Protein AF-A0A3A0AZR3-F1 (afdb_monomer)

Secondary structure (DSSP, 8-state):
-----------------------------------PPPTT-PSTTEEEEEEEEEESSEEEEEE-TTS-EEEEETTSEEEEE-TT-SS--SS-SEE-SS---SSTT-SEEEEEE-TTHHHH-EEEEEEEETTTTEEEEEEEEEETTEEEEEEEEEEEE-SS---SS--EEEEEE-TTSPEEEEE--TT--STT-TTTTT-SS--TTEEEEE-TTSPPPTT-TT--SSSSS-TTEEEE--S-EEEEEE-TTT--EEEEE---SSTT-EEEEEEE-TT-B--TTT-SSS--STT----SEEEE--SS---EEEEEE---SSS-GGGTT-EEEEETTTTEEEEEEE-TTS-EEEEEEEE---SSSSTTT--EEEEEE-TTS-EEEEE--B-TTS-B-S-EEEEEEEE------SHHHHHHHHHHHHHHHTT---SPPSS-SS--EEEEEE-TTSGGGEEEEEE-SS-EEEES-TTS-TTSGGGSB---HHHHHHH-EEESSSS-EEE-PPP-SBSSS-SSS-TTSPBTGGGGGG--SSSSTT-----TTSB--EEE-TT--EEE---TT-BEEEEETTTTEEEEHHHHHHHTSGGG--BGGGTB-HHHHH-SB-S--EEEEEEETTEEEEEEEEEBSS-EEEE-TTS-GGGSEEE-SHHHHHHHHHH--TT--PPS--------------

Mean predicted aligned error: 15.82 Å

Sequence (686 aa):
MVRLEYISTRRGIYLLRRVLVVLLIVQSSLVALVPSPALGAPPPGFQNTTVLTGLTQPTTLAFTPDGRMLVAERGGTIKLVPAGETAVAATPFLQLTNINIEHGERGLVGLTLDPAFASNGYVYLFYTANVPLRDRVSRFTATGDTVDLHSEAVLWQDNVDAAWWHHGGNLAFGPDGKLYISTGFNDDPAPGSSNGAQRLDSYHGKILRINRDGTVPADNPFVDGSGPNLDAIWARGLRNPFRFSFDPLTGAIYIADVGGGDSSSVEEVNLGLAGANYGWLICEGTCATAGMTDPIFSYPRGNRDASIIGGLVYRGAQFPPEYQGSYFYADYAQNWIRRLTFDANGAVSGSLAFEPTDGTLDGPYGDIVDLKVGPEGALYYVDVALDNTGQQTGPGSIRRISYVEAPFDGTAFDAVWATTDALVASGGASYSWFWGPTVNAERDEPYSESPGGVRRVRYYDKSRMEINDPGGDRSSIFYVTNGLLASELITGRVQRGDARFEQRAPATQLVAGDPSNNPGTPSYATLAPYVTTDGVSNRAPDRTGEPATAFLSGTGALSSTDSRGVTLAHYRSETGHNMASVFWNWANSPNSGLRPDVGVDWVYVLGFPISEPFWIRATVGGTERDVLVQVFERRILTYTPDNPAQYQVEFGNIGQHYLSWISSSPNGLSFSAERTLPRRCSSAMR

Radius of gyration: 35.02 Å; Cα contacts (8 Å, |Δi|>4): 1627; chains: 1; bounding box: 82×82×98 Å

Foldseek 3Di:
DDYDDDDDDDDDDDDDDDDDDDDDDPPPPPPPPPPDPQFFDFPFLKDKFFLEWQAAQWADWDADPQQWIWIDHQQQFIWIDPHPHSDTDPDTQDHDDFFDDPAAPFGWHEWDAQPVCVPFVKIWTFGQGVVVRWTWIWIWHGDPSHTDPVRIDTQDIFPDHQARDQQQFYWDAFPVRKIKGAGAQSVDPDDPCQPLQPDQLHPHAFIFTAHPNNHADPPAPPDPDPDSGPRRGFEGAAHRQNDWDAAPVPRWIWTWGFWDDDQATKTAIATDDGHAHQRPPNDHADDPDPRHGHGLDIDTQDPWGWGKQWAYQQPFDFDFPVSHRWGWIDTQQQQFIWTFDADPVRRTPDIGGRRGASPDGQGPRAGWRYWDQRPNRWIKTKHSQADPVRHRNGIITIMTIGRRLRPCPCVLVVVVQCLFCVCVVVVVADFAHLQAPDFPAWDWDAECPEVVRTWTWTFGQQFIWIQRYSSDDSLDPVNIAGALLLLCQQQVWDHNYPPDTDHDPHFQQFQDADRPPWQFTAGSPLCNQFFQPPQDHNAEADPAPAQQFWAAGNNNDIDGHHSVPKTFHDADNSLRETDIPLVVCLQPDPNVSADVVSPRGCCRRFNAFGGYWHWIWTHHPNDTFTWIWTHGSRFIWIAGPPDDPSVRIDTHSSSVSSVVVVPDDPPPDDDPDGPDDDDDDDPDDD

Structure (mmCIF, N/CA/C/O backbone):
data_AF-A0A3A0AZR3-F1
#
_entry.id   AF-A0A3A0AZR3-F1
#
loop_
_atom_site.group_PDB
_atom_site.id
_atom_site.type_symbol
_atom_site.label_atom_id
_atom_site.label_alt_id
_atom_site.label_comp_id
_atom_site.label_asym_id
_atom_site.label_entity_id
_atom_site.label_seq_id
_atom_site.pdbx_PDB_ins_code
_atom_site.Cartn_x
_atom_site.Cartn_y
_atom_site.Cartn_z
_atom_site.occupancy
_atom_site.B_iso_or_equiv
_atom_site.auth_seq_id
_atom_site.auth_comp_id
_atom_site.auth_asym_id
_atom_site.auth_atom_id
_atom_site.pdbx_PDB_model_num
ATOM 1 N N . MET A 1 1 ? 36.802 43.933 -28.239 1.00 30.98 1 MET A N 1
ATOM 2 C CA . MET A 1 1 ? 37.094 45.366 -28.450 1.00 30.98 1 MET A CA 1
ATOM 3 C C . MET A 1 1 ? 35.769 46.050 -28.789 1.00 30.98 1 MET A C 1
ATOM 5 O O . MET A 1 1 ? 35.215 45.734 -29.822 1.00 30.98 1 MET A O 1
ATOM 9 N N . VAL A 1 2 ? 35.267 46.911 -27.892 1.00 30.05 2 VAL A N 1
ATOM 10 C CA . VAL A 1 2 ? 34.413 48.090 -28.181 1.00 30.05 2 VAL A CA 1
ATOM 11 C C . VAL A 1 2 ? 32.964 47.891 -28.714 1.00 30.05 2 VAL A C 1
ATOM 13 O O . VAL A 1 2 ? 32.747 47.656 -29.891 1.00 30.05 2 VAL A O 1
ATOM 16 N N . ARG A 1 3 ? 32.017 48.202 -27.802 1.00 28.14 3 ARG A N 1
ATOM 17 C CA . ARG A 1 3 ? 30.825 49.096 -27.901 1.00 28.14 3 ARG A CA 1
ATOM 18 C C . ARG A 1 3 ? 29.468 48.664 -28.512 1.00 28.14 3 ARG A C 1
ATOM 20 O O . ARG A 1 3 ? 29.320 48.555 -29.717 1.00 28.14 3 ARG A O 1
ATOM 27 N N . LEU A 1 4 ? 28.487 48.731 -27.594 1.00 29.98 4 LEU A N 1
ATOM 28 C CA . LEU A 1 4 ? 27.301 49.623 -27.495 1.00 29.98 4 LEU A CA 1
ATOM 29 C C . LEU A 1 4 ? 26.005 49.352 -28.283 1.00 29.98 4 LEU A C 1
ATOM 31 O O . LEU A 1 4 ? 25.967 49.436 -29.501 1.00 29.98 4 LEU A O 1
ATOM 35 N N . GLU A 1 5 ? 24.952 49.262 -27.450 1.00 33.34 5 GLU A N 1
ATOM 36 C CA . GLU A 1 5 ? 23.628 49.918 -27.500 1.00 33.34 5 GLU A CA 1
ATOM 37 C C . GLU A 1 5 ? 22.679 49.623 -28.663 1.00 33.34 5 GLU A C 1
ATOM 39 O O . GLU A 1 5 ? 22.980 49.943 -29.804 1.00 33.34 5 GLU A O 1
ATOM 44 N N . TYR A 1 6 ? 21.434 49.237 -28.332 1.00 27.25 6 TYR A N 1
ATOM 45 C CA . TYR A 1 6 ? 20.323 50.205 -28.307 1.00 27.25 6 TYR A CA 1
ATOM 46 C C . TYR A 1 6 ? 19.029 49.653 -27.660 1.00 27.25 6 TYR A C 1
ATOM 48 O O . TYR A 1 6 ? 18.800 48.450 -27.631 1.00 27.25 6 TYR A O 1
ATOM 56 N N . ILE A 1 7 ? 18.157 50.595 -27.261 1.00 28.77 7 ILE A N 1
ATOM 57 C CA . ILE A 1 7 ? 16.692 50.511 -27.019 1.00 28.77 7 ILE A CA 1
ATOM 58 C C . ILE A 1 7 ? 16.212 50.597 -25.549 1.00 28.77 7 ILE A C 1
ATOM 60 O O . ILE A 1 7 ? 15.852 49.631 -24.892 1.00 28.77 7 ILE A O 1
ATOM 64 N N . SER A 1 8 ? 16.125 51.866 -25.124 1.00 28.70 8 SER A N 1
ATOM 65 C CA . SER A 1 8 ? 14.890 52.620 -24.808 1.00 28.70 8 SER A CA 1
ATOM 66 C C . SER A 1 8 ? 14.134 52.407 -23.482 1.00 28.70 8 SER A C 1
ATOM 68 O O . SER A 1 8 ? 13.543 51.379 -23.179 1.00 28.70 8 SER A O 1
ATOM 70 N N . THR A 1 9 ? 14.058 53.537 -22.778 1.00 33.34 9 THR A N 1
ATOM 71 C CA . THR A 1 9 ? 13.343 53.904 -21.553 1.00 33.34 9 THR A CA 1
ATOM 72 C C . THR A 1 9 ? 11.964 54.519 -21.836 1.00 33.34 9 THR A C 1
ATOM 74 O O . THR A 1 9 ? 11.802 55.203 -22.843 1.00 33.34 9 THR A O 1
ATOM 77 N N . ARG A 1 10 ? 11.027 54.408 -20.873 1.00 30.97 10 ARG A N 1
ATOM 78 C CA . ARG A 1 10 ? 10.000 55.413 -20.457 1.00 30.97 10 ARG A CA 1
ATOM 79 C C . ARG A 1 10 ? 9.235 54.840 -19.240 1.00 30.97 10 ARG A C 1
ATOM 81 O O . ARG A 1 10 ? 8.574 53.828 -19.389 1.00 30.97 10 ARG A O 1
ATOM 88 N N . ARG A 1 11 ? 9.498 55.218 -17.977 1.00 30.23 11 ARG A N 1
ATOM 89 C CA . ARG A 1 11 ? 9.149 56.428 -17.173 1.00 30.23 11 ARG A CA 1
ATOM 90 C C . ARG A 1 11 ? 7.646 56.708 -16.954 1.00 30.23 11 ARG A C 1
ATOM 92 O O . ARG A 1 11 ? 6.937 56.981 -17.912 1.00 30.23 11 ARG A O 1
ATOM 99 N N . GLY A 1 12 ? 7.266 56.829 -15.670 1.00 26.78 12 GLY A N 1
ATOM 100 C CA . GLY A 1 12 ? 6.057 57.499 -15.141 1.00 26.78 12 GLY A CA 1
ATOM 101 C C . GLY A 1 12 ? 5.711 57.023 -13.711 1.00 26.78 12 GLY A C 1
ATOM 102 O O . GLY A 1 12 ? 5.058 56.003 -13.589 1.00 26.78 12 GLY A O 1
ATOM 103 N N . ILE A 1 13 ? 6.359 57.487 -12.628 1.00 30.03 13 ILE A N 1
ATOM 104 C CA . ILE A 1 13 ? 6.149 58.705 -11.791 1.00 30.03 13 ILE A CA 1
ATOM 105 C C . ILE A 1 13 ? 5.170 58.515 -10.596 1.00 30.03 13 ILE A C 1
ATOM 107 O O . ILE A 1 13 ? 4.054 58.037 -10.731 1.00 30.03 13 ILE A O 1
ATOM 111 N N . TYR A 1 14 ? 5.684 58.939 -9.433 1.00 28.70 14 TYR A N 1
ATOM 112 C CA . TYR A 1 14 ? 5.256 58.936 -8.023 1.00 28.70 14 TYR A CA 1
ATOM 113 C C . TYR A 1 14 ? 4.043 59.832 -7.643 1.00 28.70 14 TYR A C 1
ATOM 115 O O . TYR A 1 14 ? 3.854 60.858 -8.286 1.00 28.70 14 TYR A O 1
ATOM 123 N N . LEU A 1 15 ? 3.343 59.551 -6.517 1.00 27.16 15 LEU A N 1
ATOM 124 C CA . LEU A 1 15 ? 3.354 60.310 -5.221 1.00 27.16 15 LEU A CA 1
ATOM 125 C C . LEU A 1 15 ? 2.085 60.144 -4.319 1.00 27.16 15 LEU A C 1
ATOM 127 O O . LEU A 1 15 ? 0.971 60.411 -4.743 1.00 27.16 15 LEU A O 1
ATOM 131 N N . LEU A 1 16 ? 2.334 59.816 -3.034 1.00 26.92 16 LEU A N 1
ATOM 132 C CA . LEU A 1 16 ? 1.718 60.216 -1.735 1.00 26.92 16 LEU A CA 1
ATOM 133 C C . LEU A 1 16 ? 0.239 60.698 -1.600 1.00 26.92 16 LEU A C 1
ATOM 135 O O . LEU A 1 16 ? -0.114 61.726 -2.166 1.00 26.92 16 LEU A O 1
ATOM 139 N N . ARG A 1 17 ? -0.486 60.206 -0.559 1.00 26.80 17 ARG A N 1
ATOM 140 C CA . ARG A 1 17 ? -0.760 60.909 0.744 1.00 26.80 17 ARG A CA 1
ATOM 141 C C . ARG A 1 17 ? -1.794 60.208 1.683 1.00 26.80 17 ARG A C 1
ATOM 143 O O . ARG A 1 17 ? -2.938 60.022 1.310 1.00 26.80 17 ARG A O 1
ATOM 150 N N . ARG A 1 18 ? -1.365 60.007 2.947 1.00 28.95 18 ARG A N 1
ATOM 151 C CA . ARG A 1 18 ? -2.018 60.201 4.282 1.00 28.95 18 ARG A CA 1
ATOM 152 C C . ARG A 1 18 ? -3.364 59.531 4.686 1.00 28.95 18 ARG A C 1
ATOM 154 O O . ARG A 1 18 ? -4.426 59.942 4.253 1.00 28.95 18 ARG A O 1
ATOM 161 N N . VAL A 1 19 ? -3.244 58.647 5.693 1.00 30.78 19 VAL A N 1
ATOM 162 C CA . VAL A 1 19 ? -3.993 58.467 6.973 1.00 30.78 19 VAL A CA 1
ATOM 163 C C . VAL A 1 19 ? -5.407 59.068 7.120 1.00 30.78 19 VAL A C 1
ATOM 165 O O . VAL A 1 19 ? -5.546 60.287 7.185 1.00 30.78 19 VAL A O 1
ATOM 168 N N . LEU A 1 20 ? -6.392 58.205 7.424 1.00 24.84 20 LEU A N 1
ATOM 169 C CA . LEU A 1 20 ? -7.483 58.489 8.370 1.00 24.84 20 LEU A CA 1
ATOM 170 C C . LEU A 1 20 ? -7.892 57.211 9.137 1.00 24.84 20 LEU A C 1
ATOM 172 O O . LEU A 1 20 ? -7.989 56.132 8.561 1.00 24.84 20 LEU A O 1
ATOM 176 N N . VAL A 1 21 ? -8.096 57.364 10.446 1.00 30.98 21 VAL A N 1
ATOM 177 C CA . VAL A 1 21 ? -8.487 56.351 11.439 1.00 30.98 21 VAL A CA 1
ATOM 178 C C . VAL A 1 21 ? -10.000 56.124 11.399 1.00 30.98 21 VAL A C 1
ATOM 180 O O . VAL A 1 21 ? -10.745 57.096 11.492 1.00 30.98 21 VAL A O 1
ATOM 183 N N . VAL A 1 22 ? -10.453 54.864 11.367 1.00 27.09 22 VAL A N 1
ATOM 184 C CA . VAL A 1 22 ? -11.799 54.460 11.817 1.00 27.09 22 VAL A CA 1
ATOM 185 C C . VAL A 1 22 ? -11.683 53.157 12.613 1.00 27.09 22 VAL A C 1
ATOM 187 O O . VAL A 1 22 ? -11.195 52.149 12.111 1.00 27.09 22 VAL A O 1
ATOM 190 N N . LEU A 1 23 ? -12.110 53.223 13.878 1.00 30.36 23 LEU A N 1
ATOM 191 C CA . LEU A 1 23 ? -12.336 52.097 14.783 1.00 30.36 23 LEU A CA 1
ATOM 192 C C . LEU A 1 23 ? -13.268 51.056 14.144 1.00 30.36 23 LEU A C 1
ATOM 194 O O . LEU A 1 23 ? -14.377 51.403 13.748 1.00 30.36 23 LEU A O 1
ATOM 198 N N . LEU A 1 24 ? -12.885 49.779 14.187 1.00 26.50 24 LEU A N 1
ATOM 199 C CA . LEU A 1 24 ? -13.813 48.651 14.085 1.00 26.50 24 LEU A CA 1
ATOM 200 C C . LEU A 1 24 ? -13.305 47.493 14.956 1.00 26.50 24 LEU A C 1
ATOM 202 O O . LEU A 1 24 ? -12.333 46.822 14.635 1.00 26.50 24 LEU A O 1
ATOM 206 N N . ILE A 1 25 ? -13.945 47.385 16.122 1.00 28.52 25 ILE A N 1
ATOM 207 C CA . ILE A 1 25 ? -14.271 46.184 16.903 1.00 28.52 25 ILE A CA 1
ATOM 208 C C . ILE A 1 25 ? -13.328 44.987 16.686 1.00 28.52 25 ILE A C 1
ATOM 210 O O . ILE A 1 25 ? -13.456 44.225 15.732 1.00 28.52 25 ILE A O 1
ATOM 214 N N . VAL A 1 26 ? -12.442 44.769 17.661 1.00 27.34 26 VAL A N 1
ATOM 215 C CA . VAL A 1 26 ? -11.761 43.487 17.871 1.00 27.34 26 VAL A CA 1
ATOM 216 C C . VAL A 1 26 ? -12.816 42.471 18.322 1.00 27.34 26 VAL A C 1
ATOM 218 O O . VAL A 1 26 ? -13.109 42.350 19.508 1.00 27.34 26 VAL A O 1
ATOM 221 N N . GLN A 1 27 ? -13.421 41.762 17.372 1.00 28.42 27 GLN A N 1
ATOM 222 C CA . GLN A 1 27 ? -13.984 40.441 17.631 1.00 28.42 27 GLN A CA 1
ATOM 223 C C . GLN A 1 27 ? -12.878 39.429 17.355 1.00 28.42 27 GLN A C 1
ATOM 225 O O . GLN A 1 27 ? -12.598 39.070 16.212 1.00 28.42 27 GLN A O 1
ATOM 230 N N . SER A 1 28 ? -12.221 38.997 18.426 1.00 28.86 28 SER A N 1
ATOM 231 C CA . SER A 1 28 ? -11.355 37.825 18.462 1.00 28.86 28 SER A CA 1
ATOM 232 C C . SER A 1 28 ? -12.185 36.584 18.134 1.00 28.86 28 SER A C 1
ATOM 234 O O . SER A 1 28 ? -12.660 35.867 19.010 1.00 28.86 28 SER A O 1
ATOM 236 N N . SER A 1 29 ? -12.367 36.344 16.839 1.00 26.48 29 SER A N 1
ATOM 237 C CA . SER A 1 29 ? -12.730 35.033 16.327 1.00 26.48 29 SER A CA 1
ATOM 238 C C . SER A 1 29 ? -11.495 34.158 16.507 1.00 26.48 29 SER A C 1
ATOM 240 O O . SER A 1 29 ? -10.573 34.210 15.693 1.00 26.48 29 SER A O 1
ATOM 242 N N . LEU A 1 30 ? -11.437 33.389 17.599 1.00 27.97 30 LEU A N 1
ATOM 243 C CA . LEU A 1 30 ? -10.629 32.175 17.607 1.00 27.97 30 LEU A CA 1
ATOM 244 C C . LEU A 1 30 ? -11.251 31.254 16.552 1.00 27.97 30 LEU A C 1
ATOM 246 O O . LEU A 1 30 ? -12.133 30.451 16.840 1.00 27.97 30 LEU A O 1
ATOM 250 N N . VAL A 1 31 ? -10.812 31.407 15.305 1.00 26.47 31 VAL A N 1
ATOM 251 C CA . VAL A 1 31 ? -10.829 30.295 14.367 1.00 26.47 31 VAL A CA 1
ATOM 252 C C . VAL A 1 31 ? -9.900 29.280 15.007 1.00 26.47 31 VAL A C 1
ATOM 254 O O . VAL A 1 31 ? -8.690 29.499 15.071 1.00 26.47 31 VAL A O 1
ATOM 257 N N . ALA A 1 32 ? -10.467 28.223 15.583 1.00 27.66 32 ALA A N 1
ATOM 258 C CA . ALA A 1 32 ? -9.682 27.051 15.904 1.00 27.66 32 ALA A CA 1
ATOM 259 C C . ALA A 1 32 ? -9.016 26.636 14.590 1.00 27.66 32 ALA A C 1
ATOM 261 O O . ALA A 1 32 ? -9.698 26.201 13.660 1.00 27.66 32 ALA A O 1
ATOM 262 N N . LEU A 1 33 ? -7.701 26.849 14.482 1.00 24.11 33 LEU A N 1
ATOM 263 C CA . LEU A 1 33 ? -6.905 26.117 13.515 1.00 24.11 33 LEU A CA 1
ATOM 264 C C . LEU A 1 33 ? -7.124 24.655 13.884 1.00 24.11 33 LEU A C 1
ATOM 266 O O . LEU A 1 33 ? -6.521 24.152 14.830 1.00 24.11 33 LEU A O 1
ATOM 270 N N . VAL A 1 34 ? -8.025 23.990 13.168 1.00 27.23 34 VAL A N 1
ATOM 271 C CA . VAL A 1 34 ? -7.932 22.547 13.016 1.00 27.23 34 VAL A CA 1
ATOM 272 C C . VAL A 1 34 ? -6.536 22.351 12.432 1.00 27.23 34 VAL A C 1
ATOM 274 O O . VAL A 1 34 ? -6.277 22.908 11.358 1.00 27.23 34 VAL A O 1
ATOM 277 N N . PRO A 1 35 ? -5.592 21.695 13.131 1.00 26.08 35 PRO A N 1
ATOM 278 C CA . PRO A 1 35 ? -4.334 21.361 12.500 1.00 26.08 35 PRO A CA 1
ATOM 279 C C . PRO A 1 35 ? -4.709 20.533 11.277 1.00 26.08 35 PRO A C 1
ATOM 281 O O . PRO A 1 35 ? -5.273 19.445 11.392 1.00 26.08 35 PRO A O 1
ATOM 284 N N . SER A 1 36 ? -4.482 21.100 10.093 1.00 27.03 36 SER A N 1
ATOM 285 C CA . SER A 1 36 ? -4.445 20.290 8.886 1.00 27.03 36 SER A CA 1
ATOM 286 C C . SER A 1 36 ? -3.413 19.191 9.149 1.00 27.03 36 SER A C 1
ATOM 288 O O . SER A 1 36 ? -2.400 19.493 9.796 1.00 27.03 36 SER A O 1
ATOM 290 N N . PRO A 1 37 ? -3.648 17.936 8.720 1.00 31.81 37 PRO A N 1
ATOM 291 C CA . PRO A 1 37 ? -2.598 16.927 8.775 1.00 31.81 37 PRO A CA 1
ATOM 292 C C . PRO A 1 37 ? -1.345 17.562 8.177 1.00 31.81 37 PRO A C 1
ATOM 294 O O . PRO A 1 37 ? -1.441 18.241 7.151 1.00 31.81 37 PRO A O 1
ATOM 297 N N . ALA A 1 38 ? -0.217 17.460 8.881 1.00 30.64 38 ALA A N 1
ATOM 298 C CA . ALA A 1 38 ? 1.021 18.064 8.422 1.00 30.64 38 ALA A CA 1
ATOM 299 C C . ALA A 1 38 ? 1.256 17.629 6.967 1.00 30.64 38 ALA A C 1
ATOM 301 O O . ALA A 1 38 ? 1.370 16.438 6.680 1.00 30.64 38 ALA A O 1
ATOM 302 N N . LEU A 1 39 ? 1.246 18.595 6.046 1.00 37.22 39 LEU A N 1
ATOM 303 C CA . LEU A 1 39 ? 1.707 18.389 4.679 1.00 37.22 39 LEU A CA 1
ATOM 304 C C . LEU A 1 39 ? 3.162 17.905 4.777 1.00 37.22 39 LEU A C 1
ATOM 306 O O . LEU A 1 39 ? 3.977 18.600 5.381 1.00 37.22 39 LEU A O 1
ATOM 310 N N . GLY A 1 40 ? 3.470 16.726 4.228 1.00 50.09 40 GLY A N 1
ATOM 311 C CA . GLY A 1 40 ? 4.856 16.262 4.068 1.00 50.09 40 GLY A CA 1
ATOM 312 C C . GLY A 1 40 ? 5.314 15.069 4.918 1.00 50.09 40 GLY A C 1
ATOM 313 O O . GLY A 1 40 ? 6.504 14.979 5.196 1.00 50.09 40 GLY A O 1
ATOM 314 N N . ALA A 1 41 ? 4.426 14.165 5.353 1.00 53.09 41 ALA A N 1
ATOM 315 C CA . ALA A 1 41 ? 4.839 12.890 5.956 1.00 53.09 41 ALA A CA 1
ATOM 316 C C . ALA A 1 41 ? 4.150 11.689 5.277 1.00 53.09 41 ALA A C 1
ATOM 318 O O . ALA A 1 41 ? 2.987 11.823 4.876 1.00 53.09 41 ALA A O 1
ATOM 319 N N . PRO A 1 42 ? 4.826 10.526 5.169 1.00 65.88 42 PRO A N 1
ATOM 320 C CA . PRO A 1 42 ? 4.194 9.294 4.704 1.00 65.88 42 PRO A CA 1
ATOM 321 C C . PRO A 1 42 ? 3.052 8.861 5.640 1.00 65.88 42 PRO A C 1
ATOM 323 O O . PRO A 1 42 ? 3.001 9.302 6.796 1.00 65.88 42 PRO A O 1
ATOM 326 N N . PRO A 1 43 ? 2.140 7.970 5.193 1.00 75.25 43 PRO A N 1
ATOM 327 C CA . PRO A 1 43 ? 1.126 7.388 6.054 1.00 75.25 43 PRO A CA 1
ATOM 328 C C . PRO A 1 43 ? 1.731 6.815 7.349 1.00 75.25 43 PRO A C 1
ATOM 330 O O . PRO A 1 43 ? 2.858 6.309 7.336 1.00 75.25 43 PRO A O 1
ATOM 333 N N . PRO A 1 44 ? 0.998 6.849 8.477 1.00 67.88 44 PRO A N 1
ATOM 334 C CA . PRO A 1 44 ? 1.492 6.320 9.744 1.00 67.88 44 PRO A CA 1
ATOM 335 C C . PRO A 1 44 ? 2.019 4.881 9.625 1.00 67.88 44 PRO A C 1
ATOM 337 O O . PRO A 1 44 ? 1.361 4.016 9.050 1.00 67.88 44 PRO A O 1
ATOM 340 N N . GLY A 1 45 ? 3.194 4.622 10.205 1.00 73.62 45 GLY A N 1
ATOM 341 C CA . GLY A 1 45 ? 3.870 3.317 10.146 1.00 73.62 45 GLY A CA 1
ATOM 342 C C . GLY A 1 45 ? 4.791 3.125 8.942 1.00 73.62 45 GLY A C 1
ATOM 343 O O . GLY A 1 45 ? 5.504 2.132 8.872 1.00 73.62 45 GLY A O 1
ATOM 344 N N . PHE A 1 46 ? 4.859 4.076 8.015 1.00 82.50 46 PHE A N 1
ATOM 345 C CA . PHE A 1 46 ? 5.851 4.030 6.947 1.00 82.50 46 PHE A CA 1
ATOM 346 C C . PHE A 1 46 ? 7.092 4.846 7.300 1.00 82.50 46 PHE A C 1
ATOM 348 O O . PHE A 1 46 ? 7.015 5.959 7.819 1.00 82.50 46 PHE A O 1
ATOM 355 N N . GLN A 1 47 ? 8.256 4.275 7.005 1.00 84.94 47 GLN A N 1
ATOM 356 C CA . GLN A 1 47 ? 9.548 4.942 7.080 1.00 84.94 47 GLN A CA 1
ATOM 357 C C . GLN A 1 47 ? 10.183 4.971 5.699 1.00 84.94 47 GLN A C 1
ATOM 359 O O . GLN A 1 47 ? 10.385 3.922 5.092 1.00 84.94 47 GLN A O 1
ATOM 364 N N . ASN A 1 48 ? 10.554 6.165 5.249 1.00 88.19 48 ASN A N 1
ATOM 365 C CA . ASN A 1 48 ? 11.345 6.377 4.047 1.00 88.19 48 ASN A CA 1
ATOM 366 C C . ASN A 1 48 ? 12.812 6.587 4.440 1.00 88.19 48 ASN A C 1
ATOM 368 O O . ASN A 1 48 ? 13.147 7.522 5.167 1.00 88.19 48 ASN A O 1
ATOM 372 N N . THR A 1 49 ? 13.679 5.675 4.008 1.00 88.25 49 THR A N 1
ATOM 373 C CA . THR A 1 49 ? 15.091 5.629 4.405 1.00 88.25 49 THR A CA 1
ATOM 374 C C . THR A 1 49 ? 15.995 5.588 3.184 1.00 88.25 49 THR A C 1
ATOM 376 O O . THR A 1 49 ? 15.774 4.807 2.261 1.00 88.25 49 THR A O 1
ATOM 379 N N . THR A 1 50 ? 17.055 6.393 3.179 1.00 90.50 50 THR A N 1
ATOM 380 C CA . THR A 1 50 ? 18.126 6.266 2.185 1.00 90.50 50 THR A CA 1
ATOM 381 C C . THR A 1 50 ? 18.939 5.010 2.484 1.00 90.50 50 THR A C 1
ATOM 383 O O . THR A 1 50 ? 19.554 4.910 3.544 1.00 90.50 50 THR A O 1
ATOM 386 N N . VAL A 1 51 ? 18.943 4.053 1.554 1.00 92.25 51 VAL A N 1
ATOM 387 C CA . VAL A 1 51 ? 19.692 2.789 1.685 1.00 92.25 51 VAL A CA 1
ATOM 388 C C . VAL A 1 51 ? 21.034 2.834 0.968 1.00 92.25 51 VAL A C 1
ATOM 390 O O . VAL A 1 51 ? 21.959 2.128 1.356 1.00 92.25 51 VAL A O 1
ATOM 393 N N . LEU A 1 52 ? 21.148 3.667 -0.066 1.00 93.88 52 LEU A N 1
ATOM 394 C CA . LEU A 1 52 ? 22.381 3.882 -0.806 1.00 93.88 52 LEU A CA 1
ATOM 395 C C . LEU A 1 52 ? 22.447 5.333 -1.274 1.00 93.88 52 LEU A C 1
ATOM 397 O O . LEU A 1 52 ? 21.442 5.895 -1.693 1.00 93.88 52 LEU A O 1
ATOM 401 N N . THR A 1 53 ? 23.631 5.930 -1.227 1.00 92.69 53 THR A N 1
ATOM 402 C CA . THR A 1 53 ? 23.904 7.279 -1.738 1.00 92.69 53 THR A CA 1
ATOM 403 C C . THR A 1 53 ? 25.276 7.301 -2.413 1.00 92.69 53 THR A C 1
ATOM 405 O O . THR A 1 53 ? 25.988 6.296 -2.419 1.00 92.69 53 THR A O 1
ATOM 408 N N . GLY A 1 54 ? 25.658 8.441 -2.982 1.00 91.69 54 GLY A N 1
ATOM 409 C CA . GLY A 1 54 ? 26.912 8.606 -3.718 1.00 91.69 54 GLY A CA 1
ATOM 410 C C . GLY A 1 54 ? 26.845 8.096 -5.158 1.00 91.69 54 GLY A C 1
ATOM 411 O O . GLY A 1 54 ? 27.890 7.825 -5.745 1.00 91.69 54 GLY A O 1
ATOM 412 N N . LEU A 1 55 ? 25.639 7.941 -5.713 1.00 95.69 55 LEU A N 1
ATOM 413 C CA . LEU A 1 55 ? 25.436 7.481 -7.084 1.00 95.69 55 LEU A CA 1
ATOM 414 C C . LEU A 1 55 ? 25.536 8.643 -8.075 1.00 95.69 55 LEU A C 1
ATOM 416 O O . LEU A 1 55 ? 25.219 9.793 -7.762 1.00 95.69 55 LEU A O 1
ATOM 420 N N . THR A 1 56 ? 25.958 8.332 -9.294 1.00 94.62 56 THR A N 1
ATOM 421 C CA . THR A 1 56 ? 26.066 9.282 -10.405 1.00 94.62 56 THR A CA 1
ATOM 422 C C . THR A 1 56 ? 24.927 9.042 -11.385 1.00 94.62 56 THR A C 1
ATOM 424 O O . THR A 1 56 ? 24.999 8.123 -12.195 1.00 94.62 56 THR A O 1
ATOM 427 N N . GLN A 1 57 ? 23.879 9.869 -11.310 1.00 94.31 57 GLN A N 1
ATOM 428 C CA . GLN A 1 57 ? 22.688 9.786 -12.172 1.00 94.31 57 GLN A CA 1
ATOM 429 C C . GLN A 1 57 ? 22.129 8.347 -12.281 1.00 94.31 57 GLN A C 1
ATOM 431 O O . GLN A 1 57 ? 22.135 7.763 -13.372 1.00 94.31 57 GLN A O 1
ATOM 436 N N . PRO A 1 58 ? 21.712 7.727 -11.158 1.00 97.25 58 PRO A N 1
ATOM 437 C CA . PRO A 1 58 ? 21.114 6.398 -11.188 1.00 97.25 58 PRO A CA 1
ATOM 438 C C . PRO A 1 58 ? 19.777 6.426 -11.940 1.00 97.25 58 PRO A C 1
ATOM 440 O O . PRO A 1 58 ? 18.980 7.340 -11.755 1.00 97.25 58 PRO A O 1
ATOM 443 N N . THR A 1 59 ? 19.519 5.429 -12.784 1.00 97.06 59 THR A N 1
ATOM 444 C CA . THR A 1 59 ? 18.343 5.414 -13.676 1.00 97.06 59 THR A CA 1
ATOM 445 C C . THR A 1 59 ? 17.344 4.312 -13.344 1.00 97.06 59 THR A C 1
ATOM 447 O O . THR A 1 59 ? 16.143 4.478 -13.553 1.00 97.06 59 THR A O 1
ATOM 450 N N . THR A 1 60 ? 17.815 3.171 -12.841 1.00 97.94 60 THR A N 1
ATOM 451 C CA . THR A 1 60 ? 16.986 2.004 -12.512 1.00 97.94 60 THR A CA 1
ATOM 452 C C . THR A 1 60 ? 17.744 1.046 -11.588 1.00 97.94 60 THR A C 1
ATOM 454 O O . THR A 1 60 ? 18.964 1.151 -11.421 1.00 97.94 60 THR A O 1
ATOM 457 N N . LEU A 1 61 ? 17.025 0.098 -10.986 1.00 97.88 61 LEU A N 1
ATOM 458 C CA . LEU A 1 61 ? 17.595 -0.976 -10.181 1.00 97.88 61 LEU A CA 1
ATOM 459 C C . LEU A 1 61 ? 16.910 -2.319 -10.459 1.00 97.88 61 LEU A C 1
ATOM 461 O O . LEU A 1 61 ? 15.747 -2.371 -10.864 1.00 97.88 61 LEU A O 1
ATOM 465 N N . ALA A 1 62 ? 17.614 -3.413 -10.176 1.00 97.88 62 ALA A N 1
ATOM 466 C CA . ALA A 1 62 ? 17.057 -4.762 -10.182 1.00 97.88 62 ALA A CA 1
ATOM 467 C C . ALA A 1 62 ? 17.581 -5.580 -8.997 1.00 97.88 62 ALA A C 1
ATOM 469 O O . ALA A 1 62 ? 18.750 -5.477 -8.626 1.00 97.88 62 ALA A O 1
ATOM 470 N N . PHE A 1 63 ? 16.725 -6.430 -8.432 1.00 97.56 63 PHE A N 1
ATOM 471 C CA . PHE A 1 63 ? 17.126 -7.408 -7.425 1.00 97.56 63 PHE A CA 1
ATOM 472 C C . PHE A 1 63 ? 17.385 -8.758 -8.079 1.00 97.56 63 PHE A C 1
ATOM 474 O O . PHE A 1 63 ? 16.571 -9.267 -8.848 1.00 97.56 63 PHE A O 1
ATOM 481 N N . THR A 1 64 ? 18.529 -9.339 -7.753 1.00 97.44 64 THR A N 1
ATOM 482 C CA . THR A 1 64 ? 18.863 -10.715 -8.122 1.00 97.44 64 THR A CA 1
ATOM 483 C C . THR A 1 64 ? 18.127 -11.708 -7.211 1.00 97.44 64 THR A C 1
ATOM 485 O O . THR A 1 64 ? 17.803 -11.364 -6.071 1.00 97.44 64 THR A O 1
ATOM 488 N N . PRO A 1 65 ? 17.872 -12.954 -7.659 1.00 95.00 65 PRO A N 1
ATOM 489 C CA . PRO A 1 65 ? 17.213 -13.977 -6.842 1.00 95.00 65 PRO A CA 1
ATOM 490 C C . PRO A 1 65 ? 17.943 -14.304 -5.532 1.00 95.00 65 PRO A C 1
ATOM 492 O O . PRO A 1 65 ? 17.315 -14.766 -4.585 1.00 95.00 65 PRO A O 1
ATOM 495 N N . ASP A 1 66 ? 19.255 -14.068 -5.469 1.00 93.31 66 ASP A N 1
ATOM 496 C CA . ASP A 1 66 ? 20.080 -14.246 -4.273 1.00 93.31 66 ASP A CA 1
ATOM 497 C C . ASP A 1 66 ? 20.159 -12.987 -3.385 1.00 93.31 66 ASP A C 1
ATOM 499 O O . ASP A 1 66 ? 20.918 -12.951 -2.420 1.00 93.31 66 ASP A O 1
ATOM 503 N N . GLY A 1 67 ? 19.348 -11.963 -3.670 1.00 93.81 67 GLY A N 1
ATOM 504 C CA . GLY A 1 67 ? 19.150 -10.797 -2.805 1.00 93.81 67 GLY A CA 1
ATOM 505 C C . GLY A 1 67 ? 20.134 -9.646 -3.017 1.00 93.81 67 GLY A C 1
ATOM 506 O O . GLY A 1 67 ? 20.025 -8.632 -2.330 1.00 93.81 67 GLY A O 1
ATOM 507 N N . ARG A 1 68 ? 21.074 -9.753 -3.967 1.00 96.75 68 ARG A N 1
ATOM 508 C CA . ARG A 1 68 ? 21.939 -8.626 -4.361 1.00 96.75 68 ARG A CA 1
ATOM 509 C C . ARG A 1 68 ? 21.126 -7.593 -5.137 1.00 96.75 68 ARG A C 1
ATOM 511 O O . ARG A 1 68 ? 20.241 -7.962 -5.914 1.00 96.75 68 ARG A O 1
ATOM 518 N N . MET A 1 69 ? 21.468 -6.320 -4.979 1.00 98.19 69 MET A N 1
ATOM 519 C CA . MET A 1 69 ? 20.856 -5.215 -5.717 1.00 98.19 69 MET A CA 1
ATOM 520 C C . MET A 1 69 ? 21.829 -4.695 -6.779 1.00 98.19 69 MET A C 1
ATOM 522 O O . MET A 1 69 ? 22.985 -4.395 -6.489 1.00 98.19 69 MET A O 1
ATOM 526 N N . LEU A 1 70 ? 21.353 -4.595 -8.017 1.00 98.62 70 LEU A N 1
ATOM 527 C CA . LEU A 1 70 ? 22.068 -4.010 -9.146 1.00 98.62 70 LEU A CA 1
ATOM 528 C C . LEU A 1 70 ? 21.506 -2.618 -9.407 1.00 98.62 70 LEU A C 1
ATOM 530 O O . LEU A 1 70 ? 20.298 -2.482 -9.583 1.00 98.62 70 LEU A O 1
ATOM 534 N N . VAL A 1 71 ? 22.364 -1.603 -9.447 1.00 98.62 71 VAL A N 1
ATOM 535 C CA . VAL A 1 71 ? 21.957 -0.209 -9.675 1.00 98.62 71 VAL A CA 1
ATOM 536 C C . VAL A 1 71 ? 22.618 0.301 -10.945 1.00 98.62 71 VAL A C 1
ATOM 538 O O . VAL A 1 71 ? 23.846 0.325 -11.029 1.00 98.62 71 VAL A O 1
ATOM 541 N N . ALA A 1 72 ? 21.813 0.686 -11.932 1.00 98.50 72 ALA A N 1
ATOM 542 C CA . ALA A 1 72 ? 22.297 1.238 -13.188 1.00 98.50 72 ALA A CA 1
ATOM 543 C C . ALA A 1 72 ? 22.486 2.754 -13.074 1.00 98.50 72 ALA A C 1
ATOM 545 O O . ALA A 1 72 ? 21.607 3.466 -12.594 1.00 98.50 72 ALA A O 1
ATOM 546 N N . GLU A 1 73 ? 23.627 3.237 -13.548 1.00 97.88 73 GLU A N 1
ATOM 547 C CA . GLU A 1 73 ? 23.944 4.653 -13.703 1.00 97.88 73 GLU A CA 1
ATOM 548 C C . GLU A 1 73 ? 23.910 5.015 -15.187 1.00 97.88 73 GLU A C 1
ATOM 550 O O . GLU A 1 73 ? 24.382 4.246 -16.032 1.00 97.88 73 GLU A O 1
ATOM 555 N N . ARG A 1 74 ? 23.407 6.212 -15.514 1.00 96.50 74 ARG A N 1
ATOM 556 C CA . ARG A 1 74 ? 23.241 6.694 -16.898 1.00 96.50 74 ARG A CA 1
ATOM 557 C C . ARG A 1 74 ? 24.511 6.548 -17.744 1.00 96.50 74 ARG A C 1
ATOM 559 O O . ARG A 1 74 ? 24.425 6.246 -18.930 1.00 96.50 74 ARG A O 1
ATOM 566 N N . GLY A 1 75 ? 25.685 6.700 -17.122 1.00 96.75 75 GLY A N 1
ATOM 567 C CA . GLY A 1 75 ? 27.012 6.538 -17.730 1.00 96.75 75 GLY A CA 1
ATOM 568 C C . GLY A 1 75 ? 27.413 5.105 -18.109 1.00 96.75 75 GLY A C 1
ATOM 569 O O . GLY A 1 75 ? 28.535 4.895 -18.564 1.00 96.75 75 GLY A O 1
ATOM 570 N N . GLY A 1 76 ? 26.536 4.112 -17.937 1.00 97.75 76 GLY A N 1
ATOM 571 C CA . GLY A 1 76 ? 26.771 2.737 -18.389 1.00 97.75 76 GLY A CA 1
ATOM 572 C C . GLY A 1 76 ? 27.422 1.837 -17.346 1.00 97.75 76 GLY A C 1
ATOM 573 O O . GLY A 1 76 ? 27.802 0.710 -17.661 1.00 97.75 76 GLY A O 1
ATOM 574 N N . THR A 1 77 ? 27.558 2.319 -16.114 1.00 98.38 77 THR A N 1
ATOM 575 C CA . THR A 1 77 ? 27.999 1.516 -14.974 1.00 98.38 77 THR A CA 1
ATOM 576 C C . THR A 1 77 ? 26.798 0.822 -14.345 1.00 98.38 77 THR A C 1
ATOM 578 O O . THR A 1 77 ? 25.768 1.446 -14.112 1.00 98.38 77 THR A O 1
ATOM 581 N N . ILE A 1 78 ? 26.945 -0.455 -14.003 1.00 98.69 78 ILE A N 1
ATOM 582 C CA . ILE A 1 78 ? 26.039 -1.151 -13.091 1.00 98.69 78 ILE A CA 1
ATOM 583 C C . ILE A 1 78 ? 26.817 -1.437 -11.815 1.00 98.69 78 ILE A C 1
ATOM 585 O O . ILE A 1 78 ? 27.794 -2.190 -11.818 1.00 98.69 78 ILE A O 1
ATOM 589 N N . LYS A 1 79 ? 26.405 -0.811 -10.718 1.00 98.50 79 LYS A N 1
ATOM 590 C CA . LYS A 1 79 ? 26.949 -1.059 -9.383 1.00 98.50 79 LYS A CA 1
ATOM 591 C C . LYS A 1 79 ? 26.312 -2.320 -8.808 1.00 98.50 79 LYS A C 1
ATOM 593 O O . LYS A 1 79 ? 25.119 -2.552 -8.996 1.00 98.50 79 LYS A O 1
ATOM 598 N N . LEU A 1 80 ? 27.104 -3.096 -8.077 1.00 98.31 80 LEU A N 1
ATOM 599 C CA . LEU A 1 80 ? 26.626 -4.215 -7.274 1.00 98.31 80 LEU A CA 1
ATOM 600 C C . LEU A 1 80 ? 26.551 -3.791 -5.812 1.00 98.31 80 LEU A C 1
ATOM 602 O O . LEU A 1 80 ? 27.528 -3.265 -5.285 1.00 98.31 80 LEU A O 1
ATOM 606 N N . VAL A 1 81 ? 25.437 -4.074 -5.152 1.00 97.94 81 VAL A N 1
ATOM 607 C CA . VAL A 1 81 ? 25.302 -4.027 -3.695 1.00 97.94 81 VAL A CA 1
ATOM 608 C C . VAL A 1 81 ? 25.088 -5.461 -3.212 1.00 97.94 81 VAL A C 1
ATOM 610 O O . VAL A 1 81 ? 24.099 -6.086 -3.620 1.00 97.94 81 VAL A O 1
ATOM 613 N N . PRO A 1 82 ? 26.001 -6.014 -2.391 1.00 96.00 82 PRO A N 1
ATOM 614 C CA . PRO A 1 82 ? 25.832 -7.350 -1.833 1.00 96.00 82 PRO A CA 1
ATOM 615 C C . PRO A 1 82 ? 24.534 -7.480 -1.026 1.00 96.00 82 PRO A C 1
ATOM 617 O O . PRO A 1 82 ? 24.001 -6.501 -0.500 1.00 96.00 82 PRO A O 1
ATOM 620 N N . ALA A 1 83 ? 24.009 -8.701 -0.932 1.00 91.69 83 ALA A N 1
ATOM 621 C CA . ALA A 1 83 ? 22.747 -8.955 -0.245 1.00 91.69 83 ALA A CA 1
ATOM 622 C C . ALA A 1 83 ? 22.805 -8.497 1.224 1.00 91.69 83 ALA A C 1
ATOM 624 O O . ALA A 1 83 ? 23.682 -8.910 1.980 1.00 91.69 83 ALA A O 1
ATOM 625 N N . GLY A 1 84 ? 21.855 -7.649 1.627 1.00 84.44 84 GLY A N 1
ATOM 626 C CA . GLY A 1 84 ? 21.768 -7.108 2.989 1.00 84.44 84 GLY A CA 1
ATOM 627 C C . GLY A 1 84 ? 22.759 -5.985 3.318 1.00 84.44 84 GLY A C 1
ATOM 628 O O . GLY A 1 84 ? 22.722 -5.467 4.434 1.00 84.44 84 GLY A O 1
ATOM 629 N N . GLU A 1 85 ? 23.614 -5.579 2.379 1.00 87.44 85 GLU A N 1
ATOM 630 C CA . GLU A 1 85 ? 24.539 -4.463 2.566 1.00 87.44 85 GLU A CA 1
ATOM 631 C C . GLU A 1 85 ? 23.947 -3.129 2.083 1.00 87.44 85 GLU A C 1
ATOM 633 O O . GLU A 1 85 ? 23.017 -3.074 1.280 1.00 87.44 85 GLU A O 1
ATOM 638 N N . THR A 1 86 ? 24.509 -2.025 2.578 1.00 87.19 86 THR A N 1
ATOM 639 C CA . THR A 1 86 ? 24.156 -0.644 2.191 1.00 87.19 86 THR A CA 1
ATOM 640 C C . THR A 1 86 ? 25.318 0.070 1.496 1.00 87.19 86 THR A C 1
ATOM 642 O O . THR A 1 86 ? 25.370 1.298 1.440 1.00 87.19 86 THR A O 1
ATOM 645 N N . ALA A 1 87 ? 26.297 -0.695 1.012 1.00 91.69 87 ALA A N 1
ATOM 646 C CA . ALA A 1 87 ? 27.484 -0.199 0.331 1.00 91.69 87 ALA A CA 1
ATOM 647 C C . ALA A 1 87 ? 27.672 -0.929 -1.001 1.00 91.69 87 ALA A C 1
ATOM 649 O O . ALA A 1 87 ? 27.356 -2.110 -1.132 1.00 91.69 87 ALA A O 1
ATOM 650 N N . VAL A 1 88 ? 28.195 -0.217 -2.000 1.00 96.12 88 VAL A N 1
ATOM 651 C CA . VAL A 1 88 ? 28.554 -0.831 -3.281 1.00 96.12 88 VAL A CA 1
ATOM 652 C C . VAL A 1 88 ? 29.827 -1.662 -3.145 1.00 96.12 88 VAL A C 1
ATOM 654 O O . VAL A 1 88 ? 30.763 -1.283 -2.438 1.00 96.12 88 VAL A O 1
ATOM 657 N N . ALA A 1 89 ? 29.892 -2.768 -3.881 1.00 96.56 89 ALA A N 1
ATOM 658 C CA . ALA A 1 89 ? 31.115 -3.529 -4.068 1.00 96.56 89 ALA A CA 1
ATOM 659 C C . ALA A 1 89 ? 32.192 -2.670 -4.756 1.00 96.56 89 ALA A C 1
ATOM 661 O O . ALA A 1 89 ? 31.897 -1.779 -5.556 1.00 96.56 89 ALA A O 1
ATOM 662 N N . ALA A 1 90 ? 33.464 -2.969 -4.475 1.00 95.00 90 ALA A N 1
ATOM 663 C CA . ALA A 1 90 ? 34.594 -2.223 -5.033 1.00 95.00 90 ALA A CA 1
ATOM 664 C C . ALA A 1 90 ? 34.694 -2.335 -6.566 1.00 95.00 90 ALA A C 1
ATOM 666 O O . ALA A 1 90 ? 35.144 -1.402 -7.228 1.00 95.00 90 ALA A O 1
ATOM 667 N N . THR A 1 91 ? 34.285 -3.478 -7.124 1.00 96.06 91 THR A N 1
ATOM 668 C CA . THR A 1 91 ? 34.238 -3.708 -8.573 1.00 96.06 91 THR A CA 1
ATOM 669 C C . THR A 1 91 ? 32.794 -3.553 -9.050 1.00 96.06 91 THR A C 1
ATOM 671 O O . THR A 1 91 ? 31.905 -4.149 -8.438 1.00 96.06 91 THR A O 1
ATOM 674 N N . PRO A 1 92 ? 32.525 -2.766 -10.111 1.00 97.25 92 PRO A N 1
ATOM 675 C CA . PRO A 1 92 ? 31.188 -2.697 -10.684 1.00 97.25 92 PRO A CA 1
ATOM 676 C C . PRO A 1 92 ? 30.798 -4.050 -11.288 1.00 97.25 92 PRO A C 1
ATOM 678 O O . PRO A 1 92 ? 31.641 -4.769 -11.821 1.00 97.25 92 PRO A O 1
ATOM 681 N N . PHE A 1 93 ? 29.505 -4.359 -11.259 1.00 98.44 93 PHE A N 1
ATOM 682 C CA . PHE A 1 93 ? 28.953 -5.547 -11.906 1.00 98.44 93 PHE A CA 1
ATOM 683 C C . PHE A 1 93 ? 29.211 -5.530 -13.418 1.00 98.44 93 PHE A C 1
ATOM 685 O O . PHE A 1 93 ? 29.552 -6.545 -14.025 1.00 98.44 93 PHE A O 1
ATOM 692 N N . LEU A 1 94 ? 29.064 -4.347 -14.020 1.00 97.81 94 LEU A N 1
ATOM 693 C CA . LEU A 1 94 ? 29.293 -4.104 -15.436 1.00 97.81 94 LEU A CA 1
ATOM 694 C C . LEU A 1 94 ? 29.710 -2.644 -15.662 1.00 97.81 94 LEU A C 1
ATOM 696 O O . LEU A 1 94 ? 29.247 -1.745 -14.963 1.00 97.81 94 LEU A O 1
ATOM 700 N N . GLN A 1 95 ? 30.546 -2.404 -16.672 1.00 97.62 95 GLN A N 1
ATOM 701 C CA . GLN A 1 95 ? 30.821 -1.071 -17.212 1.00 97.62 95 GLN A CA 1
ATOM 702 C C . GLN A 1 95 ? 30.761 -1.122 -18.741 1.00 97.62 95 GLN A C 1
ATOM 704 O O . GLN A 1 95 ? 31.644 -1.700 -19.374 1.00 97.62 95 GLN A O 1
ATOM 709 N N . LEU A 1 96 ? 29.744 -0.500 -19.340 1.00 97.12 96 LEU A N 1
ATOM 710 C CA . LEU A 1 96 ? 29.682 -0.317 -20.788 1.00 97.12 96 LEU A CA 1
ATOM 711 C C . LEU A 1 96 ? 30.730 0.704 -21.237 1.00 97.12 96 LEU A C 1
ATOM 713 O O . LEU A 1 96 ? 30.986 1.700 -20.559 1.00 97.12 96 LEU A O 1
ATOM 717 N N . THR A 1 97 ? 31.306 0.455 -22.411 1.00 93.31 97 THR A N 1
ATOM 718 C CA . THR A 1 97 ? 32.247 1.366 -23.080 1.00 93.31 97 THR A CA 1
ATOM 719 C C . THR A 1 97 ? 31.621 2.057 -24.291 1.00 93.31 97 THR A C 1
ATOM 721 O O . THR A 1 97 ? 31.930 3.213 -24.562 1.00 93.31 97 THR A O 1
ATOM 724 N N . ASN A 1 98 ? 30.716 1.384 -25.009 1.00 96.12 98 ASN A N 1
ATOM 725 C CA . ASN A 1 98 ? 29.980 1.952 -26.139 1.00 96.12 98 ASN A CA 1
ATOM 726 C C . ASN A 1 98 ? 28.675 2.606 -25.669 1.00 96.12 98 ASN A C 1
ATOM 728 O O . ASN A 1 98 ? 27.602 2.034 -25.847 1.00 96.12 98 ASN A O 1
ATOM 732 N N . ILE A 1 99 ? 28.768 3.785 -25.057 1.00 97.44 99 ILE A N 1
ATOM 733 C CA . ILE A 1 99 ? 27.606 4.507 -24.529 1.00 97.44 99 ILE A CA 1
ATOM 734 C C . ILE A 1 99 ? 27.680 6.003 -24.846 1.00 97.44 99 ILE A C 1
ATOM 736 O O . ILE A 1 99 ? 28.750 6.601 -24.749 1.00 97.44 99 ILE A O 1
ATOM 740 N N . ASN A 1 100 ? 26.556 6.600 -25.251 1.00 97.62 100 ASN A N 1
ATOM 741 C CA . ASN A 1 100 ? 26.432 8.044 -25.461 1.00 97.62 100 ASN A CA 1
ATOM 742 C C . ASN A 1 100 ? 25.592 8.663 -24.337 1.00 97.62 100 ASN A C 1
ATOM 744 O O . ASN A 1 100 ? 24.492 8.197 -24.057 1.00 97.62 100 ASN A O 1
ATOM 748 N N . ILE A 1 101 ? 26.115 9.722 -23.718 1.00 94.69 101 ILE A N 1
ATOM 749 C CA . ILE A 1 101 ? 25.442 10.504 -22.663 1.00 94.69 101 ILE A CA 1
ATOM 750 C C . ILE A 1 101 ? 25.480 12.012 -22.953 1.00 94.69 101 ILE A C 1
ATOM 752 O O . ILE A 1 101 ? 25.250 12.832 -22.067 1.00 94.69 101 ILE A O 1
ATOM 756 N N . GLU A 1 102 ? 25.839 12.398 -24.180 1.00 90.88 102 GLU A N 1
ATOM 757 C CA . GLU A 1 102 ? 26.167 13.791 -24.514 1.00 90.88 102 GLU A CA 1
ATOM 758 C C . GLU A 1 102 ? 24.951 14.720 -24.430 1.00 90.88 102 GLU A C 1
ATOM 760 O O . GLU A 1 102 ? 25.101 15.911 -24.154 1.00 90.88 102 GLU A O 1
ATOM 765 N N . HIS A 1 103 ? 23.749 14.180 -24.643 1.00 89.06 103 HIS A N 1
ATOM 766 C CA . HIS A 1 103 ? 22.510 14.947 -24.702 1.00 89.06 103 HIS A CA 1
ATOM 767 C C . HIS A 1 103 ? 21.372 14.257 -23.951 1.00 89.06 103 HIS A C 1
ATOM 769 O O . HIS A 1 103 ? 21.305 13.029 -23.910 1.00 89.06 103 HIS A O 1
ATOM 775 N N . GLY A 1 104 ? 20.503 15.090 -23.380 1.00 87.44 104 GLY A N 1
ATOM 776 C CA . GLY A 1 104 ? 19.236 14.750 -22.737 1.00 87.44 104 GLY A CA 1
ATOM 777 C C . GLY A 1 104 ? 19.152 13.404 -22.020 1.00 87.44 104 GLY A C 1
ATOM 778 O O . GLY A 1 104 ? 19.936 13.128 -21.119 1.00 87.44 104 GLY A O 1
ATOM 779 N N . GLU A 1 105 ? 18.190 12.578 -22.408 1.00 90.69 105 GLU A N 1
ATOM 780 C CA . GLU A 1 105 ? 17.849 11.292 -21.784 1.00 90.69 105 GLU A CA 1
ATOM 781 C C . GLU A 1 105 ? 18.763 10.126 -22.202 1.00 90.69 105 GLU A C 1
ATOM 783 O O . GLU A 1 105 ? 18.633 9.020 -21.674 1.00 90.69 105 GLU A O 1
ATOM 788 N N . ARG A 1 106 ? 19.714 10.349 -23.118 1.00 94.94 106 ARG A N 1
ATOM 789 C CA . ARG A 1 106 ? 20.609 9.292 -23.609 1.00 94.94 106 ARG A CA 1
ATOM 790 C C . ARG A 1 106 ? 21.424 8.665 -22.484 1.00 94.94 106 ARG A C 1
ATOM 792 O O . ARG A 1 106 ? 21.898 9.362 -21.583 1.00 94.94 106 ARG A O 1
ATOM 799 N N . GLY A 1 107 ? 21.668 7.366 -22.590 1.00 97.25 107 GLY A N 1
ATOM 800 C CA . GLY A 1 107 ? 22.511 6.616 -21.662 1.00 97.25 107 GLY A CA 1
ATOM 801 C C . GLY A 1 107 ? 21.929 5.247 -21.354 1.00 97.25 107 GLY A C 1
ATOM 802 O O . GLY A 1 107 ? 21.163 4.707 -22.145 1.00 97.25 107 GLY A O 1
ATOM 803 N N . LEU A 1 108 ? 22.309 4.670 -20.216 1.00 98.50 108 LEU A N 1
ATOM 804 C CA . LEU A 1 108 ? 21.772 3.406 -19.715 1.00 98.50 108 LEU A CA 1
ATOM 805 C C . LEU A 1 108 ? 20.524 3.691 -18.880 1.00 98.50 108 LEU A C 1
ATOM 807 O O . LEU A 1 108 ? 20.633 4.240 -17.786 1.00 98.50 108 LEU A O 1
ATOM 811 N N . VAL A 1 109 ? 19.351 3.315 -19.391 1.00 96.44 109 VAL A N 1
ATOM 812 C CA . VAL A 1 109 ? 18.052 3.675 -18.786 1.00 96.44 109 VAL A CA 1
ATOM 813 C C . VAL A 1 109 ? 17.183 2.474 -18.411 1.00 96.44 109 VAL A C 1
ATOM 815 O O . VAL A 1 109 ? 16.274 2.620 -17.587 1.00 96.44 109 VAL A O 1
ATOM 818 N N . GLY A 1 110 ? 17.466 1.295 -18.975 1.00 98.00 110 GLY A N 1
ATOM 819 C CA . GLY A 1 110 ? 16.734 0.059 -18.703 1.00 98.00 110 GLY A CA 1
ATOM 820 C C . GLY A 1 110 ? 17.638 -1.086 -18.262 1.00 98.00 110 GLY A C 1
ATOM 821 O O . GLY A 1 110 ? 18.704 -1.309 -18.834 1.00 98.00 110 GLY A O 1
ATOM 822 N N . LEU A 1 111 ? 17.168 -1.837 -17.268 1.00 98.62 111 LEU A N 1
ATOM 823 C CA . LEU A 1 111 ? 17.803 -3.028 -16.713 1.00 98.62 111 LEU A CA 1
ATOM 824 C C . LEU A 1 111 ? 16.707 -4.025 -16.336 1.00 98.62 111 LEU A C 1
ATOM 826 O O . LEU A 1 111 ? 15.798 -3.693 -15.576 1.00 98.62 111 LEU A O 1
ATOM 830 N N . THR A 1 112 ? 16.803 -5.257 -16.824 1.00 98.56 112 THR A N 1
ATOM 831 C CA . THR A 1 112 ? 15.992 -6.368 -16.314 1.00 98.56 112 THR A CA 1
ATOM 832 C C . THR A 1 112 ? 16.780 -7.672 -16.333 1.00 98.56 112 THR A C 1
ATOM 834 O O . THR A 1 112 ? 17.735 -7.834 -17.098 1.00 98.56 112 THR A O 1
ATOM 837 N N . LEU A 1 113 ? 16.402 -8.602 -15.463 1.00 98.50 113 LEU A N 1
ATOM 838 C CA . LEU A 1 113 ? 17.015 -9.924 -15.369 1.00 98.50 113 LEU A CA 1
ATOM 839 C C . LEU A 1 113 ? 16.141 -10.944 -16.090 1.00 98.50 113 LEU A C 1
ATOM 841 O O . LEU A 1 113 ? 14.915 -10.830 -16.097 1.00 98.50 113 LEU A O 1
ATOM 845 N N . ASP A 1 114 ? 16.761 -11.969 -16.671 1.00 98.19 114 ASP A N 1
ATOM 846 C CA . ASP A 1 114 ? 16.003 -13.115 -17.166 1.00 98.19 114 ASP A CA 1
ATOM 847 C C . ASP A 1 114 ? 15.209 -13.765 -16.019 1.00 98.19 114 ASP A C 1
ATOM 849 O O . ASP A 1 114 ? 15.752 -13.925 -14.923 1.00 98.19 114 ASP A O 1
ATOM 853 N N . PRO A 1 115 ? 13.973 -14.245 -16.242 1.00 96.94 115 PRO A N 1
ATOM 854 C CA . PRO A 1 115 ? 13.250 -15.000 -15.221 1.00 96.94 115 PRO A CA 1
ATOM 855 C C . PRO A 1 115 ? 14.015 -16.246 -14.742 1.00 96.94 115 PRO A C 1
ATOM 857 O O . PRO A 1 115 ? 13.792 -16.721 -13.633 1.00 96.94 115 PRO A O 1
ATOM 860 N N . ALA A 1 116 ? 14.936 -16.773 -15.562 1.00 97.06 116 ALA A N 1
ATOM 861 C CA . ALA A 1 116 ? 15.826 -17.879 -15.222 1.00 97.06 116 ALA A CA 1
ATOM 862 C C . ALA A 1 116 ? 17.259 -17.428 -14.852 1.00 97.06 116 ALA A C 1
ATOM 864 O O . ALA A 1 116 ? 18.183 -18.246 -14.916 1.00 97.06 116 ALA A O 1
ATOM 865 N N . PHE A 1 117 ? 17.454 -16.170 -14.428 1.00 98.00 117 PHE A N 1
ATOM 866 C CA . PHE A 1 117 ? 18.761 -15.566 -14.121 1.00 98.00 117 PHE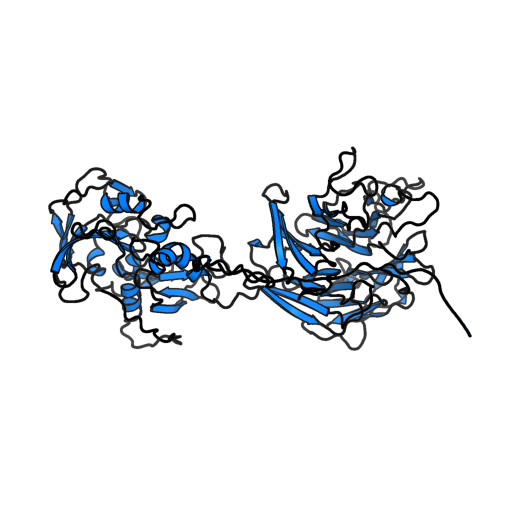 A CA 1
ATOM 867 C C . PHE A 1 117 ? 19.643 -16.424 -13.208 1.00 98.00 117 PHE A C 1
ATOM 869 O O . PHE A 1 117 ? 20.830 -16.574 -13.478 1.00 98.00 117 PHE A O 1
ATOM 876 N N . ALA A 1 118 ? 19.072 -17.058 -12.178 1.00 96.19 118 ALA A N 1
ATOM 877 C CA . ALA A 1 118 ? 19.824 -17.930 -11.268 1.00 96.19 118 ALA A CA 1
ATOM 878 C C . ALA A 1 118 ? 20.523 -19.109 -11.977 1.00 96.19 118 ALA A C 1
ATOM 880 O O . ALA A 1 118 ? 21.491 -19.656 -11.458 1.00 96.19 118 ALA A O 1
ATOM 881 N N . SER A 1 119 ? 20.030 -19.506 -13.154 1.00 96.75 119 SER A N 1
ATOM 882 C CA . SER A 1 119 ? 20.569 -20.613 -13.948 1.00 96.75 119 SER A CA 1
ATOM 883 C C . SER A 1 119 ? 21.383 -20.169 -15.165 1.00 96.75 119 SER A C 1
ATOM 885 O O . SER A 1 119 ? 22.314 -20.873 -15.545 1.00 96.75 119 SER A O 1
ATOM 887 N N . ASN A 1 120 ? 21.045 -19.031 -15.785 1.00 96.94 120 ASN A N 1
ATOM 888 C CA . ASN A 1 120 ? 21.654 -18.591 -17.047 1.00 96.94 120 ASN A CA 1
ATOM 889 C C . ASN A 1 120 ? 22.488 -17.305 -16.940 1.00 96.94 120 ASN A C 1
ATOM 891 O O . ASN A 1 120 ? 23.232 -17.000 -17.866 1.00 96.94 120 ASN A O 1
ATOM 895 N N . GLY A 1 121 ? 22.374 -16.550 -15.843 1.00 97.44 121 GLY A N 1
ATOM 896 C CA . GLY A 1 121 ? 23.077 -15.285 -15.639 1.00 97.44 121 GLY A CA 1
ATOM 897 C C . GLY A 1 121 ? 22.686 -14.169 -16.615 1.00 97.44 121 GLY A C 1
ATOM 898 O O . GLY A 1 121 ? 23.423 -13.195 -16.734 1.00 97.44 121 GLY A O 1
ATOM 899 N N . TYR A 1 122 ? 21.577 -14.279 -17.350 1.00 98.56 122 TYR A N 1
ATOM 900 C CA . TYR A 1 122 ? 21.253 -13.323 -18.411 1.00 98.56 122 TYR A CA 1
ATOM 901 C C . TYR A 1 122 ? 20.688 -11.999 -17.888 1.00 98.56 122 TYR A C 1
ATOM 903 O O . TYR A 1 122 ? 19.689 -11.962 -17.167 1.00 98.56 122 TYR A O 1
ATOM 911 N N . VAL A 1 123 ? 21.310 -10.902 -18.319 1.00 98.62 123 VAL A N 1
ATOM 912 C CA . VAL A 1 123 ? 20.942 -9.519 -17.988 1.00 98.62 123 VAL A CA 1
ATOM 913 C C . VAL A 1 123 ? 20.646 -8.765 -19.274 1.00 98.62 123 VAL A C 1
ATOM 915 O O . VAL A 1 123 ? 21.429 -8.845 -20.218 1.00 98.62 123 VAL A O 1
ATOM 918 N N . TYR A 1 124 ? 19.542 -8.026 -19.309 1.00 98.88 124 TYR A N 1
ATOM 919 C CA . TYR A 1 124 ? 19.093 -7.270 -20.474 1.00 98.88 124 TYR A CA 1
ATOM 920 C C . TYR A 1 124 ? 19.161 -5.779 -20.169 1.00 98.88 124 TYR A C 1
ATOM 922 O O . TYR A 1 124 ? 18.633 -5.332 -19.149 1.00 98.88 124 TYR A O 1
ATOM 930 N N . LEU A 1 125 ? 19.807 -5.025 -21.054 1.00 98.88 125 LEU A N 1
ATOM 931 C CA . LEU A 1 125 ? 20.040 -3.593 -20.905 1.00 98.88 125 LEU A CA 1
ATOM 932 C C . LEU A 1 125 ? 19.417 -2.840 -22.069 1.00 98.88 125 LEU A C 1
ATOM 934 O O . LEU A 1 125 ? 19.642 -3.228 -23.213 1.00 98.88 125 LEU A O 1
ATOM 938 N N . PHE A 1 126 ? 18.707 -1.751 -21.775 1.00 98.81 126 PHE A N 1
ATOM 939 C CA . PHE A 1 126 ? 18.345 -0.740 -22.766 1.00 98.81 126 PHE A CA 1
ATOM 940 C C . PHE A 1 126 ? 19.265 0.461 -22.591 1.00 98.81 126 PHE A C 1
ATOM 942 O O . PHE A 1 126 ? 19.329 1.039 -21.499 1.00 98.81 126 PHE A O 1
ATOM 949 N N . TYR A 1 127 ? 19.954 0.854 -23.657 1.00 98.69 127 TYR A N 1
ATOM 950 C CA . TYR A 1 127 ? 20.832 2.014 -23.624 1.00 98.69 127 TYR A CA 1
ATOM 951 C C . TYR A 1 127 ? 21.059 2.639 -24.998 1.00 98.69 127 TYR A C 1
ATOM 953 O O . TYR A 1 127 ? 20.894 1.989 -26.032 1.00 98.69 127 TYR A O 1
ATOM 961 N N . THR A 1 128 ? 21.517 3.889 -24.994 1.00 98.50 128 THR A N 1
ATOM 962 C CA . THR A 1 128 ? 21.963 4.589 -26.200 1.00 98.50 128 THR A CA 1
ATOM 963 C C . THR A 1 128 ? 23.435 4.271 -26.486 1.00 98.50 128 THR A C 1
ATOM 965 O O . THR A 1 128 ? 24.347 4.739 -25.796 1.00 98.50 128 THR A O 1
ATOM 968 N N . ALA A 1 129 ? 23.686 3.460 -27.512 1.00 98.00 129 ALA A N 1
ATOM 969 C CA . ALA A 1 129 ? 25.019 3.170 -28.029 1.00 98.00 129 ALA A CA 1
ATOM 970 C C . ALA A 1 129 ? 25.636 4.416 -28.684 1.00 98.00 129 ALA A C 1
ATOM 972 O O . ALA A 1 129 ? 24.924 5.236 -29.259 1.00 98.00 129 ALA A O 1
ATOM 973 N N . ASN A 1 130 ? 26.963 4.554 -28.620 1.00 96.69 130 ASN A N 1
ATOM 974 C CA . ASN A 1 130 ? 27.673 5.681 -29.232 1.00 96.69 130 ASN A CA 1
ATOM 975 C C . ASN A 1 130 ? 27.990 5.440 -30.713 1.00 96.69 130 ASN A C 1
ATOM 977 O O . ASN A 1 130 ? 27.894 6.352 -31.531 1.00 96.69 130 ASN A O 1
ATOM 981 N N . VAL A 1 131 ? 28.376 4.210 -31.065 1.00 94.50 131 VAL A N 1
ATOM 982 C CA . VAL A 1 131 ? 28.698 3.822 -32.444 1.00 94.50 131 VAL A CA 1
ATOM 983 C C . VAL A 1 131 ? 28.027 2.484 -32.796 1.00 94.50 131 VAL A C 1
ATOM 985 O O . VAL A 1 131 ? 28.384 1.461 -32.201 1.00 94.50 131 VAL A O 1
ATOM 988 N N . PRO A 1 132 ? 27.096 2.464 -33.774 1.00 95.94 132 PRO A N 1
ATOM 989 C CA . PRO A 1 132 ? 26.370 3.639 -34.279 1.00 95.94 132 PRO A CA 1
ATOM 990 C C . PRO A 1 132 ? 25.533 4.291 -33.162 1.00 95.94 132 PRO A C 1
ATOM 992 O O . PRO A 1 132 ? 25.174 3.617 -32.198 1.00 95.94 132 PRO A O 1
ATOM 995 N N . LEU A 1 133 ? 25.211 5.581 -33.300 1.00 96.12 133 LEU A N 1
ATOM 996 C CA . LEU A 1 133 ? 24.370 6.304 -32.340 1.00 96.12 133 LEU A CA 1
ATOM 997 C C . LEU A 1 133 ? 22.940 5.752 -32.384 1.00 96.12 133 LEU A C 1
ATOM 999 O O . LEU A 1 133 ? 22.181 6.108 -33.284 1.00 96.12 133 LEU A O 1
ATOM 1003 N N . ARG A 1 134 ? 22.584 4.838 -31.479 1.00 96.50 134 ARG A N 1
ATOM 1004 C CA . ARG A 1 134 ? 21.324 4.077 -31.529 1.00 96.50 134 ARG A CA 1
ATOM 1005 C C . ARG A 1 134 ? 20.832 3.701 -30.148 1.00 96.50 134 ARG A C 1
ATOM 1007 O O . ARG A 1 134 ? 21.630 3.252 -29.331 1.00 96.50 134 ARG A O 1
ATOM 1014 N N . ASP A 1 135 ? 19.524 3.761 -29.941 1.00 97.56 135 ASP A N 1
ATOM 1015 C CA . ASP A 1 135 ? 18.916 3.036 -28.831 1.00 97.56 135 ASP A CA 1
ATOM 1016 C C . ASP A 1 135 ? 18.924 1.539 -29.123 1.00 97.56 135 ASP A C 1
ATOM 1018 O O . ASP A 1 135 ? 18.704 1.094 -30.257 1.00 97.56 135 ASP A O 1
ATOM 1022 N N . ARG A 1 136 ? 19.259 0.759 -28.098 1.00 97.69 136 ARG A N 1
ATOM 1023 C CA . ARG A 1 136 ? 19.554 -0.661 -28.239 1.00 97.69 136 ARG A CA 1
ATOM 1024 C C . ARG A 1 136 ? 19.135 -1.440 -27.012 1.00 97.69 136 ARG A C 1
ATOM 1026 O O . ARG A 1 136 ? 19.327 -0.983 -25.890 1.00 97.69 136 ARG A O 1
ATOM 1033 N N . VAL A 1 137 ? 18.660 -2.659 -27.248 1.00 98.81 137 VAL A N 1
ATOM 1034 C C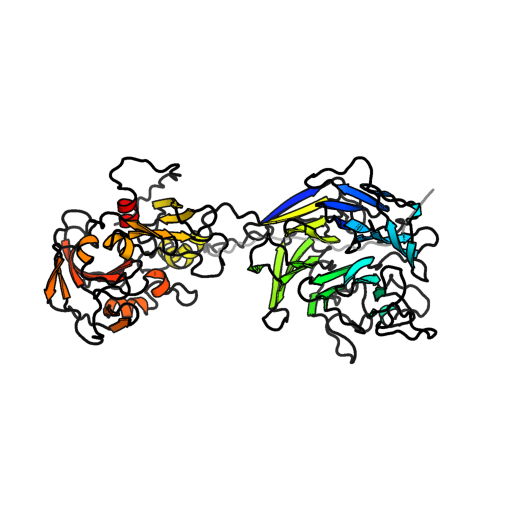A . VAL A 1 137 ? 18.534 -3.696 -26.229 1.00 98.81 137 VAL A CA 1
ATOM 1035 C C . VAL A 1 137 ? 19.579 -4.771 -26.475 1.00 98.81 137 VAL A C 1
ATOM 1037 O O . VAL A 1 137 ? 19.572 -5.433 -27.516 1.00 98.81 137 VAL A O 1
ATOM 1040 N N . SER A 1 138 ? 20.456 -4.966 -25.497 1.00 98.69 138 SER A N 1
ATOM 1041 C CA . SER A 1 138 ? 21.447 -6.044 -25.494 1.00 98.69 138 SER A CA 1
ATOM 1042 C C . SER A 1 138 ? 21.212 -6.992 -24.328 1.00 98.69 138 SER A C 1
ATOM 1044 O O . SER A 1 138 ? 20.821 -6.569 -23.241 1.00 98.69 138 SER A O 1
ATOM 1046 N N . ARG A 1 139 ? 21.533 -8.269 -24.532 1.00 98.69 139 ARG A N 1
ATOM 1047 C CA . ARG A 1 139 ? 21.679 -9.269 -23.474 1.00 98.69 139 ARG A CA 1
ATOM 1048 C C . ARG A 1 139 ? 23.156 -9.534 -23.210 1.00 98.69 139 ARG A C 1
ATOM 1050 O O . ARG A 1 139 ? 23.918 -9.736 -24.150 1.00 98.69 139 ARG A O 1
ATOM 1057 N N . PHE A 1 140 ? 23.525 -9.630 -21.941 1.00 98.56 140 PHE A N 1
ATOM 1058 C CA . PHE A 1 140 ? 24.840 -10.061 -21.477 1.00 98.56 140 PHE A CA 1
ATOM 1059 C C . PHE A 1 140 ? 24.718 -11.249 -20.519 1.00 98.56 140 PHE A C 1
ATOM 1061 O O . PHE A 1 140 ? 23.637 -11.531 -20.002 1.00 98.56 140 PHE A O 1
ATOM 1068 N N . THR A 1 141 ? 25.834 -11.930 -20.267 1.00 98.44 141 THR A N 1
ATOM 1069 C CA . THR A 1 141 ? 25.924 -13.086 -19.367 1.00 98.44 141 THR A CA 1
ATOM 1070 C C . THR A 1 141 ? 26.783 -12.751 -18.151 1.00 98.44 141 THR A C 1
ATOM 1072 O O . THR A 1 141 ? 27.986 -12.500 -18.255 1.00 98.44 141 THR A O 1
ATOM 1075 N N . ALA A 1 142 ? 26.156 -12.758 -16.981 1.00 97.62 142 ALA A N 1
ATOM 1076 C CA . ALA A 1 142 ? 26.809 -12.608 -15.694 1.00 97.62 142 ALA A CA 1
ATOM 1077 C C . ALA A 1 142 ? 27.497 -13.908 -15.266 1.00 97.62 142 ALA A C 1
ATOM 1079 O O . ALA A 1 142 ? 26.944 -14.999 -15.397 1.00 97.62 142 ALA A O 1
ATOM 1080 N N . THR A 1 143 ? 28.692 -13.774 -14.696 1.00 93.06 143 THR A N 1
ATOM 1081 C CA . THR A 1 143 ? 29.430 -14.844 -14.023 1.00 93.06 143 THR A CA 1
ATOM 1082 C C . THR A 1 143 ? 29.765 -14.371 -12.608 1.00 93.06 143 THR A C 1
ATOM 1084 O O . THR A 1 143 ? 30.698 -13.594 -12.395 1.00 93.06 143 THR A O 1
ATOM 1087 N N . GLY A 1 144 ? 28.966 -14.813 -11.632 1.00 91.81 144 GLY A N 1
ATOM 1088 C CA . GLY A 1 144 ? 29.066 -14.355 -10.243 1.00 91.81 144 GLY A CA 1
ATOM 1089 C C . GLY A 1 144 ? 28.684 -12.880 -10.095 1.00 91.81 144 GLY A C 1
ATOM 1090 O O . GLY A 1 144 ? 27.547 -12.498 -10.377 1.00 91.81 144 GLY A O 1
ATOM 1091 N N . ASP A 1 145 ? 29.640 -12.068 -9.651 1.00 96.00 145 ASP A N 1
ATOM 1092 C CA . ASP A 1 145 ? 29.478 -10.635 -9.360 1.00 96.00 145 ASP A CA 1
ATOM 1093 C C . ASP A 1 145 ? 29.923 -9.720 -10.514 1.00 96.00 145 ASP A C 1
ATOM 1095 O O . ASP A 1 145 ? 29.986 -8.505 -10.351 1.00 96.00 145 ASP A O 1
ATOM 1099 N N . THR A 1 146 ? 30.241 -10.290 -11.681 1.00 96.44 146 THR A N 1
ATOM 1100 C CA . THR A 1 146 ? 30.704 -9.543 -12.862 1.00 96.44 146 THR A CA 1
ATOM 1101 C C . THR A 1 146 ? 30.049 -10.052 -14.141 1.00 96.44 146 THR A C 1
ATOM 1103 O O . THR A 1 146 ? 29.504 -11.156 -14.171 1.00 96.44 146 THR A O 1
ATOM 1106 N N . VAL A 1 147 ? 30.122 -9.267 -15.213 1.00 96.88 147 VAL A N 1
ATOM 1107 C CA . VAL A 1 147 ? 29.610 -9.627 -16.540 1.00 96.88 147 VAL A CA 1
ATOM 1108 C C . VAL A 1 147 ? 30.743 -9.767 -17.553 1.00 96.88 147 VAL A C 1
ATOM 1110 O O . VAL A 1 147 ? 31.643 -8.931 -17.606 1.00 96.88 147 VAL A O 1
ATOM 1113 N N . ASP A 1 148 ? 30.666 -10.793 -18.405 1.00 92.00 148 ASP A N 1
ATOM 1114 C CA . ASP A 1 148 ? 31.521 -10.893 -19.589 1.00 92.00 148 ASP A CA 1
ATOM 1115 C C . ASP A 1 148 ? 31.014 -9.939 -20.682 1.00 92.00 148 ASP A C 1
ATOM 1117 O O . ASP A 1 148 ? 29.983 -10.186 -21.310 1.00 92.00 148 ASP A O 1
ATOM 1121 N N . LEU A 1 149 ? 31.738 -8.847 -20.939 1.00 94.00 149 LEU A N 1
ATOM 1122 C CA . LEU A 1 149 ? 31.371 -7.874 -21.975 1.00 94.00 149 LEU A CA 1
ATOM 1123 C C . LEU A 1 149 ? 31.411 -8.460 -23.397 1.00 94.00 149 LEU A C 1
ATOM 1125 O O . LEU A 1 149 ? 30.730 -7.942 -24.278 1.00 94.00 149 LEU A O 1
ATOM 1129 N N . HIS A 1 150 ? 32.160 -9.543 -23.636 1.00 95.75 150 HIS A N 1
ATOM 1130 C CA . HIS A 1 150 ? 32.182 -10.220 -24.936 1.00 95.75 150 HIS A CA 1
ATOM 1131 C C . HIS A 1 150 ? 30.956 -11.107 -25.171 1.00 95.75 150 HIS A C 1
ATOM 1133 O O . HIS A 1 150 ? 30.704 -11.506 -26.307 1.00 95.75 150 HIS A O 1
ATOM 1139 N N . SER A 1 151 ? 30.173 -11.388 -24.125 1.00 97.56 151 SER A N 1
ATOM 1140 C CA . SER A 1 151 ? 28.943 -12.186 -24.215 1.00 97.56 151 SER A CA 1
ATOM 1141 C C . SER A 1 151 ? 27.743 -11.414 -24.776 1.00 97.56 151 SER A C 1
ATOM 1143 O O . SER A 1 151 ? 26.634 -11.953 -24.831 1.00 97.56 151 SER A O 1
ATOM 1145 N N . GLU A 1 152 ? 27.952 -10.155 -25.166 1.00 97.81 152 GLU A N 1
ATOM 1146 C CA . GLU A 1 152 ? 26.919 -9.289 -25.706 1.00 97.81 152 GLU A CA 1
ATOM 1147 C C . GLU A 1 152 ? 26.201 -9.908 -26.915 1.00 97.81 152 GLU A C 1
ATOM 1149 O O . GLU A 1 152 ? 26.806 -10.228 -27.937 1.00 97.81 152 GLU A O 1
ATOM 1154 N N . ALA A 1 153 ? 24.875 -9.977 -26.820 1.00 98.38 153 ALA A N 1
ATOM 1155 C CA . ALA A 1 153 ? 23.976 -10.234 -27.933 1.00 98.38 153 ALA A CA 1
ATOM 1156 C C . ALA A 1 153 ? 23.027 -9.043 -28.102 1.00 98.38 153 ALA A C 1
ATOM 1158 O O . ALA A 1 153 ? 22.206 -8.775 -27.226 1.00 98.38 153 ALA A O 1
ATOM 1159 N N . VAL A 1 154 ? 23.120 -8.341 -29.232 1.00 98.38 154 VAL A N 1
ATOM 1160 C CA . VAL A 1 154 ? 22.168 -7.282 -29.601 1.00 98.38 154 VAL A CA 1
ATOM 1161 C C . VAL A 1 154 ? 20.850 -7.926 -30.014 1.00 98.38 154 VAL A C 1
ATOM 1163 O O . VAL A 1 154 ? 20.818 -8.669 -30.992 1.00 98.38 154 VAL A O 1
ATOM 1166 N N . LEU A 1 155 ? 19.778 -7.653 -29.271 1.00 98.75 155 LEU A N 1
ATOM 1167 C CA . LEU A 1 155 ? 18.463 -8.267 -29.486 1.00 98.75 155 LEU A CA 1
ATOM 1168 C C . LEU A 1 155 ? 17.505 -7.363 -30.257 1.00 98.75 155 LEU A C 1
ATOM 1170 O O . LEU A 1 155 ? 16.679 -7.842 -31.024 1.00 98.75 155 LEU A O 1
ATOM 1174 N N . TRP A 1 156 ? 17.616 -6.056 -30.044 1.00 98.50 156 TRP A N 1
ATOM 1175 C CA . TRP A 1 156 ? 16.883 -5.037 -30.783 1.00 98.50 156 TRP A CA 1
ATOM 1176 C C . TRP A 1 156 ? 17.746 -3.784 -30.876 1.00 98.50 156 TRP A C 1
ATOM 1178 O O . TRP A 1 156 ? 18.499 -3.479 -29.952 1.00 98.50 156 TRP A O 1
ATOM 1188 N N . GLN A 1 157 ? 17.637 -3.059 -31.982 1.00 97.38 157 GLN A N 1
ATOM 1189 C CA . GLN A 1 157 ? 18.296 -1.776 -32.177 1.00 97.38 157 GLN A CA 1
ATOM 1190 C C . GLN A 1 157 ? 17.419 -0.907 -33.073 1.00 97.38 157 GLN A C 1
ATOM 1192 O O . GLN A 1 157 ? 16.883 -1.405 -34.067 1.00 97.38 157 GLN A O 1
ATOM 1197 N N . ASP A 1 158 ? 17.302 0.377 -32.743 1.00 94.88 158 ASP A N 1
ATOM 1198 C CA . ASP A 1 158 ? 16.570 1.320 -33.584 1.00 94.88 158 ASP A CA 1
ATOM 1199 C C . ASP A 1 158 ? 17.226 1.428 -34.980 1.00 94.88 158 ASP A C 1
ATOM 1201 O O . ASP A 1 158 ? 18.437 1.236 -35.164 1.00 94.88 158 ASP A O 1
ATOM 1205 N N . ASN A 1 159 ? 16.421 1.720 -35.998 1.00 91.75 159 ASN A N 1
ATOM 1206 C CA . ASN A 1 159 ? 16.880 1.911 -37.368 1.00 91.75 159 ASN A CA 1
ATOM 1207 C C . ASN A 1 159 ? 17.324 3.363 -37.645 1.00 91.75 159 ASN A C 1
ATOM 1209 O O . ASN A 1 159 ? 18.057 3.594 -38.613 1.00 91.75 159 ASN A O 1
ATOM 1213 N N . VAL A 1 160 ? 17.016 4.315 -36.758 1.00 91.12 160 VAL A N 1
ATOM 1214 C CA . VAL A 1 160 ? 17.419 5.732 -36.859 1.00 91.12 160 VAL A CA 1
ATOM 1215 C C . VAL A 1 160 ? 18.310 6.197 -35.710 1.00 91.12 160 VAL A C 1
ATOM 1217 O O . VAL A 1 160 ? 18.386 5.548 -34.672 1.00 91.12 160 VAL A O 1
ATOM 1220 N N . ASP A 1 161 ? 19.015 7.315 -35.909 1.00 93.06 161 ASP A N 1
ATOM 1221 C CA . ASP A 1 161 ? 19.853 7.931 -34.875 1.00 93.06 161 ASP A CA 1
ATOM 1222 C C . ASP A 1 161 ? 19.026 8.279 -33.628 1.00 93.06 161 ASP A C 1
ATOM 1224 O O . ASP A 1 161 ? 17.909 8.785 -33.735 1.00 93.06 161 ASP A O 1
ATOM 1228 N N . ALA A 1 162 ? 19.589 8.028 -32.444 1.00 93.06 162 ALA A N 1
ATOM 1229 C CA . ALA A 1 162 ? 18.935 8.365 -31.183 1.00 93.06 162 ALA A CA 1
ATOM 1230 C C . ALA A 1 162 ? 18.795 9.892 -31.026 1.00 93.06 162 ALA A C 1
ATOM 1232 O O . ALA A 1 162 ? 19.775 10.630 -31.207 1.00 93.06 162 ALA A O 1
ATOM 1233 N N . ALA A 1 163 ? 17.608 10.379 -30.659 1.00 90.88 163 ALA A N 1
ATOM 1234 C CA . ALA A 1 163 ? 17.366 11.799 -30.416 1.00 90.88 163 ALA A CA 1
ATOM 1235 C C . ALA A 1 163 ? 17.866 12.214 -29.025 1.00 90.88 163 ALA A C 1
ATOM 1237 O O . ALA A 1 163 ? 18.764 11.578 -28.470 1.00 90.88 163 ALA A O 1
ATOM 1238 N N . TRP A 1 164 ? 17.404 13.354 -28.512 1.00 90.25 164 TRP A N 1
ATOM 1239 C CA . TRP A 1 164 ? 17.805 13.851 -27.191 1.00 90.25 164 TRP A CA 1
ATOM 1240 C C . TRP A 1 164 ? 16.824 13.447 -26.090 1.00 90.25 164 TRP A C 1
ATOM 1242 O O . TRP A 1 164 ? 17.234 13.367 -24.937 1.00 90.25 164 TRP A O 1
ATOM 1252 N N . TRP A 1 165 ? 15.552 13.239 -26.431 1.00 89.44 165 TRP A N 1
ATOM 1253 C CA . TRP A 1 165 ? 14.451 13.106 -25.480 1.00 89.44 165 TRP A CA 1
ATOM 1254 C C . TRP A 1 165 ? 13.443 12.057 -25.945 1.00 89.44 165 TRP A C 1
ATOM 1256 O O . TRP A 1 165 ? 13.343 11.758 -27.135 1.00 89.44 165 TRP A O 1
ATOM 1266 N N . HIS A 1 166 ? 12.640 11.571 -25.002 1.00 92.00 166 HIS A N 1
ATOM 1267 C CA . HIS A 1 166 ? 11.560 10.610 -25.197 1.00 92.00 166 HIS A CA 1
ATOM 1268 C C . HIS A 1 166 ? 12.049 9.251 -25.708 1.00 92.00 166 HIS A C 1
ATOM 1270 O O . HIS A 1 166 ? 11.508 8.712 -26.675 1.00 92.00 166 HIS A O 1
ATOM 1276 N N . HIS A 1 167 ? 13.069 8.686 -25.062 1.00 93.81 167 HIS A N 1
ATOM 1277 C CA . HIS A 1 167 ? 13.596 7.366 -25.432 1.00 93.81 167 HIS A CA 1
ATOM 1278 C C . HIS A 1 167 ? 12.712 6.218 -24.910 1.00 93.81 167 HIS A C 1
ATOM 1280 O O . HIS A 1 167 ? 12.670 5.137 -25.501 1.00 93.81 167 HIS A O 1
ATOM 1286 N N . GLY A 1 168 ? 11.970 6.440 -23.817 1.00 94.06 168 GLY A N 1
ATOM 1287 C CA . GLY A 1 168 ? 11.330 5.369 -23.050 1.00 94.06 168 GLY A CA 1
ATOM 1288 C C . GLY A 1 168 ? 12.392 4.483 -22.391 1.00 94.06 168 GLY A C 1
ATOM 1289 O O . GLY A 1 168 ? 13.127 4.921 -21.508 1.00 94.06 168 GLY A O 1
ATOM 1290 N N . GLY A 1 169 ? 12.510 3.236 -22.844 1.00 96.19 169 GLY A N 1
ATOM 1291 C CA . GLY A 1 169 ? 13.643 2.375 -22.506 1.00 96.19 169 GLY A CA 1
ATOM 1292 C C . GLY A 1 169 ? 13.456 1.491 -21.276 1.00 96.19 169 GLY A C 1
ATOM 1293 O O . GLY A 1 169 ? 14.407 0.877 -20.795 1.00 96.19 169 GLY A O 1
ATOM 1294 N N . ASN A 1 170 ? 12.238 1.369 -20.757 1.00 98.06 170 ASN A N 1
ATOM 1295 C CA . ASN A 1 170 ? 11.915 0.337 -19.781 1.00 98.06 170 ASN A CA 1
ATOM 1296 C C . ASN A 1 170 ? 11.824 -1.062 -20.418 1.00 98.06 170 ASN A C 1
ATOM 1298 O O . ASN A 1 170 ? 11.393 -1.209 -21.566 1.00 98.06 170 ASN A O 1
ATOM 1302 N N . LEU A 1 171 ? 12.222 -2.073 -19.640 1.00 98.69 171 LEU A N 1
ATOM 1303 C CA . LEU A 1 171 ? 12.254 -3.487 -19.999 1.00 98.69 171 LEU A CA 1
ATOM 1304 C C . LEU A 1 171 ? 11.557 -4.320 -18.922 1.00 98.69 171 LEU A C 1
ATOM 1306 O O . LEU A 1 171 ? 11.867 -4.177 -17.737 1.00 98.69 171 LEU A O 1
ATOM 1310 N N . ALA A 1 172 ? 10.695 -5.250 -19.325 1.00 98.19 172 ALA A N 1
ATOM 1311 C CA . ALA A 1 172 ? 10.140 -6.246 -18.413 1.00 98.19 172 ALA A CA 1
ATOM 1312 C C . ALA A 1 172 ? 9.792 -7.547 -19.138 1.00 98.19 172 ALA A C 1
ATOM 1314 O O . ALA A 1 172 ? 9.425 -7.547 -20.313 1.00 98.19 172 ALA A O 1
ATOM 1315 N N . PHE A 1 173 ? 9.879 -8.662 -18.415 1.00 98.56 173 PHE A N 1
ATOM 1316 C CA . PHE A 1 173 ? 9.371 -9.940 -18.896 1.00 98.56 173 PHE A CA 1
ATOM 1317 C C . PHE A 1 173 ? 7.887 -10.083 -18.576 1.00 98.56 173 PHE A C 1
ATOM 1319 O O . PHE A 1 173 ? 7.484 -9.932 -17.423 1.00 98.56 173 PHE A O 1
ATOM 1326 N N . GLY A 1 174 ? 7.096 -10.399 -19.600 1.00 97.25 174 GLY A N 1
ATOM 1327 C CA . GLY A 1 174 ? 5.692 -10.752 -19.431 1.00 97.25 174 GLY A CA 1
ATOM 1328 C C . GLY A 1 174 ? 5.511 -12.170 -18.877 1.00 97.25 174 GLY A C 1
ATOM 1329 O O . GLY A 1 174 ? 6.438 -12.990 -18.925 1.00 97.25 174 GLY A O 1
ATOM 1330 N N . PRO A 1 175 ? 4.302 -12.510 -18.394 1.00 96.44 175 PRO A N 1
ATOM 1331 C CA . PRO A 1 175 ? 3.975 -13.862 -17.925 1.00 96.44 175 PRO A CA 1
ATOM 1332 C C . PRO A 1 175 ? 4.063 -14.924 -19.039 1.00 96.44 175 PRO A C 1
ATOM 1334 O O . PRO A 1 175 ? 4.169 -16.117 -18.766 1.00 96.44 175 PRO A O 1
ATOM 1337 N N . ASP A 1 176 ? 4.073 -14.497 -20.301 1.00 96.81 176 ASP A N 1
ATOM 1338 C CA . ASP A 1 176 ? 4.276 -15.318 -21.499 1.00 96.81 176 ASP A CA 1
ATOM 1339 C C . ASP A 1 176 ? 5.763 -15.603 -21.818 1.00 96.81 176 ASP A C 1
ATOM 1341 O O . ASP A 1 176 ? 6.102 -16.213 -22.847 1.00 96.81 176 ASP A O 1
ATOM 1345 N N . GLY A 1 177 ? 6.667 -15.141 -20.949 1.00 96.88 177 GLY A N 1
ATOM 1346 C CA . GLY A 1 177 ? 8.108 -15.332 -21.044 1.00 96.88 177 GLY A CA 1
ATOM 1347 C C . GLY A 1 177 ? 8.791 -14.514 -22.141 1.00 96.88 177 GLY A C 1
ATOM 1348 O O . GLY A 1 177 ? 9.937 -14.838 -22.475 1.00 96.88 177 GLY A O 1
ATOM 1349 N N . LYS A 1 178 ? 8.110 -13.510 -22.709 1.00 98.69 178 LYS A N 1
ATOM 1350 C CA . LYS A 1 178 ? 8.641 -12.594 -23.730 1.00 98.69 178 LYS A CA 1
ATOM 1351 C C . LYS A 1 178 ? 9.179 -11.316 -23.103 1.00 98.69 178 LYS A C 1
ATOM 1353 O O . LYS A 1 178 ? 8.742 -10.921 -22.023 1.00 98.69 178 LYS A O 1
ATOM 1358 N N . LEU A 1 179 ? 10.133 -10.686 -23.782 1.00 98.88 179 LEU A N 1
ATOM 1359 C CA . LEU A 1 179 ? 10.684 -9.398 -23.383 1.00 98.88 179 LEU A CA 1
ATOM 1360 C C . LEU A 1 179 ? 9.852 -8.282 -24.012 1.00 98.88 179 LEU A C 1
ATOM 1362 O O . LEU A 1 179 ? 9.716 -8.218 -25.235 1.00 98.88 179 LEU A O 1
ATOM 1366 N N . TYR A 1 180 ? 9.324 -7.407 -23.166 1.00 98.88 180 TYR A N 1
ATOM 1367 C CA . TYR A 1 180 ? 8.630 -6.197 -23.571 1.00 98.88 180 TYR A CA 1
ATOM 1368 C C . TYR A 1 180 ? 9.579 -5.006 -23.462 1.00 98.88 180 TYR A C 1
ATOM 1370 O O . TYR A 1 180 ? 10.373 -4.925 -22.520 1.00 98.88 180 TYR A O 1
ATOM 1378 N N . ILE A 1 181 ? 9.501 -4.098 -24.432 1.00 98.88 181 ILE A N 1
ATOM 1379 C CA . ILE A 1 181 ? 10.379 -2.930 -24.547 1.00 98.88 181 ILE A CA 1
ATOM 1380 C C . ILE A 1 181 ? 9.504 -1.710 -24.786 1.00 98.88 181 ILE A C 1
ATOM 1382 O O . ILE A 1 181 ? 8.696 -1.706 -25.708 1.00 98.88 181 ILE A O 1
ATOM 1386 N N . SER A 1 182 ? 9.673 -0.672 -23.978 1.00 98.44 182 SER A N 1
ATOM 1387 C CA . SER A 1 182 ? 9.062 0.630 -24.261 1.00 98.44 182 SER A CA 1
ATOM 1388 C C . SER A 1 182 ? 10.005 1.473 -25.109 1.00 98.44 182 SER A C 1
ATOM 1390 O O . SER A 1 182 ? 11.198 1.558 -24.819 1.00 98.44 182 SER A O 1
ATOM 1392 N N . THR A 1 183 ? 9.470 2.094 -26.151 1.00 97.12 183 THR A N 1
ATOM 1393 C CA . THR A 1 183 ? 10.202 3.010 -27.026 1.00 97.12 183 THR A CA 1
ATOM 1394 C C . THR A 1 183 ? 9.385 4.283 -27.169 1.00 97.12 183 THR A C 1
ATOM 1396 O O . THR A 1 183 ? 8.239 4.259 -27.626 1.00 97.12 183 THR A O 1
ATOM 1399 N N . GLY A 1 184 ? 9.942 5.407 -26.730 1.00 94.00 184 GLY A N 1
ATOM 1400 C CA . GLY A 1 184 ? 9.248 6.687 -26.811 1.00 94.00 184 GLY A CA 1
ATOM 1401 C C . GLY A 1 184 ? 9.246 7.279 -28.215 1.00 94.00 184 GLY A C 1
ATOM 1402 O O . GLY A 1 184 ? 9.715 6.676 -29.181 1.00 94.00 184 GLY A O 1
ATOM 1403 N N . PHE A 1 185 ? 8.634 8.451 -28.340 1.00 88.06 185 PHE A N 1
ATOM 1404 C CA . PHE A 1 185 ? 8.465 9.178 -29.594 1.00 88.06 185 PHE A CA 1
ATOM 1405 C C . PHE A 1 185 ? 9.798 9.703 -30.150 1.00 88.06 185 PHE A C 1
ATOM 1407 O O . PHE A 1 185 ? 9.827 10.179 -31.281 1.00 88.06 185 PHE A O 1
ATOM 1414 N N . ASN A 1 186 ? 10.884 9.608 -29.366 1.00 82.94 186 ASN A N 1
ATOM 1415 C CA . ASN A 1 186 ? 12.255 9.948 -29.746 1.00 82.94 186 ASN A CA 1
ATOM 1416 C C . ASN A 1 186 ? 12.355 11.349 -30.382 1.00 82.94 186 ASN A C 1
ATOM 1418 O O . ASN A 1 186 ? 13.073 11.548 -31.357 1.00 82.94 186 ASN A O 1
ATOM 1422 N N . ASP A 1 187 ? 11.543 12.281 -29.861 1.00 73.25 187 ASP A N 1
ATOM 1423 C CA . ASP A 1 187 ? 11.370 13.676 -30.300 1.00 73.25 187 ASP A CA 1
ATOM 1424 C C . ASP A 1 187 ? 11.433 13.879 -31.834 1.00 73.25 187 ASP A C 1
ATOM 1426 O O . ASP A 1 187 ? 12.112 14.782 -32.318 1.00 73.25 187 ASP A O 1
ATOM 1430 N N . ASP A 1 188 ? 10.771 12.985 -32.589 1.00 63.53 188 ASP A N 1
ATOM 1431 C CA . ASP A 1 188 ? 10.960 12.740 -34.031 1.00 63.53 188 ASP A CA 1
ATOM 1432 C C . ASP A 1 188 ? 11.132 14.023 -34.892 1.00 63.53 188 ASP A C 1
ATOM 1434 O O . ASP A 1 188 ? 10.152 14.726 -35.168 1.00 63.53 188 ASP A O 1
ATOM 1438 N N . PRO A 1 189 ? 12.361 14.327 -35.371 1.00 48.09 189 PRO A N 1
ATOM 1439 C CA . PRO A 1 189 ? 12.652 15.500 -36.194 1.00 48.09 189 PRO A CA 1
ATOM 1440 C C . PRO A 1 189 ? 12.713 15.201 -37.707 1.00 48.09 189 PRO A C 1
ATOM 1442 O O . PRO A 1 189 ? 13.206 16.037 -38.474 1.00 48.09 189 PRO A O 1
ATOM 1445 N N . ALA A 1 190 ? 12.273 14.028 -38.186 1.00 46.25 190 ALA A N 1
ATOM 1446 C CA . ALA A 1 190 ? 12.393 13.703 -39.609 1.00 46.25 190 ALA A CA 1
ATOM 1447 C C . ALA A 1 190 ? 11.433 14.536 -40.517 1.00 46.25 190 ALA A C 1
ATOM 1449 O O . ALA A 1 190 ? 10.273 14.798 -40.190 1.00 46.25 190 ALA A O 1
ATOM 1450 N N . PRO A 1 191 ? 11.867 14.988 -41.714 1.00 34.72 191 PRO A N 1
ATOM 1451 C CA . PRO A 1 191 ? 10.994 15.734 -42.625 1.00 34.72 191 PRO A CA 1
ATOM 1452 C C . PRO A 1 191 ? 9.800 14.874 -43.090 1.00 34.72 191 PRO A C 1
ATOM 1454 O O . PRO A 1 191 ? 9.970 13.936 -43.866 1.00 34.72 191 PRO A O 1
ATOM 1457 N N . GLY A 1 192 ? 8.587 15.203 -42.626 1.00 47.53 192 GLY A N 1
ATOM 1458 C CA . GLY A 1 192 ? 7.335 14.496 -42.949 1.00 47.53 192 GLY A CA 1
ATOM 1459 C C . GLY A 1 192 ? 6.902 13.413 -41.945 1.00 47.53 192 GLY A C 1
ATOM 1460 O O . GLY A 1 192 ? 5.958 12.677 -42.232 1.00 47.53 192 GLY A O 1
ATOM 1461 N N . SER A 1 193 ? 7.569 13.301 -40.789 1.00 53.03 193 SER A N 1
ATOM 1462 C CA . SER A 1 193 ? 7.445 12.190 -39.832 1.00 53.03 193 SER A CA 1
ATOM 1463 C C . SER A 1 193 ? 6.611 12.467 -38.580 1.00 53.03 193 SER A C 1
ATOM 1465 O O . SER A 1 193 ? 6.617 11.646 -37.669 1.00 53.03 193 SER A O 1
ATOM 1467 N N . SER A 1 194 ? 5.826 13.546 -38.532 1.00 62.66 194 SER A N 1
ATOM 1468 C CA . SER A 1 194 ? 5.053 13.944 -37.345 1.00 62.66 194 SER A CA 1
ATOM 1469 C C . SER A 1 194 ? 3.942 12.956 -36.941 1.00 62.66 194 SER A C 1
ATOM 1471 O O . SER A 1 194 ? 2.943 13.384 -36.398 1.00 62.66 194 SER A O 1
ATOM 1473 N N . ASN A 1 195 ? 4.022 11.662 -37.261 1.00 78.88 195 ASN A N 1
ATOM 1474 C CA . ASN A 1 195 ? 3.084 10.629 -36.845 1.00 78.88 195 ASN A CA 1
ATOM 1475 C C . ASN A 1 195 ? 3.754 9.277 -36.506 1.00 78.88 195 ASN A C 1
ATOM 1477 O O . ASN A 1 195 ? 3.120 8.227 -36.644 1.00 78.88 195 ASN A O 1
ATOM 1481 N N . GLY A 1 196 ? 5.035 9.274 -36.103 1.00 87.19 196 GLY A N 1
ATOM 1482 C CA . GLY A 1 196 ? 5.799 8.057 -35.780 1.00 87.19 196 GLY A CA 1
ATOM 1483 C C . GLY A 1 196 ? 5.064 7.101 -34.832 1.00 87.19 196 GLY A C 1
ATOM 1484 O O . GLY A 1 196 ? 4.970 5.906 -35.111 1.00 87.19 196 GLY A O 1
ATOM 1485 N N . ALA A 1 197 ? 4.405 7.638 -33.801 1.00 91.62 197 ALA A N 1
ATOM 1486 C CA . ALA A 1 197 ? 3.604 6.880 -32.839 1.00 91.62 197 ALA A CA 1
ATOM 1487 C C . ALA A 1 197 ? 2.469 6.051 -33.466 1.00 91.62 197 ALA A C 1
ATOM 1489 O O . ALA A 1 197 ? 2.232 4.928 -33.019 1.00 91.62 197 ALA A O 1
ATOM 1490 N N . GLN A 1 198 ? 1.833 6.518 -34.544 1.00 93.00 198 GLN A N 1
ATOM 1491 C CA . GLN A 1 198 ? 0.746 5.793 -35.223 1.00 93.00 198 GLN A CA 1
ATOM 1492 C C . GLN A 1 198 ? 1.241 4.829 -36.306 1.00 93.00 198 GLN A C 1
ATOM 1494 O O . GLN A 1 198 ? 0.590 3.826 -36.617 1.00 93.00 198 GLN A O 1
ATOM 1499 N N . ARG A 1 199 ? 2.389 5.135 -36.903 1.00 92.69 199 ARG A N 1
ATOM 1500 C CA . ARG A 1 199 ? 2.984 4.353 -37.984 1.00 92.69 199 ARG A CA 1
ATOM 1501 C C . ARG A 1 199 ? 3.485 2.995 -37.489 1.00 92.69 199 ARG A C 1
ATOM 1503 O O . ARG A 1 199 ? 4.038 2.900 -36.397 1.00 92.69 199 ARG A O 1
ATOM 1510 N N . LEU A 1 200 ? 3.287 1.954 -38.300 1.00 95.25 200 LEU A N 1
ATOM 1511 C CA . LEU A 1 200 ? 3.776 0.596 -38.020 1.00 95.25 200 LEU A CA 1
ATOM 1512 C C . LEU A 1 200 ? 5.153 0.318 -38.635 1.00 95.25 200 LEU A C 1
ATOM 1514 O O . LEU A 1 200 ? 5.764 -0.682 -38.296 1.00 95.25 200 LEU A O 1
ATOM 1518 N N . ASP A 1 201 ? 5.668 1.215 -39.475 1.00 93.56 201 ASP A N 1
ATOM 1519 C CA . ASP A 1 201 ? 7.024 1.174 -40.037 1.00 93.56 201 ASP A CA 1
ATOM 1520 C C . ASP A 1 201 ? 8.030 2.012 -39.211 1.00 93.56 201 ASP A C 1
ATOM 1522 O O . ASP A 1 201 ? 9.109 2.359 -39.689 1.00 93.56 201 ASP A O 1
ATOM 1526 N N . SER A 1 202 ? 7.673 2.352 -37.964 1.00 93.12 202 SER A N 1
ATOM 1527 C CA . SER A 1 202 ? 8.507 3.084 -37.000 1.00 93.12 202 SER A CA 1
ATOM 1528 C C . SER A 1 202 ? 8.418 2.459 -35.604 1.00 93.12 202 SER A C 1
ATOM 1530 O O . SER A 1 202 ? 7.335 2.074 -35.153 1.00 93.12 202 SER A O 1
ATOM 1532 N N . TYR A 1 203 ? 9.556 2.388 -34.904 1.00 95.00 203 TYR A N 1
ATOM 1533 C CA . TYR A 1 203 ? 9.627 1.932 -33.514 1.00 95.00 203 TYR A CA 1
ATOM 1534 C C . TYR A 1 203 ? 9.219 3.008 -32.501 1.00 95.00 203 TYR A C 1
ATOM 1536 O O . TYR A 1 203 ? 9.161 2.714 -31.315 1.00 95.00 203 TYR A O 1
ATOM 1544 N N . HIS A 1 204 ? 8.921 4.238 -32.913 1.00 93.19 204 HIS A N 1
ATOM 1545 C CA . HIS A 1 204 ? 8.716 5.345 -31.974 1.00 93.19 204 HIS A CA 1
ATOM 1546 C C . HIS A 1 204 ? 7.303 5.364 -31.403 1.00 93.19 204 HIS A C 1
ATOM 1548 O O . HIS A 1 204 ? 6.338 5.175 -32.142 1.00 93.19 204 HIS A O 1
ATOM 1554 N N . GLY A 1 205 ? 7.170 5.586 -30.096 1.00 95.31 205 GLY A N 1
ATOM 1555 C CA . GLY A 1 205 ? 5.883 5.630 -29.399 1.00 95.31 205 GLY A CA 1
ATOM 1556 C C . GLY A 1 205 ? 5.184 4.270 -29.328 1.00 95.31 205 GLY A C 1
ATOM 1557 O O . GLY A 1 205 ? 4.000 4.164 -29.672 1.00 95.31 205 GLY A O 1
ATOM 1558 N N . LYS A 1 206 ? 5.928 3.215 -28.967 1.00 98.00 206 LYS A N 1
ATOM 1559 C CA . LYS A 1 206 ? 5.476 1.816 -28.981 1.00 98.00 206 LYS A CA 1
ATOM 1560 C C . LYS A 1 206 ? 5.752 1.099 -27.660 1.00 98.00 206 LYS A C 1
ATOM 1562 O O . LYS A 1 206 ? 6.650 1.447 -26.897 1.00 98.00 206 LYS A O 1
ATOM 1567 N N . ILE A 1 207 ? 5.013 0.010 -27.465 1.00 98.88 207 ILE A N 1
ATOM 1568 C CA . ILE A 1 207 ? 5.507 -1.151 -26.724 1.00 98.88 207 ILE A CA 1
ATOM 1569 C C . ILE A 1 207 ? 5.860 -2.217 -27.758 1.00 98.88 207 ILE A C 1
ATOM 1571 O O . ILE A 1 207 ? 5.027 -2.571 -28.596 1.00 98.88 207 ILE A O 1
ATOM 1575 N N . LEU A 1 208 ? 7.082 -2.730 -27.705 1.00 98.88 208 LEU A N 1
ATOM 1576 C CA . LEU A 1 208 ? 7.554 -3.858 -28.500 1.00 98.88 208 LEU A CA 1
ATOM 1577 C C . LEU A 1 208 ? 7.490 -5.142 -27.672 1.00 98.88 208 LEU A C 1
ATOM 1579 O O . LEU A 1 208 ? 7.597 -5.097 -26.446 1.00 98.88 208 LEU A O 1
ATOM 1583 N N . ARG A 1 209 ? 7.366 -6.287 -28.343 1.00 98.88 209 ARG A N 1
ATOM 1584 C CA . ARG A 1 209 ? 7.403 -7.622 -27.736 1.00 98.88 209 ARG A CA 1
ATOM 1585 C C . ARG A 1 209 ? 8.268 -8.548 -28.580 1.00 98.88 209 ARG A C 1
ATOM 1587 O O . ARG A 1 209 ? 7.952 -8.797 -29.744 1.00 98.88 209 ARG A O 1
ATOM 1594 N N . ILE A 1 210 ? 9.337 -9.071 -27.985 1.00 98.88 210 ILE A N 1
ATOM 1595 C CA . ILE A 1 210 ? 10.299 -9.973 -28.633 1.00 98.88 210 ILE A CA 1
ATOM 1596 C C . ILE A 1 210 ? 10.547 -11.238 -27.795 1.00 98.88 210 ILE A C 1
ATOM 1598 O O . ILE A 1 210 ? 10.318 -11.272 -26.584 1.00 98.88 210 ILE A O 1
ATOM 1602 N N . ASN A 1 211 ? 11.019 -12.309 -28.430 1.00 98.62 211 ASN A N 1
ATOM 1603 C CA . ASN A 1 211 ? 11.536 -13.486 -27.737 1.00 98.62 211 ASN A CA 1
ATOM 1604 C C . ASN A 1 211 ? 12.853 -13.158 -27.012 1.00 98.62 211 ASN A C 1
ATOM 1606 O O . ASN A 1 211 ? 13.529 -12.176 -27.312 1.00 98.62 211 ASN A O 1
ATOM 1610 N N . ARG A 1 212 ? 13.258 -14.025 -26.075 1.00 96.75 212 ARG A N 1
ATOM 1611 C CA . ARG A 1 212 ? 14.502 -13.876 -25.286 1.00 96.75 212 ARG A CA 1
ATOM 1612 C C . ARG A 1 212 ? 15.779 -13.822 -26.132 1.00 96.75 212 ARG A C 1
ATOM 1614 O O . ARG A 1 212 ? 16.810 -13.350 -25.664 1.00 96.75 212 ARG A O 1
ATOM 1621 N N . ASP A 1 213 ? 15.721 -14.348 -27.349 1.00 96.44 213 ASP A N 1
ATOM 1622 C CA . ASP A 1 213 ? 16.817 -14.369 -28.316 1.00 96.44 213 ASP A CA 1
ATOM 1623 C C . ASP A 1 213 ? 16.751 -13.223 -29.341 1.00 96.44 213 ASP A C 1
ATOM 1625 O O . ASP A 1 213 ? 17.584 -13.168 -30.239 1.00 96.44 213 ASP A O 1
ATOM 1629 N N . GLY A 1 214 ? 15.788 -12.305 -29.206 1.00 97.62 214 GLY A N 1
ATOM 1630 C CA . GLY A 1 214 ? 15.592 -11.177 -30.117 1.00 97.62 214 GLY A CA 1
ATOM 1631 C C . GLY A 1 214 ? 14.683 -11.467 -31.312 1.00 97.62 214 GLY A C 1
ATOM 1632 O O . GLY A 1 214 ? 14.317 -10.545 -32.035 1.00 97.62 214 GLY A O 1
ATOM 1633 N N . THR A 1 215 ? 14.269 -12.720 -31.525 1.00 98.31 215 THR A N 1
ATOM 1634 C CA . THR A 1 215 ? 13.338 -13.049 -32.613 1.00 98.31 215 THR A CA 1
ATOM 1635 C C . THR A 1 215 ? 11.928 -12.534 -32.320 1.00 98.31 215 THR A C 1
ATOM 1637 O O . THR A 1 215 ? 11.533 -12.370 -31.165 1.00 98.31 215 THR A O 1
ATOM 1640 N N . VAL A 1 216 ? 11.137 -12.284 -33.362 1.00 98.19 216 VAL A N 1
ATOM 1641 C CA . VAL A 1 216 ? 9.765 -11.791 -33.200 1.00 98.19 216 VAL A CA 1
ATOM 1642 C C . VAL A 1 216 ? 8.796 -12.957 -32.944 1.00 98.19 216 VAL A C 1
ATOM 1644 O O . VAL A 1 216 ? 8.809 -13.936 -33.694 1.00 98.19 216 VAL A O 1
ATOM 1647 N N . PRO A 1 217 ? 7.941 -12.888 -31.908 1.00 98.31 217 PRO A N 1
ATOM 1648 C CA . PRO A 1 217 ? 6.869 -13.851 -31.704 1.00 98.31 217 PRO A CA 1
ATOM 1649 C C . PRO A 1 217 ? 5.840 -13.810 -32.841 1.00 98.31 217 PRO A C 1
ATOM 1651 O O . PRO A 1 217 ? 5.343 -12.747 -33.203 1.00 98.31 217 PRO A O 1
ATOM 1654 N N . ALA A 1 218 ? 5.472 -14.977 -33.372 1.00 96.62 218 ALA A N 1
ATOM 1655 C CA . ALA A 1 218 ? 4.518 -15.084 -34.481 1.00 96.62 218 ALA A CA 1
ATOM 1656 C C . ALA A 1 218 ? 3.080 -14.658 -34.114 1.00 96.62 218 ALA A C 1
ATOM 1658 O O . ALA A 1 218 ? 2.261 -14.441 -34.999 1.00 96.62 218 ALA A O 1
ATOM 1659 N N . ASP A 1 219 ? 2.773 -14.563 -32.819 1.00 97.50 219 ASP A N 1
ATOM 1660 C CA . ASP A 1 219 ? 1.497 -14.110 -32.261 1.00 97.50 219 ASP A CA 1
ATOM 1661 C C . ASP A 1 219 ? 1.462 -12.594 -31.982 1.00 97.50 219 ASP A C 1
ATOM 1663 O O . ASP A 1 219 ? 0.520 -12.110 -31.354 1.00 97.50 219 ASP A O 1
ATOM 1667 N N . ASN A 1 220 ? 2.467 -11.827 -32.425 1.00 98.56 220 ASN A N 1
ATOM 1668 C CA . ASN A 1 220 ? 2.409 -10.370 -32.344 1.00 98.56 220 ASN A CA 1
ATOM 1669 C C . ASN A 1 220 ? 1.292 -9.800 -33.253 1.00 98.56 220 ASN A C 1
ATOM 1671 O O . ASN A 1 220 ? 1.035 -10.317 -34.341 1.00 98.56 220 ASN A O 1
ATOM 1675 N N . PRO A 1 221 ? 0.633 -8.704 -32.838 1.00 98.19 221 PRO A N 1
ATOM 1676 C CA . PRO A 1 221 ? -0.598 -8.218 -33.470 1.00 98.19 221 PRO A CA 1
ATOM 1677 C C . PRO A 1 221 ? -0.408 -7.583 -34.854 1.00 98.19 221 PRO A C 1
ATOM 1679 O O . PRO A 1 221 ? -1.384 -7.439 -35.588 1.00 98.19 221 PRO A O 1
ATOM 1682 N N . PHE A 1 222 ? 0.819 -7.194 -35.214 1.00 98.06 222 PHE A N 1
ATOM 1683 C CA . PHE A 1 222 ? 1.116 -6.491 -36.468 1.00 98.06 222 PHE A CA 1
ATOM 1684 C C . PHE A 1 222 ? 2.059 -7.259 -37.399 1.00 98.06 222 PHE A C 1
ATOM 1686 O O . PHE A 1 222 ? 2.590 -6.658 -38.329 1.00 98.06 222 PHE A O 1
ATOM 1693 N N . VAL A 1 223 ? 2.252 -8.563 -37.171 1.00 97.81 223 VAL A N 1
ATOM 1694 C CA . VAL A 1 223 ? 3.134 -9.401 -37.996 1.00 97.81 223 VAL A CA 1
ATOM 1695 C C . VAL A 1 223 ? 2.631 -9.452 -39.438 1.00 97.81 223 VAL A C 1
ATOM 1697 O O . VAL A 1 223 ? 1.525 -9.935 -39.694 1.00 97.81 223 VAL A O 1
ATOM 1700 N N . ASP A 1 224 ? 3.455 -9.003 -40.382 1.00 96.94 224 ASP A N 1
ATOM 1701 C CA . ASP A 1 224 ? 3.210 -9.138 -41.823 1.00 96.94 224 ASP A CA 1
ATOM 1702 C C . ASP A 1 224 ? 4.403 -9.737 -42.599 1.00 96.94 224 ASP A C 1
ATOM 1704 O O . ASP A 1 224 ? 4.330 -9.945 -43.817 1.00 96.94 224 ASP A O 1
ATOM 1708 N N . GLY A 1 225 ? 5.475 -10.106 -41.890 1.00 93.44 225 GLY A N 1
ATOM 1709 C CA . GLY A 1 225 ? 6.624 -10.817 -42.428 1.00 93.44 225 GLY A CA 1
ATOM 1710 C C . GLY A 1 225 ? 7.525 -9.910 -43.257 1.00 93.44 225 GLY A C 1
ATOM 1711 O O . GLY A 1 225 ? 8.451 -9.298 -42.742 1.00 93.44 225 GLY A O 1
ATOM 1712 N N . SER A 1 226 ? 7.319 -9.883 -44.575 1.00 93.38 226 SER A N 1
ATOM 1713 C CA . SER A 1 226 ? 8.090 -9.017 -45.482 1.00 93.38 226 SER A CA 1
ATOM 1714 C C . SER A 1 226 ? 7.330 -7.751 -45.879 1.00 93.38 226 SER A C 1
ATOM 1716 O O . SER A 1 226 ? 7.687 -7.118 -46.876 1.00 93.38 226 SER A O 1
ATOM 1718 N N . GLY A 1 227 ? 6.221 -7.456 -45.202 1.00 94.88 227 GLY A N 1
ATOM 1719 C CA . GLY A 1 227 ? 5.470 -6.234 -45.416 1.00 94.88 227 GLY A CA 1
ATOM 1720 C C . GLY A 1 227 ? 6.153 -5.030 -44.759 1.00 94.88 227 GLY A C 1
ATOM 1721 O O . GLY A 1 227 ? 7.312 -5.100 -44.345 1.00 94.88 227 GLY A O 1
ATOM 1722 N N . PRO A 1 228 ? 5.485 -3.868 -44.764 1.00 93.81 228 PRO A N 1
ATOM 1723 C CA . PRO A 1 228 ? 6.055 -2.637 -44.231 1.00 93.81 228 PRO A CA 1
ATOM 1724 C C . PRO A 1 228 ? 6.052 -2.564 -42.697 1.00 93.81 228 PRO A C 1
ATOM 1726 O O . PRO A 1 228 ? 6.671 -1.646 -42.158 1.00 93.81 228 PRO A O 1
ATOM 1729 N N . ASN A 1 229 ? 5.345 -3.452 -41.990 1.00 96.56 229 ASN A N 1
ATOM 1730 C CA . ASN A 1 229 ? 5.271 -3.371 -40.538 1.00 96.56 229 ASN A CA 1
ATOM 1731 C C . ASN A 1 229 ? 6.584 -3.809 -39.885 1.00 96.56 229 ASN A C 1
ATOM 1733 O O . ASN A 1 229 ? 7.280 -4.725 -40.313 1.00 96.56 229 ASN A O 1
ATOM 1737 N N . LEU A 1 230 ? 6.898 -3.174 -38.763 1.00 97.25 230 LEU A N 1
ATOM 1738 C CA . LEU A 1 230 ? 7.878 -3.686 -37.828 1.00 97.25 230 LEU A CA 1
ATOM 1739 C C . LEU A 1 230 ? 7.169 -4.696 -36.927 1.00 97.25 230 LEU A C 1
ATOM 1741 O O . LEU A 1 230 ? 6.510 -4.333 -35.952 1.00 97.25 230 LEU A O 1
ATOM 1745 N N . ASP A 1 231 ? 7.332 -5.977 -37.249 1.00 98.06 231 ASP A N 1
ATOM 1746 C CA . ASP A 1 231 ? 6.626 -7.101 -36.617 1.00 98.06 231 ASP A CA 1
ATOM 1747 C C . ASP A 1 231 ? 6.794 -7.183 -35.080 1.00 98.06 231 ASP A C 1
ATOM 1749 O O . ASP A 1 231 ? 5.987 -7.798 -34.380 1.00 98.06 231 ASP A O 1
ATOM 1753 N N . ALA A 1 232 ? 7.835 -6.554 -34.520 1.00 98.44 232 ALA A N 1
ATOM 1754 C CA . ALA A 1 232 ? 8.060 -6.490 -33.074 1.00 98.44 232 ALA A CA 1
ATOM 1755 C C . ALA A 1 232 ? 7.055 -5.588 -32.331 1.00 98.44 232 ALA A C 1
ATOM 1757 O O . ALA A 1 232 ? 6.992 -5.654 -31.103 1.00 98.44 232 ALA A O 1
ATOM 1758 N N . ILE A 1 233 ? 6.290 -4.741 -33.030 1.00 98.75 233 ILE A N 1
ATOM 1759 C CA . ILE A 1 233 ? 5.310 -3.848 -32.403 1.00 98.75 233 ILE A CA 1
ATOM 1760 C C . ILE A 1 233 ? 4.201 -4.675 -31.746 1.00 98.75 233 ILE A C 1
ATOM 1762 O O . ILE A 1 233 ? 3.564 -5.521 -32.373 1.00 98.75 233 ILE A O 1
ATOM 1766 N N . TRP A 1 234 ? 3.942 -4.385 -30.472 1.00 98.81 234 TRP A N 1
ATOM 1767 C CA . TRP A 1 234 ? 2.863 -4.984 -29.694 1.00 98.81 234 TRP A CA 1
ATOM 1768 C C . TRP A 1 234 ? 1.727 -3.998 -29.428 1.00 98.81 234 TRP A C 1
ATOM 1770 O O . TRP A 1 234 ? 0.563 -4.360 -29.564 1.00 98.81 234 TRP A O 1
ATOM 1780 N N . ALA A 1 235 ? 2.045 -2.745 -29.115 1.00 98.69 235 ALA A N 1
ATOM 1781 C CA . ALA A 1 235 ? 1.075 -1.657 -29.026 1.00 98.69 235 ALA A CA 1
ATOM 1782 C C . ALA A 1 235 ? 1.691 -0.352 -29.542 1.00 98.69 235 ALA A C 1
ATOM 1784 O O . ALA A 1 235 ? 2.917 -0.227 -29.622 1.00 98.69 235 ALA A O 1
ATOM 1785 N N . ARG A 1 236 ? 0.848 0.614 -29.913 1.00 97.50 236 ARG A N 1
ATOM 1786 C CA . ARG A 1 236 ? 1.273 1.878 -30.530 1.00 97.50 236 ARG A CA 1
ATOM 1787 C C . ARG A 1 236 ? 0.541 3.090 -29.964 1.00 97.50 236 ARG A C 1
ATOM 1789 O O . ARG A 1 236 ? -0.379 2.938 -29.169 1.00 97.50 236 ARG A O 1
ATOM 1796 N N . GLY A 1 237 ? 0.902 4.277 -30.441 1.00 95.56 237 GLY A N 1
ATOM 1797 C CA . GLY A 1 237 ? 0.212 5.515 -30.091 1.00 95.56 237 GLY A CA 1
ATOM 1798 C C . GLY A 1 237 ? 0.580 6.053 -28.714 1.00 95.56 237 GLY A C 1
ATOM 1799 O O . GLY A 1 237 ? -0.266 6.671 -28.093 1.00 95.56 237 GLY A O 1
ATOM 1800 N N . LEU A 1 238 ? 1.800 5.795 -28.241 1.00 96.06 238 LEU A N 1
ATOM 1801 C CA . LEU A 1 238 ? 2.326 6.346 -26.986 1.00 96.06 238 LEU A CA 1
ATOM 1802 C C . LEU A 1 238 ? 3.269 7.520 -27.277 1.00 96.06 238 LEU A C 1
ATOM 1804 O O . LEU A 1 238 ? 3.834 7.600 -28.375 1.00 96.06 238 LEU A O 1
ATOM 1808 N N . ARG A 1 239 ? 3.479 8.406 -26.303 1.00 94.00 239 ARG A N 1
ATOM 1809 C CA . ARG A 1 239 ? 4.410 9.537 -26.419 1.00 94.00 239 ARG A CA 1
ATOM 1810 C 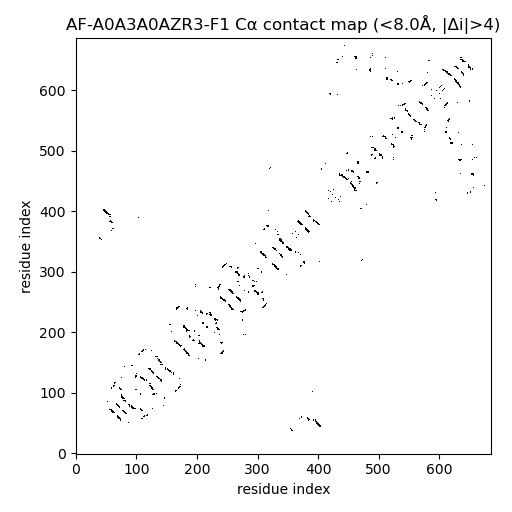C . ARG A 1 239 ? 5.768 9.224 -25.810 1.00 94.00 239 ARG A C 1
ATOM 1812 O O . ARG A 1 239 ? 6.769 9.175 -26.514 1.00 94.00 239 ARG A O 1
ATOM 1819 N N . ASN A 1 240 ? 5.831 9.038 -24.508 1.00 94.44 240 ASN A N 1
ATOM 1820 C CA . ASN A 1 240 ? 7.029 8.699 -23.764 1.00 94.44 240 ASN A CA 1
ATOM 1821 C C . ASN A 1 240 ? 6.659 7.712 -22.641 1.00 94.44 240 ASN A C 1
ATOM 1823 O O . ASN A 1 240 ? 6.568 8.111 -21.476 1.00 94.44 240 ASN A O 1
ATOM 1827 N N . PRO A 1 241 ? 6.430 6.428 -22.989 1.00 96.88 241 PRO A N 1
ATOM 1828 C CA . PRO A 1 241 ? 6.092 5.380 -22.037 1.00 96.88 241 PRO A CA 1
ATOM 1829 C C . PRO A 1 241 ? 7.310 5.065 -21.156 1.00 96.88 241 PRO A C 1
ATOM 1831 O O . PRO A 1 241 ? 8.102 4.176 -21.468 1.00 96.88 241 PRO A O 1
ATOM 1834 N N . PHE A 1 242 ? 7.500 5.840 -20.086 1.00 96.38 242 PHE A N 1
ATOM 1835 C CA . PHE A 1 242 ? 8.766 5.923 -19.351 1.00 96.38 242 PHE A CA 1
ATOM 1836 C C . PHE A 1 242 ? 9.041 4.683 -18.487 1.00 96.38 242 PHE A C 1
ATOM 1838 O O . PHE A 1 242 ? 10.149 4.128 -18.505 1.00 96.38 242 PHE A O 1
ATOM 1845 N N . ARG A 1 243 ? 8.020 4.196 -17.765 1.00 97.81 243 ARG A N 1
ATOM 1846 C CA . ARG A 1 243 ? 8.018 2.872 -17.122 1.00 97.81 243 ARG A CA 1
ATOM 1847 C C . ARG A 1 243 ? 6.692 2.164 -17.350 1.00 97.81 243 ARG A C 1
ATOM 1849 O O . ARG A 1 243 ? 5.623 2.772 -17.386 1.00 97.81 243 ARG A O 1
ATOM 1856 N N . PHE A 1 244 ? 6.772 0.844 -17.429 1.00 98.50 244 PHE A N 1
ATOM 1857 C CA . PHE A 1 244 ? 5.625 -0.039 -17.353 1.00 98.50 244 PHE A CA 1
ATOM 1858 C C . PHE A 1 244 ? 5.934 -1.225 -16.437 1.00 98.50 244 PHE A C 1
ATOM 1860 O O . PHE A 1 244 ? 7.084 -1.529 -16.116 1.00 98.50 244 PHE A O 1
ATOM 1867 N N . SER A 1 245 ? 4.899 -1.920 -15.990 1.00 97.94 245 SER A N 1
ATOM 1868 C CA . SER A 1 245 ? 5.071 -3.137 -15.203 1.00 97.94 245 SER A CA 1
ATOM 1869 C C . SER A 1 245 ? 3.922 -4.102 -15.407 1.00 97.94 245 SER A C 1
ATOM 1871 O O . SER A 1 245 ? 2.807 -3.710 -15.745 1.00 97.94 245 SER A O 1
ATOM 1873 N N . PHE A 1 246 ? 4.211 -5.381 -15.190 1.00 98.25 246 PHE A N 1
ATOM 1874 C CA . PHE A 1 246 ? 3.191 -6.411 -15.084 1.00 98.25 246 PHE A CA 1
ATOM 1875 C C . PHE A 1 246 ? 2.749 -6.538 -13.625 1.00 98.25 246 PHE A C 1
ATOM 1877 O O . PHE A 1 246 ? 3.590 -6.616 -12.729 1.00 98.25 246 PHE A O 1
ATOM 1884 N N . ASP A 1 247 ? 1.443 -6.626 -13.384 1.00 96.81 247 ASP A N 1
ATOM 1885 C CA . ASP A 1 247 ? 0.922 -7.175 -12.136 1.00 96.81 247 ASP A CA 1
ATOM 1886 C C . ASP A 1 247 ? 1.212 -8.683 -12.120 1.00 96.81 247 ASP A C 1
ATOM 1888 O O . ASP A 1 247 ? 0.638 -9.419 -12.930 1.00 96.81 247 ASP A O 1
ATOM 1892 N N . PRO A 1 248 ? 2.074 -9.179 -11.214 1.00 91.31 248 PRO A N 1
ATOM 1893 C CA . PRO A 1 248 ? 2.481 -10.580 -11.222 1.00 91.31 248 PRO A CA 1
ATOM 1894 C C . PRO A 1 248 ? 1.327 -11.544 -10.916 1.00 91.31 248 PRO A C 1
ATOM 1896 O O . PRO A 1 248 ? 1.445 -12.731 -11.209 1.00 91.31 248 PRO A O 1
ATOM 1899 N N . LEU A 1 249 ? 0.216 -11.061 -10.341 1.00 91.94 249 LEU A N 1
ATOM 1900 C CA . LEU A 1 249 ? -0.955 -11.890 -10.059 1.00 91.94 249 LEU A CA 1
ATOM 1901 C C . LEU A 1 249 ? -1.866 -12.059 -11.282 1.00 91.94 249 LEU A C 1
ATOM 1903 O O . LEU A 1 249 ? -2.347 -13.159 -11.543 1.00 91.94 249 LEU A O 1
ATOM 1907 N N . THR A 1 250 ? -2.141 -10.972 -12.003 1.00 94.25 250 THR A N 1
ATOM 1908 C CA . THR A 1 250 ? -3.147 -10.956 -13.081 1.00 94.25 250 THR A CA 1
ATOM 1909 C C . THR A 1 250 ? -2.537 -11.011 -14.479 1.00 94.25 250 THR A C 1
ATOM 1911 O O . THR A 1 250 ? -3.231 -11.351 -15.434 1.00 94.25 250 THR A O 1
ATOM 1914 N N . GLY A 1 251 ? -1.253 -10.673 -14.620 1.00 96.00 251 GLY A N 1
ATOM 1915 C CA . GLY A 1 251 ? -0.592 -10.500 -15.912 1.00 96.00 251 GLY A CA 1
ATOM 1916 C C . GLY A 1 251 ? -0.968 -9.204 -16.637 1.00 96.00 251 GLY A C 1
ATOM 1917 O O . GLY A 1 251 ? -0.518 -8.999 -17.763 1.00 96.00 251 GLY A O 1
ATOM 1918 N N . ALA A 1 252 ? -1.768 -8.329 -16.019 1.00 96.31 252 ALA A N 1
ATOM 1919 C CA . ALA A 1 252 ? -2.091 -7.015 -16.562 1.00 96.31 252 ALA A CA 1
ATOM 1920 C C . ALA A 1 252 ? -0.837 -6.136 -16.637 1.00 96.31 252 ALA A C 1
ATOM 1922 O O . ALA A 1 252 ? -0.049 -6.105 -15.695 1.00 96.31 252 ALA A O 1
ATOM 1923 N N . ILE A 1 253 ? -0.668 -5.404 -17.735 1.00 98.06 253 ILE A N 1
ATOM 1924 C CA . ILE A 1 253 ? 0.431 -4.453 -17.930 1.00 98.06 253 ILE A CA 1
ATOM 1925 C C . ILE A 1 253 ? -0.076 -3.026 -17.703 1.00 98.06 253 ILE A C 1
ATOM 1927 O O . ILE A 1 253 ? -1.060 -2.615 -18.309 1.00 98.06 253 ILE A O 1
ATOM 1931 N N . TYR A 1 254 ? 0.602 -2.268 -16.851 1.00 98.50 254 TYR A N 1
ATOM 1932 C CA . TYR A 1 254 ? 0.329 -0.854 -16.599 1.00 98.50 254 TYR A CA 1
ATOM 1933 C C . TYR A 1 254 ? 1.439 -0.032 -17.232 1.00 98.50 254 TYR A C 1
ATOM 1935 O O . TYR A 1 254 ? 2.607 -0.271 -16.937 1.00 98.50 254 TYR A O 1
ATOM 1943 N N . ILE A 1 255 ? 1.084 0.908 -18.102 1.00 98.69 255 ILE A N 1
ATOM 1944 C CA . ILE A 1 255 ? 2.020 1.740 -18.863 1.00 98.69 255 ILE A CA 1
ATOM 1945 C C . ILE A 1 255 ? 1.833 3.179 -18.399 1.00 98.69 255 ILE A C 1
ATOM 1947 O O . ILE A 1 255 ? 0.733 3.711 -18.520 1.00 98.69 255 ILE A O 1
ATOM 1951 N N . ALA A 1 256 ? 2.880 3.802 -17.866 1.00 98.12 256 ALA A N 1
ATOM 1952 C CA . ALA A 1 256 ? 2.868 5.229 -17.585 1.00 98.12 256 ALA A CA 1
ATOM 1953 C C . ALA A 1 256 ? 3.436 5.988 -18.780 1.00 98.12 256 ALA A C 1
ATOM 1955 O O . ALA A 1 256 ? 4.574 5.729 -19.176 1.00 98.12 256 ALA A O 1
ATOM 1956 N N . ASP A 1 257 ? 2.635 6.881 -19.354 1.00 97.12 257 ASP A N 1
ATOM 1957 C CA . ASP A 1 257 ? 2.987 7.645 -20.549 1.00 97.12 257 ASP A CA 1
ATOM 1958 C C . ASP A 1 257 ? 3.048 9.139 -20.226 1.00 97.12 257 ASP A C 1
ATOM 1960 O O . ASP A 1 257 ? 2.067 9.715 -19.745 1.00 97.12 257 ASP A O 1
ATOM 1964 N N . VAL A 1 258 ? 4.219 9.749 -20.449 1.00 94.69 258 VAL A N 1
ATOM 1965 C CA . VAL A 1 258 ? 4.431 11.171 -20.158 1.00 94.69 258 VAL A CA 1
ATOM 1966 C C . VAL A 1 258 ? 3.803 12.021 -21.247 1.00 94.69 258 VAL A C 1
ATOM 1968 O O . VAL A 1 258 ? 4.182 11.914 -22.421 1.00 94.69 258 VAL A O 1
ATOM 1971 N N . GLY A 1 259 ? 2.914 12.914 -20.823 1.00 89.06 259 GLY A N 1
ATOM 1972 C CA . GLY A 1 259 ? 2.121 13.794 -21.674 1.00 89.06 259 GLY A CA 1
ATOM 1973 C C . GLY A 1 259 ? 2.922 14.835 -22.451 1.00 89.06 259 GLY A C 1
ATOM 1974 O O . GLY A 1 259 ? 4.138 14.978 -22.296 1.00 89.06 259 GLY A O 1
ATOM 1975 N N . GLY A 1 260 ? 2.229 15.579 -23.311 1.00 85.44 260 GLY A N 1
ATOM 1976 C CA . GLY A 1 260 ? 2.764 16.689 -24.095 1.00 85.44 260 GLY A CA 1
ATOM 1977 C C . GLY A 1 260 ? 3.367 17.814 -23.244 1.00 85.44 260 GLY A C 1
ATOM 1978 O O . GLY A 1 260 ? 3.485 17.726 -22.030 1.00 85.44 260 GLY A O 1
ATOM 1979 N N . GLY A 1 261 ? 3.820 18.885 -23.893 1.00 73.81 261 GLY A N 1
ATOM 1980 C CA . GLY A 1 261 ? 4.542 19.977 -23.230 1.00 73.81 261 GLY A CA 1
ATOM 1981 C C . GLY A 1 261 ? 3.679 21.150 -22.758 1.00 73.81 261 GLY A C 1
ATOM 1982 O O . GLY A 1 261 ? 4.229 22.086 -22.182 1.00 73.81 261 GLY A O 1
ATOM 1983 N N . ASP A 1 262 ? 2.376 21.162 -23.047 1.00 77.75 262 ASP A N 1
ATOM 1984 C CA . ASP A 1 262 ? 1.534 22.354 -22.902 1.00 77.75 262 ASP A CA 1
ATOM 1985 C C . ASP A 1 262 ? 0.535 22.262 -21.737 1.00 77.75 262 ASP A C 1
ATOM 1987 O O . ASP A 1 262 ? 0.444 21.264 -21.028 1.00 77.75 262 ASP A O 1
ATOM 1991 N N . SER A 1 263 ? -0.203 23.348 -21.494 1.00 72.81 263 SER A N 1
ATOM 1992 C CA . SER A 1 263 ? -1.149 23.439 -20.375 1.00 72.81 263 SER A CA 1
ATOM 1993 C C . SER A 1 263 ? -2.390 22.550 -20.514 1.00 72.81 263 SER A C 1
ATOM 1995 O O . SER A 1 263 ? -3.158 22.447 -19.561 1.00 72.81 263 SER A O 1
ATOM 1997 N N . SER A 1 264 ? -2.639 21.981 -21.697 1.00 79.38 264 SER A N 1
ATOM 1998 C CA . SER A 1 264 ? -3.699 20.990 -21.926 1.00 79.38 264 SER A CA 1
ATOM 1999 C C . SER A 1 264 ? -3.209 19.547 -21.820 1.00 79.38 264 SER A C 1
ATOM 2001 O O . SER A 1 264 ? -4.046 18.646 -21.797 1.00 79.38 264 SER A O 1
ATOM 2003 N N . SER A 1 265 ? -1.897 19.331 -21.717 1.00 87.75 265 SER A N 1
ATOM 2004 C CA . SER A 1 265 ? -1.306 18.005 -21.581 1.00 87.75 265 SER A CA 1
ATOM 2005 C C . SER A 1 265 ? -1.651 17.337 -20.249 1.00 87.75 265 SER A C 1
ATOM 2007 O O . SER A 1 265 ? -1.822 17.981 -19.204 1.00 87.75 265 SER A O 1
ATOM 2009 N N . VAL A 1 266 ? -1.756 16.016 -20.304 1.00 92.06 266 VAL A N 1
ATOM 2010 C CA . VAL A 1 266 ? -2.103 15.144 -19.189 1.00 92.06 266 VAL A CA 1
ATOM 2011 C C . VAL A 1 266 ? -1.105 14.004 -19.101 1.00 92.06 266 VAL A C 1
ATOM 2013 O O . VAL A 1 266 ? -0.618 13.483 -20.093 1.00 92.06 266 VAL A O 1
ATOM 2016 N N . GLU A 1 267 ? -0.823 13.588 -17.881 1.00 95.19 267 GLU A N 1
ATOM 2017 C CA . GLU A 1 267 ? -0.014 12.410 -17.623 1.00 95.19 267 GLU A CA 1
ATOM 2018 C C . GLU A 1 267 ? -0.927 11.188 -17.491 1.00 95.19 267 GLU A C 1
ATOM 2020 O O . GLU A 1 267 ? -1.983 11.277 -16.852 1.00 95.19 267 GLU A O 1
ATOM 2025 N N . GLU A 1 268 ? -0.540 10.051 -18.072 1.00 96.88 268 GLU A N 1
ATOM 2026 C CA . GLU A 1 268 ? -1.440 8.909 -18.250 1.00 96.88 268 GLU A CA 1
ATOM 2027 C C . GLU A 1 268 ? -0.946 7.618 -17.600 1.00 96.88 268 GLU A C 1
ATOM 2029 O O . GLU A 1 268 ? 0.233 7.271 -17.648 1.00 96.88 268 GLU A O 1
ATOM 2034 N N . VAL A 1 269 ? -1.894 6.843 -17.072 1.00 98.31 269 VAL A N 1
ATOM 2035 C CA . VAL A 1 269 ? -1.743 5.412 -16.810 1.00 98.31 269 VAL A CA 1
ATOM 2036 C C . VAL A 1 269 ? -2.665 4.659 -17.761 1.00 98.31 269 VAL A C 1
ATOM 2038 O O . VAL A 1 269 ? -3.890 4.780 -17.697 1.00 98.31 269 VAL A O 1
ATOM 2041 N N . ASN A 1 270 ? -2.065 3.841 -18.615 1.00 98.19 270 ASN A N 1
ATOM 2042 C CA . ASN A 1 270 ? -2.723 3.022 -19.619 1.00 98.19 270 ASN A CA 1
ATOM 2043 C C . ASN A 1 270 ? -2.710 1.544 -19.200 1.00 98.19 270 ASN A C 1
ATOM 2045 O O . ASN A 1 270 ? -1.708 1.043 -18.683 1.00 98.19 270 ASN A O 1
ATOM 2049 N N . LEU A 1 271 ? -3.810 0.826 -19.451 1.00 97.38 271 LEU A N 1
ATOM 2050 C CA . LEU A 1 271 ? -3.836 -0.634 -19.349 1.00 97.38 271 LEU A CA 1
ATOM 2051 C C . LEU A 1 271 ? -3.399 -1.226 -20.692 1.00 97.38 271 LEU A C 1
ATOM 2053 O O . LEU A 1 271 ? -4.074 -1.055 -21.704 1.00 97.38 271 LEU A O 1
ATOM 2057 N N . GLY A 1 272 ? -2.267 -1.920 -20.695 1.00 97.38 272 GLY A N 1
ATOM 2058 C CA . GLY A 1 272 ? -1.659 -2.466 -21.897 1.00 97.38 272 GLY A CA 1
ATOM 2059 C C . GLY A 1 272 ? -2.483 -3.595 -22.524 1.00 97.38 272 GLY A C 1
ATOM 2060 O O . GL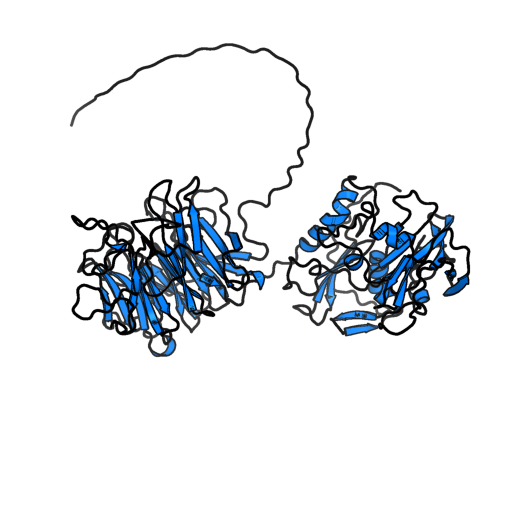Y A 1 272 ? -2.741 -4.618 -21.889 1.00 97.38 272 GLY A O 1
ATOM 2061 N N . LEU A 1 273 ? -2.830 -3.451 -23.802 1.00 97.62 273 LEU A N 1
ATOM 2062 C CA . LEU A 1 273 ? -3.514 -4.465 -24.606 1.00 97.62 273 LEU A CA 1
ATOM 2063 C C . LEU A 1 273 ? -2.784 -4.706 -25.936 1.00 97.62 273 LEU A C 1
ATOM 2065 O O . LEU A 1 273 ? -2.280 -3.775 -26.568 1.00 97.62 273 LEU A O 1
ATOM 2069 N N . ALA A 1 274 ? -2.762 -5.963 -26.386 1.00 98.25 274 ALA A N 1
ATOM 2070 C CA . ALA A 1 274 ? -2.156 -6.332 -27.662 1.00 98.25 274 ALA A CA 1
ATOM 2071 C C . ALA A 1 274 ? -2.897 -5.653 -28.825 1.00 98.25 274 ALA A C 1
ATOM 2073 O O . ALA A 1 274 ? -4.115 -5.762 -28.946 1.00 98.25 274 ALA A O 1
ATOM 2074 N N . GLY A 1 275 ? -2.155 -4.962 -29.686 1.00 98.38 275 GLY A N 1
ATOM 2075 C CA . GLY A 1 275 ? -2.678 -4.248 -30.849 1.00 98.38 275 GLY A CA 1
ATOM 2076 C C . GLY A 1 275 ? -3.314 -2.894 -30.528 1.00 98.38 275 GLY A C 1
ATOM 2077 O O . GLY A 1 275 ? -3.788 -2.224 -31.446 1.00 98.38 275 GLY A O 1
ATOM 2078 N N . ALA A 1 276 ? -3.327 -2.476 -29.259 1.00 98.12 276 ALA A N 1
ATOM 2079 C CA . ALA A 1 276 ? -3.936 -1.215 -28.861 1.00 98.12 276 ALA A CA 1
ATOM 2080 C C . ALA A 1 276 ? -3.207 0.004 -29.428 1.00 98.12 276 ALA A C 1
ATOM 2082 O O . ALA A 1 276 ? -2.014 -0.026 -29.758 1.00 98.12 276 ALA A O 1
ATOM 2083 N N . ASN A 1 277 ? -3.970 1.087 -29.524 1.00 97.69 277 ASN A N 1
ATOM 2084 C CA . ASN A 1 277 ? -3.526 2.379 -30.007 1.00 97.69 277 ASN A CA 1
ATOM 2085 C C . ASN A 1 277 ? -3.905 3.454 -28.986 1.00 97.69 277 ASN A C 1
ATOM 2087 O O . ASN A 1 277 ? -5.074 3.814 -28.911 1.00 97.69 277 ASN A O 1
ATOM 2091 N N . TYR A 1 278 ? -2.938 3.983 -28.242 1.00 97.25 278 TYR A N 1
ATOM 2092 C CA . TYR A 1 278 ? -3.183 4.976 -27.180 1.00 97.25 278 TYR A CA 1
ATOM 2093 C C . TYR A 1 278 ? -3.294 6.415 -27.699 1.00 97.25 278 TYR A C 1
ATOM 2095 O O . TYR A 1 278 ? -3.345 7.371 -26.942 1.00 97.25 278 TYR A O 1
ATOM 2103 N N . GLY A 1 279 ? -3.391 6.580 -29.020 1.00 93.81 279 GLY A N 1
ATOM 2104 C CA . GLY A 1 279 ? -3.863 7.818 -29.623 1.00 93.81 279 GLY A CA 1
ATOM 2105 C C . GLY A 1 279 ? -2.800 8.875 -29.901 1.00 93.81 279 GLY A C 1
ATOM 2106 O O . GLY A 1 279 ? -3.007 9.643 -30.841 1.00 93.81 279 GLY A O 1
ATOM 2107 N N . TRP A 1 280 ? -1.642 8.887 -29.231 1.00 92.06 280 TRP A N 1
ATOM 2108 C CA . TRP A 1 280 ? -0.599 9.882 -29.510 1.00 92.06 280 TRP A CA 1
ATOM 2109 C C . TRP A 1 280 ? -0.154 9.816 -30.979 1.00 92.06 280 TRP A C 1
ATOM 2111 O O . TRP A 1 280 ? 0.123 8.742 -31.519 1.00 92.06 280 TRP A O 1
ATOM 2121 N N . LEU A 1 281 ? -0.076 10.917 -31.720 1.00 85.94 281 LEU A N 1
ATOM 2122 C CA . LEU A 1 281 ? -0.276 12.330 -31.343 1.00 85.94 281 LEU A CA 1
ATOM 2123 C C . LEU A 1 281 ? -1.626 12.913 -31.807 1.00 85.94 281 LEU A C 1
ATOM 2125 O O . LEU A 1 281 ? -1.773 14.123 -31.951 1.00 85.94 281 LEU A O 1
ATOM 2129 N N . ILE A 1 282 ? -2.601 12.058 -32.118 1.00 88.31 282 ILE A N 1
ATOM 2130 C CA . ILE A 1 282 ? -3.947 12.476 -32.536 1.00 88.31 282 ILE A CA 1
ATOM 2131 C C . ILE A 1 282 ? -4.739 13.010 -31.338 1.00 88.31 282 ILE A C 1
ATOM 2133 O O . ILE A 1 282 ? -5.518 13.951 -31.485 1.00 88.31 282 ILE A O 1
ATOM 2137 N N . CYS A 1 283 ? -4.539 12.418 -30.166 1.00 87.44 283 CYS A N 1
ATOM 2138 C CA . CYS A 1 283 ? -5.156 12.822 -28.912 1.00 87.44 283 CYS A CA 1
ATOM 2139 C C . CYS A 1 283 ? -4.242 12.485 -27.731 1.00 87.44 283 CYS A C 1
ATOM 2141 O O . CYS A 1 283 ? -3.317 11.683 -27.859 1.00 87.44 283 CYS A O 1
ATOM 2143 N N . GLU A 1 284 ? -4.530 13.138 -26.611 1.00 88.94 284 GLU A N 1
ATOM 2144 C CA . GLU A 1 284 ? -3.916 12.957 -25.301 1.00 88.94 284 GLU A CA 1
ATOM 2145 C C . GLU A 1 284 ? -5.069 12.958 -24.283 1.00 88.94 284 GLU A C 1
ATOM 2147 O O . GLU A 1 284 ? -5.995 13.772 -24.390 1.00 88.94 284 GLU A O 1
ATOM 2152 N N . GLY A 1 285 ? -5.070 12.020 -23.345 1.00 89.62 285 GLY A N 1
ATOM 2153 C CA . GLY A 1 285 ? -6.188 11.716 -22.464 1.00 89.62 285 GLY A CA 1
ATOM 2154 C C . GLY A 1 285 ? -7.305 10.930 -23.157 1.00 89.62 285 GLY A C 1
ATOM 2155 O O . GLY A 1 285 ? -7.089 10.123 -24.058 1.00 89.62 285 GLY A O 1
ATOM 2156 N N . THR A 1 286 ? -8.546 11.165 -22.726 1.00 89.62 286 THR A N 1
ATOM 2157 C CA . THR A 1 286 ? -9.733 10.524 -23.311 1.00 89.62 286 THR A CA 1
ATOM 2158 C C . THR A 1 286 ? -9.920 10.918 -24.776 1.00 89.62 286 THR A C 1
ATOM 2160 O O . THR A 1 286 ? -10.018 12.101 -25.112 1.00 89.62 286 THR A O 1
ATOM 2163 N N . CYS A 1 287 ? -10.058 9.923 -25.648 1.00 87.31 287 CYS A N 1
ATOM 2164 C CA . CYS A 1 287 ? -10.073 10.094 -27.086 1.00 87.31 287 CYS A CA 1
ATOM 2165 C C . CYS A 1 287 ? -11.377 9.606 -27.730 1.00 87.31 287 CYS A C 1
ATOM 2167 O O . CYS A 1 287 ? -11.710 8.427 -27.744 1.00 87.31 287 CYS A O 1
ATOM 2169 N N . ALA A 1 288 ? -12.104 10.519 -28.381 1.00 88.38 288 ALA A N 1
ATOM 2170 C CA . ALA A 1 288 ? -13.350 10.187 -29.083 1.00 88.38 288 ALA A CA 1
ATOM 2171 C C . ALA A 1 288 ? -13.140 9.476 -30.441 1.00 88.38 288 ALA A C 1
ATOM 2173 O O . ALA A 1 288 ? -14.111 9.124 -31.117 1.00 88.38 288 ALA A O 1
ATOM 2174 N N . THR A 1 289 ? -11.892 9.297 -30.880 1.00 91.12 289 THR A N 1
ATOM 2175 C CA . THR A 1 289 ? -11.571 8.700 -32.181 1.00 91.12 289 THR A CA 1
ATOM 2176 C C . THR A 1 289 ? -11.676 7.178 -32.114 1.00 91.12 289 THR A C 1
ATOM 2178 O O . THR A 1 289 ? -11.019 6.524 -31.309 1.00 91.12 289 THR A O 1
ATOM 2181 N N . ALA A 1 290 ? -12.483 6.592 -33.002 1.00 91.62 290 ALA A N 1
ATOM 2182 C CA . ALA A 1 290 ? -12.683 5.146 -33.050 1.00 91.62 290 ALA A CA 1
ATOM 2183 C C . ALA A 1 290 ? -11.366 4.380 -33.273 1.00 91.62 290 ALA A C 1
ATOM 2185 O O . ALA A 1 290 ? -10.558 4.741 -34.130 1.00 91.62 290 ALA A O 1
ATOM 2186 N N . GLY A 1 291 ? -11.189 3.279 -32.538 1.00 91.00 291 GLY A N 1
ATOM 2187 C CA . GLY A 1 291 ? -9.990 2.439 -32.616 1.00 91.00 291 GLY A CA 1
ATOM 2188 C C . GLY A 1 291 ? -8.811 2.934 -31.776 1.00 91.00 291 GLY A C 1
ATOM 2189 O O . GLY A 1 291 ? -7.714 2.398 -31.929 1.00 91.00 291 GLY A O 1
ATOM 2190 N N . MET A 1 292 ? -9.026 3.932 -30.915 1.00 95.44 292 MET A N 1
ATOM 2191 C CA . MET A 1 292 ? -8.075 4.350 -29.885 1.00 95.44 292 MET A CA 1
ATOM 2192 C C . MET A 1 292 ? -8.521 3.862 -28.507 1.00 95.44 292 MET A C 1
ATOM 2194 O O . MET A 1 292 ? -9.693 3.546 -28.296 1.00 95.44 292 MET A O 1
ATOM 2198 N N . THR A 1 293 ? -7.562 3.717 -27.602 1.00 96.25 293 THR A N 1
ATOM 2199 C CA . THR A 1 293 ? -7.748 3.186 -26.254 1.00 96.25 293 THR A CA 1
ATOM 2200 C C . THR A 1 293 ? -7.468 4.290 -25.251 1.00 96.25 293 THR A C 1
ATOM 2202 O O . THR A 1 293 ? -6.367 4.828 -25.241 1.00 96.25 293 THR A O 1
ATOM 2205 N N . ASP A 1 294 ? -8.467 4.605 -24.431 1.00 95.81 294 ASP A N 1
ATOM 2206 C CA . ASP A 1 294 ? -8.352 5.624 -23.391 1.00 95.81 294 ASP A CA 1
ATOM 2207 C C . ASP A 1 294 ? -7.467 5.151 -22.225 1.00 95.81 294 ASP A C 1
ATOM 2209 O O . ASP A 1 294 ? -7.465 3.952 -21.901 1.00 95.81 294 ASP A O 1
ATOM 2213 N N . PRO A 1 295 ? -6.787 6.080 -21.530 1.00 96.69 295 PRO A N 1
ATOM 2214 C CA . PRO A 1 295 ? -6.113 5.764 -20.282 1.00 96.69 295 PRO A CA 1
ATOM 2215 C C . PRO A 1 295 ? -7.118 5.374 -19.195 1.00 96.69 295 PRO A C 1
ATOM 2217 O O . PRO A 1 295 ? -8.227 5.904 -19.111 1.00 96.69 295 PRO A O 1
ATOM 2220 N N . ILE A 1 296 ? -6.708 4.470 -18.301 1.00 96.44 296 ILE A N 1
ATOM 2221 C CA . ILE A 1 296 ? -7.514 4.100 -17.125 1.00 96.44 296 ILE A CA 1
ATOM 2222 C C . ILE A 1 296 ? -7.478 5.186 -16.045 1.00 96.44 296 ILE A C 1
ATOM 2224 O O . ILE A 1 296 ? -8.339 5.227 -15.167 1.00 96.44 296 ILE A O 1
ATOM 2228 N N . PHE A 1 297 ? -6.466 6.050 -16.095 1.00 96.75 297 PHE A N 1
ATOM 2229 C CA . PHE A 1 297 ? -6.321 7.206 -15.230 1.00 96.75 297 PHE A CA 1
ATOM 2230 C C . PHE A 1 297 ? -5.450 8.252 -15.917 1.00 96.75 297 PHE A C 1
ATOM 2232 O O . PHE A 1 297 ? -4.419 7.918 -16.494 1.00 96.75 297 PHE A O 1
ATOM 2239 N N . SER A 1 298 ? -5.826 9.519 -15.795 1.00 95.25 298 SER A N 1
ATOM 2240 C CA . SER A 1 298 ? -5.000 10.638 -16.233 1.00 95.25 298 SER A CA 1
ATOM 2241 C C . SER A 1 298 ? -5.102 11.792 -15.247 1.00 95.25 298 SER A C 1
ATOM 2243 O O . SER A 1 298 ? -6.132 11.966 -14.588 1.00 95.25 298 SER A O 1
ATOM 2245 N N . TYR A 1 299 ? -4.061 12.613 -15.160 1.00 92.19 299 TYR A N 1
ATOM 2246 C CA . TYR A 1 299 ? -4.101 13.848 -14.381 1.00 92.19 299 TYR A CA 1
ATOM 2247 C C . TYR A 1 299 ? -3.445 15.006 -15.138 1.00 92.19 299 TYR A C 1
ATOM 2249 O O . TYR A 1 299 ? -2.483 14.793 -15.872 1.00 92.19 299 TYR A O 1
ATOM 2257 N N . PRO A 1 300 ? -3.968 16.235 -14.991 1.00 88.88 300 PRO A N 1
ATOM 2258 C CA . PRO A 1 300 ? -3.425 17.384 -15.696 1.00 88.88 300 PRO A CA 1
ATOM 2259 C C . PRO A 1 300 ? -2.091 17.822 -15.102 1.00 88.88 300 PRO A C 1
ATOM 2261 O O . PRO A 1 300 ? -1.831 17.649 -13.904 1.00 88.88 300 PRO A O 1
ATOM 2264 N N . ARG A 1 301 ? -1.304 18.517 -15.921 1.00 77.69 301 ARG A N 1
ATOM 2265 C CA . ARG A 1 301 ? -0.228 19.377 -15.428 1.00 77.69 301 ARG A CA 1
ATOM 2266 C C . ARG A 1 301 ? -0.849 20.470 -14.556 1.00 77.69 301 ARG A C 1
ATOM 2268 O O . ARG A 1 301 ? -1.688 21.241 -15.012 1.00 77.69 301 ARG A O 1
ATOM 2275 N N . GLY A 1 302 ? -0.553 20.446 -13.258 1.00 65.88 302 GLY A N 1
ATOM 2276 C CA . GLY A 1 302 ? -1.136 21.363 -12.276 1.00 65.88 302 GLY A CA 1
ATOM 2277 C C . GLY A 1 302 ? -0.540 22.775 -12.370 1.00 65.88 302 GLY A C 1
ATOM 2278 O O . GLY A 1 302 ? -0.177 23.256 -13.434 1.00 65.88 302 GLY A O 1
ATOM 2279 N N . ASN A 1 303 ? -0.371 23.451 -11.227 1.00 64.62 303 ASN A N 1
ATOM 2280 C CA . ASN A 1 303 ? 0.355 24.736 -11.162 1.00 64.62 303 ASN A CA 1
ATOM 2281 C C . ASN A 1 303 ? 1.891 24.588 -11.304 1.00 64.62 303 ASN A C 1
ATOM 2283 O O . ASN A 1 303 ? 2.609 25.586 -11.259 1.00 64.62 303 ASN A O 1
ATOM 2287 N N . ARG A 1 304 ? 2.390 23.352 -11.412 1.00 67.25 304 ARG A N 1
ATOM 2288 C CA . ARG A 1 304 ? 3.773 22.970 -11.731 1.00 67.25 304 ARG A CA 1
ATOM 2289 C C . ARG A 1 304 ? 3.735 21.969 -12.890 1.00 67.25 304 ARG A C 1
ATOM 2291 O O . ARG A 1 304 ? 2.691 21.343 -13.103 1.00 67.25 304 ARG A O 1
ATOM 2298 N N . ASP A 1 305 ? 4.866 21.802 -13.576 1.00 72.62 305 ASP A N 1
ATOM 2299 C CA . ASP A 1 305 ? 5.065 20.730 -14.558 1.00 72.62 305 ASP A CA 1
ATOM 2300 C C . ASP A 1 305 ? 4.719 19.357 -13.950 1.00 72.62 305 ASP A C 1
ATOM 2302 O O . ASP A 1 305 ? 4.650 19.200 -12.726 1.00 72.62 305 ASP A O 1
ATOM 2306 N N . ALA A 1 306 ? 4.450 18.370 -14.799 1.00 80.56 306 ALA A N 1
ATOM 2307 C CA . ALA A 1 306 ? 4.212 16.990 -14.391 1.00 80.56 306 ALA A CA 1
ATOM 2308 C C . ALA A 1 306 ? 4.987 16.052 -15.317 1.00 80.56 306 ALA A C 1
ATOM 2310 O O . ALA A 1 306 ? 5.247 16.396 -16.471 1.00 80.56 306 ALA A O 1
ATOM 2311 N N . SER A 1 307 ? 5.390 14.904 -14.788 1.00 90.38 307 SER A N 1
ATOM 2312 C CA . SER A 1 307 ? 6.077 13.863 -15.547 1.00 90.38 307 SER A CA 1
ATOM 2313 C C . SER A 1 307 ? 5.850 12.534 -14.847 1.00 90.38 307 SER A C 1
ATOM 2315 O O . SER A 1 307 ? 6.520 12.225 -13.853 1.00 90.38 307 SER A O 1
ATOM 2317 N N . ILE A 1 308 ? 4.858 11.770 -15.312 1.00 95.19 308 ILE A N 1
ATOM 2318 C CA . ILE A 1 308 ? 4.558 10.474 -14.708 1.00 95.19 308 ILE A CA 1
ATOM 2319 C C . ILE A 1 308 ? 5.677 9.480 -14.994 1.00 95.19 308 ILE A C 1
ATOM 2321 O O . ILE A 1 308 ? 6.078 9.235 -16.125 1.00 95.19 308 ILE A O 1
ATOM 2325 N N . ILE A 1 309 ? 6.156 8.842 -13.938 1.00 95.44 309 ILE A N 1
ATOM 2326 C CA . ILE A 1 309 ? 7.201 7.829 -14.048 1.00 95.44 309 ILE A CA 1
ATOM 2327 C C . ILE A 1 309 ? 6.593 6.447 -14.182 1.00 95.44 309 ILE A C 1
ATOM 2329 O O . ILE A 1 309 ? 7.148 5.601 -14.869 1.00 95.44 309 ILE A O 1
ATOM 2333 N N . GLY A 1 310 ? 5.435 6.222 -13.565 1.00 92.94 310 GLY A N 1
ATOM 2334 C CA . GLY A 1 310 ? 4.845 4.898 -13.408 1.00 92.94 310 GLY A CA 1
ATOM 2335 C C . GLY A 1 310 ? 5.429 4.153 -12.222 1.00 92.94 310 GLY A C 1
ATOM 2336 O O . GLY A 1 310 ? 6.142 4.724 -11.401 1.00 92.94 310 GLY A O 1
ATOM 2337 N N . GLY A 1 311 ? 5.085 2.878 -12.099 1.00 94.19 311 GLY A N 1
ATOM 2338 C CA . GLY A 1 311 ? 5.564 2.044 -11.007 1.00 94.19 311 GLY A CA 1
ATOM 2339 C C . GLY A 1 311 ? 5.018 0.633 -11.105 1.00 94.19 311 GLY A C 1
ATOM 2340 O O . GLY A 1 311 ? 5.252 -0.040 -12.107 1.00 94.19 311 GLY A O 1
ATOM 2341 N N . LEU A 1 312 ? 4.339 0.152 -10.066 1.00 97.50 312 LEU A N 1
ATOM 2342 C CA . LEU A 1 312 ? 3.962 -1.258 -9.939 1.00 97.50 312 LEU A CA 1
ATOM 2343 C C . LEU A 1 312 ? 2.685 -1.478 -9.142 1.00 97.50 312 LEU A C 1
ATOM 2345 O O . LEU A 1 312 ? 2.346 -0.702 -8.251 1.00 97.50 312 LEU A O 1
ATOM 2349 N N . VAL A 1 313 ? 2.015 -2.596 -9.421 1.00 97.88 313 VAL A N 1
ATOM 2350 C CA . VAL A 1 313 ? 0.963 -3.117 -8.546 1.00 97.88 313 VAL A CA 1
ATOM 2351 C C . VAL A 1 313 ? 1.608 -3.792 -7.343 1.00 97.88 313 VAL A C 1
ATOM 2353 O O . VAL A 1 313 ? 2.390 -4.733 -7.485 1.00 97.88 313 VAL A O 1
ATOM 2356 N N . TYR A 1 314 ? 1.291 -3.310 -6.144 1.00 97.50 314 TYR A N 1
ATOM 2357 C CA . TYR A 1 314 ? 1.896 -3.823 -4.926 1.00 97.50 314 TYR A CA 1
ATOM 2358 C C . TYR A 1 314 ? 1.322 -5.193 -4.557 1.00 97.50 314 TYR A C 1
ATOM 2360 O O . TYR A 1 314 ? 0.125 -5.340 -4.306 1.00 97.50 314 TYR A O 1
ATOM 2368 N N . ARG A 1 315 ? 2.208 -6.191 -4.519 1.00 94.00 315 ARG A N 1
ATOM 2369 C CA . ARG A 1 315 ? 1.941 -7.577 -4.098 1.00 94.00 315 ARG A CA 1
ATOM 2370 C C . ARG A 1 315 ? 2.963 -8.063 -3.056 1.00 94.00 315 ARG A C 1
ATOM 2372 O O . ARG A 1 315 ? 3.137 -9.263 -2.866 1.00 94.00 315 ARG A O 1
ATOM 2379 N N . GLY A 1 316 ? 3.710 -7.133 -2.453 1.00 89.75 316 GLY A N 1
ATOM 2380 C CA . GLY A 1 316 ? 4.743 -7.434 -1.459 1.00 89.75 316 GLY A CA 1
ATOM 2381 C C . GLY A 1 316 ? 4.139 -7.817 -0.107 1.00 89.75 316 GLY A C 1
ATOM 2382 O O . GLY A 1 316 ? 2.989 -7.504 0.171 1.00 89.75 316 GLY A O 1
ATOM 2383 N N . ALA A 1 317 ? 4.909 -8.485 0.749 1.00 86.25 317 ALA A N 1
ATOM 2384 C CA . ALA A 1 317 ? 4.413 -8.981 2.037 1.00 86.25 317 ALA A CA 1
ATOM 2385 C C . ALA A 1 317 ? 4.540 -7.978 3.201 1.00 86.25 317 ALA A C 1
ATOM 2387 O O . ALA A 1 317 ? 4.085 -8.276 4.301 1.00 86.25 317 ALA A O 1
ATOM 2388 N N . GLN A 1 318 ? 5.190 -6.827 2.996 1.00 87.56 318 GLN A N 1
ATOM 2389 C CA . GLN A 1 318 ? 5.549 -5.925 4.094 1.00 87.56 318 GLN A CA 1
ATOM 2390 C C . GLN A 1 318 ? 4.462 -4.893 4.410 1.00 87.56 318 GLN A C 1
ATOM 2392 O O . GLN A 1 318 ? 4.290 -4.532 5.571 1.00 87.56 318 GLN A O 1
ATOM 2397 N N . PHE A 1 319 ? 3.760 -4.372 3.401 1.00 88.00 319 PHE A N 1
ATOM 2398 C CA . PHE A 1 319 ? 2.775 -3.314 3.614 1.00 88.00 319 PHE A CA 1
ATOM 2399 C C . PHE A 1 319 ? 1.446 -3.912 4.087 1.00 88.00 319 PHE A C 1
ATOM 2401 O O . PHE A 1 319 ? 1.113 -5.038 3.698 1.00 88.00 319 PHE A O 1
ATOM 2408 N N . PRO A 1 320 ? 0.661 -3.153 4.872 1.00 83.31 320 PRO A N 1
ATOM 2409 C CA . PRO A 1 320 ? -0.648 -3.583 5.344 1.00 83.31 320 PRO A CA 1
ATOM 2410 C C . PRO A 1 320 ? -1.607 -4.037 4.223 1.00 83.31 320 PRO A C 1
ATOM 2412 O O . PRO A 1 320 ? -1.455 -3.609 3.068 1.00 83.31 320 PRO A O 1
ATOM 2415 N N . PRO A 1 321 ? -2.605 -4.891 4.532 1.00 81.31 321 PRO A N 1
ATOM 2416 C CA . PRO A 1 321 ? -3.506 -5.479 3.538 1.00 81.31 321 PRO A CA 1
ATOM 2417 C C . PRO A 1 321 ? -4.198 -4.469 2.616 1.00 81.31 321 PRO A C 1
ATOM 2419 O O . PRO A 1 321 ? -4.403 -4.761 1.440 1.00 81.31 321 PRO A O 1
ATOM 2422 N N . GLU A 1 322 ? -4.504 -3.263 3.093 1.00 81.75 322 GLU A N 1
ATOM 2423 C CA . GLU A 1 322 ? -5.158 -2.217 2.305 1.00 81.75 322 GLU A CA 1
ATOM 2424 C C . GLU A 1 322 ? -4.301 -1.673 1.150 1.00 81.75 322 GLU A C 1
ATOM 2426 O O . GLU A 1 322 ? -4.832 -0.983 0.278 1.00 81.75 322 GLU A O 1
ATOM 2431 N N . TYR A 1 323 ? -2.994 -1.956 1.121 1.00 90.12 323 TYR A N 1
ATOM 2432 C CA . TYR A 1 323 ? -2.092 -1.597 0.019 1.00 90.12 323 TYR A CA 1
ATOM 2433 C C . TYR A 1 323 ? -2.001 -2.683 -1.059 1.00 90.12 323 TYR A C 1
ATOM 2435 O O . TYR A 1 323 ? -1.531 -2.403 -2.166 1.00 90.12 323 TYR A O 1
ATOM 2443 N N . GLN A 1 324 ? -2.474 -3.901 -0.777 1.00 92.06 324 GLN A N 1
ATOM 2444 C CA . GLN A 1 324 ? -2.447 -5.010 -1.729 1.00 92.06 324 GLN A CA 1
ATOM 2445 C C . GLN A 1 324 ? -3.280 -4.688 -2.970 1.00 92.06 324 GLN A C 1
ATOM 2447 O O . GLN A 1 324 ? -4.436 -4.283 -2.883 1.00 92.06 324 GLN A O 1
ATOM 2452 N N . GLY A 1 325 ? -2.687 -4.875 -4.149 1.00 94.06 325 GLY A N 1
ATOM 2453 C CA . GLY A 1 325 ? -3.346 -4.615 -5.429 1.00 94.06 325 GLY A CA 1
ATOM 2454 C C . GLY A 1 325 ? -3.453 -3.144 -5.825 1.00 94.06 325 GLY A C 1
ATOM 2455 O O . GLY A 1 325 ? -4.004 -2.856 -6.882 1.00 94.06 325 GLY A O 1
ATOM 2456 N N . SER A 1 326 ? -2.910 -2.214 -5.036 1.00 96.00 326 SER A N 1
ATOM 2457 C CA . SER A 1 326 ? -2.817 -0.813 -5.456 1.00 96.00 326 SER A CA 1
ATOM 2458 C C . SER A 1 326 ? -1.688 -0.615 -6.465 1.00 96.00 326 SER A C 1
ATOM 2460 O O . SER A 1 326 ? -0.606 -1.175 -6.286 1.00 96.00 326 SER A O 1
ATOM 2462 N N . TYR A 1 327 ? -1.907 0.213 -7.488 1.00 98.31 327 TYR A N 1
ATOM 2463 C CA . TYR A 1 327 ? -0.859 0.602 -8.436 1.00 98.31 327 TYR A CA 1
ATOM 2464 C C . TYR A 1 327 ? -0.132 1.845 -7.924 1.00 98.31 327 TYR A C 1
ATOM 2466 O O . TYR A 1 327 ? -0.697 2.937 -7.921 1.00 98.31 327 TYR A O 1
ATOM 2474 N N . PHE A 1 328 ? 1.103 1.679 -7.459 1.00 98.19 328 PHE A N 1
ATOM 2475 C CA . PHE A 1 328 ? 1.970 2.778 -7.046 1.00 98.19 328 PHE A CA 1
ATOM 2476 C C . PHE A 1 328 ? 2.616 3.429 -8.259 1.00 98.19 328 PHE A C 1
ATOM 2478 O O . PHE A 1 328 ? 3.105 2.741 -9.153 1.00 98.19 328 PHE A O 1
ATOM 2485 N N . TYR A 1 329 ? 2.652 4.755 -8.252 1.00 97.44 329 TYR A N 1
ATOM 2486 C CA . TYR A 1 329 ? 3.252 5.563 -9.300 1.00 97.44 329 TYR A CA 1
ATOM 2487 C C . TYR A 1 329 ? 3.817 6.852 -8.710 1.00 97.44 329 TYR A C 1
ATOM 2489 O O . TYR A 1 329 ? 3.360 7.329 -7.666 1.00 97.44 329 TYR A O 1
ATOM 2497 N N . ALA A 1 330 ? 4.826 7.396 -9.377 1.00 95.25 330 ALA A N 1
ATOM 2498 C CA . ALA A 1 330 ? 5.471 8.640 -8.992 1.00 95.25 330 ALA A CA 1
ATOM 2499 C C . ALA A 1 330 ? 5.374 9.685 -10.100 1.00 95.25 330 ALA A C 1
ATOM 2501 O O . ALA A 1 330 ? 5.159 9.347 -11.269 1.00 95.25 330 ALA A O 1
ATOM 2502 N N . ASP A 1 331 ? 5.582 10.935 -9.708 1.00 92.25 331 ASP A N 1
ATOM 2503 C CA . ASP A 1 331 ? 5.798 12.051 -10.620 1.00 92.25 331 ASP A CA 1
ATOM 2504 C C . ASP A 1 331 ? 7.166 12.671 -10.347 1.00 92.25 331 ASP A C 1
ATOM 2506 O O . ASP A 1 331 ? 7.474 13.024 -9.205 1.00 92.25 331 ASP A O 1
ATOM 2510 N N . TYR A 1 332 ? 7.977 12.781 -11.397 1.00 89.94 332 TYR A N 1
ATOM 2511 C CA . TYR A 1 332 ? 9.328 13.328 -11.323 1.00 89.94 332 TYR A CA 1
ATOM 2512 C C . TYR A 1 332 ? 9.328 14.833 -11.065 1.00 89.94 332 TYR A C 1
ATOM 2514 O O . TYR A 1 332 ? 10.051 15.299 -10.198 1.00 89.94 332 TYR A O 1
ATOM 2522 N N . ALA A 1 333 ? 8.494 15.599 -11.772 1.00 85.62 333 ALA A N 1
ATOM 2523 C CA . ALA A 1 33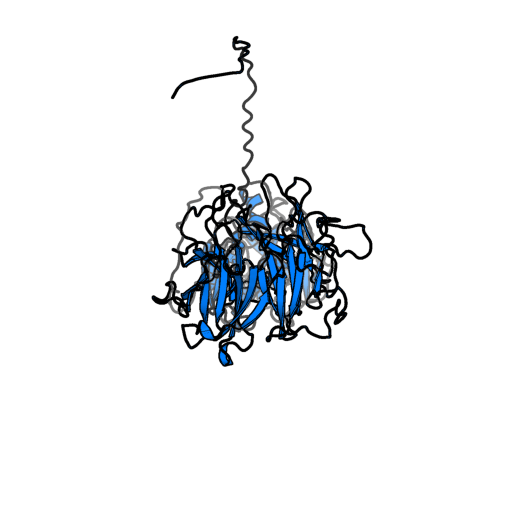3 ? 8.504 17.061 -11.687 1.00 85.62 333 ALA A CA 1
ATOM 2524 C C . ALA A 1 333 ? 7.797 17.584 -10.426 1.00 85.62 333 ALA A C 1
ATOM 2526 O O . ALA A 1 333 ? 8.021 18.715 -9.989 1.00 85.62 333 ALA A O 1
ATOM 2527 N N . GLN A 1 334 ? 6.902 16.774 -9.863 1.00 82.31 334 GLN A N 1
ATOM 2528 C CA . GLN A 1 334 ? 6.139 17.113 -8.668 1.00 82.31 334 GLN A CA 1
ATOM 2529 C C . GLN A 1 334 ? 6.637 16.401 -7.408 1.00 82.31 334 GLN A C 1
ATOM 2531 O O . GLN A 1 334 ? 6.140 16.715 -6.329 1.00 82.31 334 GLN A O 1
ATOM 2536 N N . ASN A 1 335 ? 7.599 15.482 -7.519 1.00 85.19 335 ASN A N 1
ATOM 2537 C CA . ASN A 1 335 ? 8.304 14.841 -6.404 1.00 85.19 335 ASN A CA 1
ATOM 2538 C C . ASN A 1 335 ? 7.376 14.174 -5.372 1.00 85.19 335 ASN A C 1
ATOM 2540 O O . ASN A 1 335 ? 7.534 14.342 -4.158 1.00 85.19 335 ASN A O 1
ATOM 2544 N N . TRP A 1 336 ? 6.381 13.421 -5.845 1.00 87.81 336 TRP A N 1
ATOM 2545 C CA . TRP A 1 336 ? 5.477 12.655 -4.983 1.00 87.81 336 TRP A CA 1
ATOM 2546 C C . TRP A 1 336 ? 5.355 11.199 -5.411 1.00 87.81 336 TRP A C 1
ATOM 2548 O O . TRP A 1 336 ? 5.594 10.841 -6.564 1.00 87.81 336 TRP A O 1
ATOM 2558 N N . ILE A 1 337 ? 4.893 10.367 -4.473 1.00 93.31 337 ILE A N 1
ATOM 2559 C CA . ILE A 1 337 ? 4.401 9.010 -4.741 1.00 93.31 337 ILE A CA 1
ATOM 2560 C C . ILE A 1 337 ? 2.915 8.956 -4.387 1.00 93.31 337 ILE A C 1
ATOM 2562 O O . ILE A 1 337 ? 2.479 9.435 -3.334 1.00 93.31 337 ILE A O 1
ATOM 2566 N N . ARG A 1 338 ? 2.123 8.354 -5.271 1.00 92.38 338 ARG A N 1
ATOM 2567 C CA . ARG A 1 338 ? 0.697 8.084 -5.080 1.00 92.38 338 ARG A CA 1
ATOM 2568 C C . ARG A 1 338 ? 0.398 6.629 -5.386 1.00 92.38 338 ARG A C 1
ATOM 2570 O O . ARG A 1 338 ? 1.217 5.906 -5.953 1.00 92.38 338 ARG A O 1
ATOM 2577 N N . ARG A 1 339 ? -0.809 6.206 -5.024 1.00 95.44 339 ARG A N 1
ATOM 2578 C CA . ARG A 1 339 ? -1.346 4.909 -5.426 1.00 95.44 339 ARG A CA 1
ATOM 2579 C C . ARG A 1 339 ? -2.744 5.039 -6.009 1.00 95.44 339 ARG A C 1
ATOM 2581 O O . ARG A 1 339 ? -3.576 5.758 -5.455 1.00 95.44 339 ARG A O 1
ATOM 2588 N N . LEU A 1 340 ? -2.999 4.324 -7.097 1.00 96.31 340 LEU A N 1
ATOM 2589 C CA . LEU A 1 340 ? -4.350 4.082 -7.581 1.00 96.31 340 LEU A CA 1
ATOM 2590 C C . LEU A 1 340 ? -4.957 2.908 -6.814 1.00 96.31 340 LEU A C 1
ATOM 2592 O O . LEU A 1 340 ? -4.302 1.879 -6.624 1.00 96.31 340 LEU A O 1
ATOM 2596 N N . THR A 1 341 ? -6.202 3.070 -6.381 1.00 92.56 341 THR A N 1
ATOM 2597 C CA . THR A 1 341 ? -7.041 1.990 -5.853 1.00 92.56 341 THR A CA 1
ATOM 2598 C C . THR A 1 341 ? -8.099 1.619 -6.879 1.00 92.56 341 THR A C 1
ATOM 2600 O O . THR A 1 341 ? -8.502 2.459 -7.687 1.00 92.56 341 THR A O 1
ATOM 2603 N N . PHE A 1 342 ? -8.560 0.372 -6.835 1.00 89.31 342 PHE A N 1
ATOM 2604 C CA . PHE A 1 342 ? -9.523 -0.166 -7.788 1.00 89.31 342 PHE A CA 1
ATOM 2605 C C . PHE A 1 342 ? -10.775 -0.669 -7.072 1.00 89.31 342 PHE A C 1
ATOM 2607 O O . PHE A 1 342 ? -10.690 -1.183 -5.955 1.00 89.31 342 PHE A O 1
ATOM 2614 N N . ASP A 1 343 ? -11.929 -0.530 -7.719 1.00 84.56 343 ASP A N 1
ATOM 2615 C CA . ASP A 1 343 ? -13.176 -1.135 -7.263 1.00 84.56 343 ASP A CA 1
ATOM 2616 C C . ASP A 1 343 ? -13.229 -2.644 -7.580 1.00 84.56 343 ASP A C 1
ATOM 2618 O O . ASP A 1 343 ? -12.313 -3.223 -8.170 1.00 84.56 343 ASP A O 1
ATOM 2622 N N . ALA A 1 344 ? -14.329 -3.301 -7.201 1.00 81.56 344 ALA A N 1
ATOM 2623 C CA . ALA A 1 344 ? -14.516 -4.736 -7.430 1.00 81.56 344 ALA A CA 1
ATOM 2624 C C . ALA A 1 344 ? -14.551 -5.141 -8.920 1.00 81.56 344 ALA A C 1
ATOM 2626 O O . ALA A 1 344 ? -14.395 -6.322 -9.226 1.00 81.56 344 ALA A O 1
ATOM 2627 N N . ASN A 1 345 ? -14.751 -4.190 -9.837 1.00 83.00 345 ASN A N 1
ATOM 2628 C CA . ASN A 1 345 ? -14.761 -4.413 -11.283 1.00 83.00 345 ASN A CA 1
ATOM 2629 C C . ASN A 1 345 ? -13.403 -4.095 -11.935 1.00 83.00 345 ASN A C 1
ATOM 2631 O O . ASN A 1 345 ? -13.265 -4.245 -13.148 1.00 83.00 345 ASN A O 1
ATOM 2635 N N . GLY A 1 346 ? -12.410 -3.655 -11.153 1.00 82.19 346 GLY A N 1
ATOM 2636 C CA . GLY A 1 346 ? -11.095 -3.253 -11.649 1.00 82.19 346 GLY A CA 1
ATOM 2637 C C . GLY A 1 346 ? -11.045 -1.829 -12.210 1.00 82.19 346 GLY A C 1
ATOM 2638 O O . GLY A 1 346 ? -10.045 -1.468 -12.828 1.00 82.19 346 GLY A O 1
ATOM 2639 N N . ALA A 1 347 ? -12.083 -1.011 -12.008 1.00 89.56 347 ALA A N 1
ATOM 2640 C CA . ALA A 1 347 ? -12.059 0.400 -12.383 1.00 89.56 347 ALA A CA 1
ATOM 2641 C C . ALA A 1 347 ? -11.350 1.230 -11.305 1.00 89.56 347 ALA A C 1
ATOM 2643 O O . ALA A 1 347 ? -11.434 0.918 -10.118 1.00 89.56 347 ALA A O 1
ATOM 2644 N N . VAL A 1 348 ? -10.661 2.304 -11.700 1.00 92.38 348 VAL A N 1
ATOM 2645 C CA . VAL A 1 348 ? -9.969 3.188 -10.750 1.00 92.38 348 VAL A CA 1
ATOM 2646 C C . VAL A 1 348 ? -10.994 3.863 -9.834 1.00 92.38 348 VAL A C 1
ATOM 2648 O O . VAL A 1 348 ? -11.832 4.640 -10.282 1.00 92.38 348 VAL A O 1
ATOM 2651 N N . SER A 1 349 ? -10.909 3.575 -8.536 1.00 87.25 349 SER A N 1
ATOM 2652 C CA . SER A 1 349 ? -11.783 4.127 -7.494 1.00 87.25 349 SER A CA 1
ATOM 2653 C C . SER A 1 349 ? -11.178 5.328 -6.763 1.00 87.25 349 SER A C 1
ATOM 2655 O O . SER A 1 349 ? -11.893 6.056 -6.078 1.00 87.25 349 SER A O 1
ATOM 2657 N N . GLY A 1 350 ? -9.865 5.546 -6.881 1.00 84.44 350 GLY A N 1
ATOM 2658 C CA . GLY A 1 350 ? -9.198 6.672 -6.236 1.00 84.44 350 GLY A CA 1
ATOM 2659 C C . GLY A 1 350 ? -7.714 6.787 -6.565 1.00 84.44 350 GLY A C 1
ATOM 2660 O O . GLY A 1 350 ? -7.071 5.813 -6.942 1.00 84.44 350 GLY A O 1
ATOM 2661 N N . SER A 1 351 ? -7.177 7.995 -6.382 1.00 89.12 351 SER A N 1
ATOM 2662 C CA . SER A 1 351 ? -5.745 8.310 -6.395 1.00 89.12 351 SER A CA 1
ATOM 2663 C C . SER A 1 351 ? -5.381 8.887 -5.029 1.00 89.12 351 SER A C 1
ATOM 2665 O O . SER A 1 351 ? -5.780 10.003 -4.687 1.00 89.12 351 SER A O 1
ATOM 2667 N N . LEU A 1 352 ? -4.679 8.099 -4.217 1.00 85.00 352 LEU A N 1
ATOM 2668 C CA . LEU A 1 352 ? -4.368 8.431 -2.830 1.00 85.00 352 LEU A CA 1
ATOM 2669 C C . LEU A 1 352 ? -2.906 8.864 -2.697 1.00 85.00 352 LEU A C 1
ATOM 2671 O O . LEU A 1 352 ? -2.007 8.213 -3.234 1.00 85.00 352 LEU A O 1
ATOM 2675 N N . ALA A 1 353 ? -2.675 9.952 -1.959 1.00 85.25 353 ALA A N 1
ATOM 2676 C CA . ALA A 1 353 ? -1.335 10.395 -1.586 1.00 85.25 353 ALA A CA 1
ATOM 2677 C C . ALA A 1 353 ? -0.631 9.333 -0.731 1.00 85.25 353 ALA A C 1
ATOM 2679 O O . ALA A 1 353 ? -1.238 8.775 0.183 1.00 85.25 353 ALA A O 1
ATOM 2680 N N . PHE A 1 354 ? 0.642 9.072 -1.033 1.00 84.19 354 PHE A N 1
ATOM 2681 C CA . PHE A 1 354 ? 1.484 8.158 -0.265 1.00 84.19 354 PHE A CA 1
ATOM 2682 C C . PHE A 1 354 ? 2.758 8.846 0.231 1.00 84.19 354 PHE A C 1
ATOM 2684 O O . PHE A 1 354 ? 3.064 8.770 1.407 1.00 84.19 354 PHE A O 1
ATOM 2691 N N . GLU A 1 355 ? 3.448 9.597 -0.617 1.00 85.00 355 GLU A N 1
ATOM 2692 C CA . GLU A 1 355 ? 4.511 10.514 -0.197 1.00 85.00 355 GLU A CA 1
ATOM 2693 C C . GLU A 1 355 ? 4.170 11.897 -0.765 1.00 85.00 355 GLU A C 1
ATOM 2695 O O . GLU A 1 355 ? 4.348 12.112 -1.967 1.00 85.00 355 GLU A O 1
ATOM 2700 N N . PRO A 1 356 ? 3.556 12.798 0.029 1.00 76.19 356 PRO A N 1
ATOM 2701 C CA . PRO A 1 356 ? 3.008 14.054 -0.473 1.00 76.19 356 PRO A CA 1
ATOM 2702 C C . PRO A 1 356 ? 4.085 15.125 -0.657 1.00 76.19 356 PRO A C 1
ATOM 2704 O O . PRO A 1 356 ? 5.025 15.222 0.121 1.00 76.19 356 PRO A O 1
ATOM 2707 N N . THR A 1 357 ? 3.885 16.030 -1.611 1.00 72.44 357 THR A N 1
ATOM 2708 C CA . THR A 1 357 ? 4.741 17.217 -1.745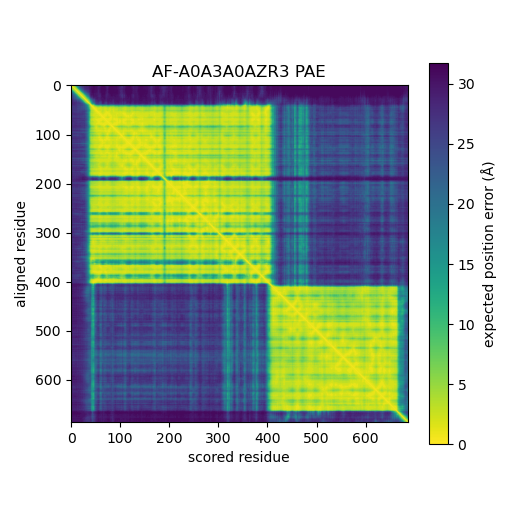 1.00 72.44 357 THR A CA 1
ATOM 2709 C C . THR A 1 357 ? 4.722 18.052 -0.462 1.00 72.44 357 THR A C 1
ATOM 2711 O O . THR A 1 357 ? 3.641 18.323 0.067 1.00 72.44 357 THR A O 1
ATOM 2714 N N . ASP A 1 358 ? 5.869 18.555 -0.014 1.00 67.00 358 ASP A N 1
ATOM 2715 C CA . ASP A 1 358 ? 5.951 19.532 1.086 1.00 67.00 358 ASP A CA 1
ATOM 2716 C C . ASP A 1 358 ? 5.945 20.996 0.589 1.00 67.00 358 ASP A C 1
ATOM 2718 O O . ASP A 1 358 ? 5.994 21.940 1.377 1.00 67.00 358 ASP A O 1
ATOM 2722 N N . GLY A 1 359 ? 5.862 21.191 -0.733 1.00 62.78 359 GLY A N 1
ATOM 2723 C CA . GLY A 1 359 ? 5.864 22.495 -1.395 1.00 62.78 359 GLY A CA 1
ATOM 2724 C C . GLY A 1 359 ? 7.256 23.034 -1.742 1.00 62.78 359 GLY A C 1
ATOM 2725 O O . GLY A 1 359 ? 7.345 24.051 -2.438 1.00 62.78 359 GLY A O 1
ATOM 2726 N N . THR A 1 360 ? 8.336 22.366 -1.330 1.00 64.75 360 THR A N 1
ATOM 2727 C CA . THR A 1 360 ? 9.704 22.713 -1.741 1.00 64.75 360 THR A CA 1
ATOM 2728 C C . THR A 1 360 ? 9.963 22.337 -3.206 1.00 64.75 360 THR A C 1
ATOM 2730 O O . THR A 1 360 ? 9.148 21.670 -3.851 1.00 64.75 360 THR A O 1
ATOM 2733 N N . LEU A 1 361 ? 11.032 22.881 -3.792 1.00 61.97 361 LEU A N 1
ATOM 2734 C CA . LEU A 1 361 ? 11.553 22.395 -5.074 1.00 61.97 361 LEU A CA 1
ATOM 2735 C C . LEU A 1 361 ? 12.237 21.046 -4.793 1.00 61.97 361 LEU A C 1
ATOM 2737 O O . LEU A 1 361 ? 12.927 20.948 -3.781 1.00 61.97 361 LEU A O 1
ATOM 2741 N N . ASP A 1 362 ? 11.972 20.031 -5.613 1.00 62.62 362 ASP A N 1
ATOM 2742 C CA . ASP A 1 362 ? 12.472 18.644 -5.503 1.00 62.62 362 ASP A CA 1
ATOM 2743 C C . ASP A 1 362 ? 11.892 17.811 -4.331 1.00 62.62 362 ASP A C 1
ATOM 2745 O O . ASP A 1 362 ? 12.089 16.595 -4.235 1.00 62.62 362 ASP A O 1
ATOM 2749 N N . GLY A 1 363 ? 11.085 18.441 -3.464 1.00 67.12 363 GLY A N 1
ATOM 2750 C CA . GLY A 1 363 ? 10.412 17.796 -2.335 1.00 67.12 363 GLY A CA 1
ATOM 2751 C C . GLY A 1 363 ? 11.384 17.152 -1.328 1.00 67.12 363 GLY A C 1
ATOM 2752 O O . GLY A 1 363 ? 12.604 17.183 -1.487 1.00 67.12 363 GLY A O 1
ATOM 2753 N N . PRO A 1 364 ? 10.884 16.487 -0.275 1.00 69.38 364 PRO A N 1
ATOM 2754 C CA . PRO A 1 364 ? 11.747 15.767 0.666 1.00 69.38 364 PRO A CA 1
ATOM 2755 C C . PRO A 1 364 ? 12.190 14.391 0.121 1.00 69.38 364 PRO A C 1
ATOM 2757 O O . PRO A 1 364 ? 13.014 13.690 0.730 1.00 69.38 364 PRO A O 1
ATOM 2760 N N . TYR A 1 365 ? 11.645 13.984 -1.030 1.00 75.75 365 TYR A N 1
ATOM 2761 C CA . TYR A 1 365 ? 11.750 12.631 -1.570 1.00 75.75 365 TYR A CA 1
ATOM 2762 C C . TYR A 1 365 ? 12.625 12.517 -2.818 1.00 75.75 365 TYR A C 1
ATOM 2764 O O . TYR A 1 365 ? 13.017 11.389 -3.116 1.00 75.75 365 TYR A O 1
ATOM 2772 N N . GLY A 1 366 ? 12.992 13.639 -3.447 1.00 81.62 366 GLY A N 1
ATOM 2773 C CA . GLY A 1 366 ? 13.912 13.704 -4.582 1.00 81.62 366 GLY A CA 1
ATOM 2774 C C . GLY A 1 366 ? 13.254 13.464 -5.942 1.00 81.62 366 GLY A C 1
ATOM 2775 O O . GLY A 1 366 ? 12.026 13.471 -6.082 1.00 81.62 366 GLY A O 1
ATOM 2776 N N . ASP A 1 367 ? 14.094 13.228 -6.945 1.00 89.00 367 ASP A N 1
ATOM 2777 C CA . ASP A 1 367 ? 13.713 13.124 -8.354 1.00 89.00 367 ASP A CA 1
ATOM 2778 C C . ASP A 1 367 ? 13.526 11.658 -8.733 1.00 89.00 367 ASP A C 1
ATOM 2780 O O . ASP A 1 367 ? 14.466 10.942 -9.093 1.00 89.00 367 ASP A O 1
ATOM 2784 N N . ILE A 1 368 ? 12.296 11.176 -8.574 1.00 93.06 368 ILE A N 1
ATOM 2785 C CA . ILE A 1 368 ? 11.985 9.751 -8.686 1.00 93.06 368 ILE A CA 1
ATOM 2786 C C . ILE A 1 368 ? 12.025 9.331 -10.159 1.00 93.06 368 ILE A C 1
ATOM 2788 O O . ILE A 1 368 ? 11.394 9.975 -10.985 1.00 93.06 368 ILE A O 1
ATOM 2792 N N . VAL A 1 369 ? 12.723 8.240 -10.497 1.00 95.50 369 VAL A N 1
ATOM 2793 C CA . VAL A 1 369 ? 12.822 7.737 -11.893 1.00 95.50 369 VAL A CA 1
ATOM 2794 C C . VAL A 1 369 ? 12.551 6.236 -12.060 1.00 95.50 369 VAL A C 1
ATOM 2796 O O . VAL A 1 369 ? 12.443 5.729 -13.180 1.00 95.50 369 VAL A O 1
ATOM 2799 N N . ASP A 1 370 ? 12.413 5.494 -10.961 1.00 97.50 370 ASP A N 1
ATOM 2800 C CA . ASP A 1 370 ? 11.980 4.094 -10.986 1.00 97.50 370 ASP A CA 1
ATOM 2801 C C . ASP A 1 370 ? 11.451 3.660 -9.612 1.00 97.50 370 ASP A C 1
ATOM 2803 O O . ASP A 1 370 ? 11.927 4.141 -8.582 1.00 97.50 370 ASP A O 1
ATOM 2807 N N . LEU A 1 371 ? 10.503 2.723 -9.608 1.00 97.56 371 LEU A N 1
ATOM 2808 C CA . LEU A 1 371 ? 9.899 2.102 -8.427 1.00 97.56 371 LEU A CA 1
ATOM 2809 C C . LEU A 1 371 ? 9.997 0.577 -8.558 1.00 97.56 371 LEU A C 1
ATOM 2811 O O . LEU A 1 371 ? 9.658 0.012 -9.600 1.00 97.56 371 LEU A O 1
ATOM 2815 N N . LYS A 1 372 ? 10.432 -0.112 -7.498 1.00 96.75 372 LYS A N 1
ATOM 2816 C CA . LYS A 1 372 ? 10.576 -1.578 -7.446 1.00 96.75 372 LYS A CA 1
ATOM 2817 C C . LYS A 1 372 ? 10.141 -2.123 -6.090 1.00 96.75 372 LYS A C 1
ATOM 2819 O O . LYS A 1 372 ? 10.305 -1.458 -5.077 1.00 96.75 372 LYS A O 1
ATOM 2824 N N . VAL A 1 373 ? 9.637 -3.355 -6.047 1.00 96.00 373 VAL A N 1
ATOM 2825 C CA . VAL A 1 373 ? 9.474 -4.086 -4.780 1.00 96.00 373 VAL A CA 1
ATOM 2826 C C . VAL A 1 373 ? 10.761 -4.856 -4.502 1.00 96.00 373 VAL A C 1
ATOM 2828 O O . VAL A 1 373 ? 11.245 -5.582 -5.371 1.00 96.00 373 VAL A O 1
ATOM 2831 N N . GLY A 1 374 ? 11.319 -4.665 -3.309 1.00 93.12 374 GLY A N 1
ATOM 2832 C CA . GLY A 1 374 ? 12.467 -5.422 -2.817 1.00 93.12 374 GLY A CA 1
ATOM 2833 C C . GLY A 1 374 ? 12.104 -6.860 -2.438 1.00 93.12 374 GLY A C 1
ATOM 2834 O O . GLY A 1 374 ? 10.922 -7.172 -2.261 1.00 93.12 374 GLY A O 1
ATOM 2835 N N . PRO A 1 375 ? 13.096 -7.754 -2.290 1.00 91.38 375 PRO A N 1
ATOM 2836 C CA . PRO A 1 375 ? 12.869 -9.160 -1.948 1.00 91.38 375 PRO A CA 1
ATOM 2837 C C . PRO A 1 375 ? 12.137 -9.352 -0.609 1.00 91.38 375 PRO A C 1
ATOM 2839 O O . PRO A 1 375 ? 11.464 -10.359 -0.414 1.00 91.38 375 PRO A O 1
ATOM 2842 N N . GLU A 1 376 ? 12.228 -8.385 0.303 1.00 87.31 376 GLU A N 1
ATOM 2843 C CA . GLU A 1 376 ? 11.519 -8.375 1.584 1.00 87.31 376 GLU A CA 1
ATOM 2844 C C . GLU A 1 376 ? 10.081 -7.832 1.499 1.00 87.31 376 GLU A C 1
ATOM 2846 O O . GLU A 1 376 ? 9.361 -7.819 2.496 1.00 87.31 376 GLU A O 1
ATOM 2851 N N . GLY A 1 377 ? 9.654 -7.350 0.331 1.00 91.00 377 GLY A N 1
ATOM 2852 C CA . GLY A 1 377 ? 8.345 -6.736 0.130 1.00 91.00 377 GLY A CA 1
ATOM 2853 C C . GLY A 1 377 ? 8.288 -5.230 0.405 1.00 91.00 377 GLY A C 1
ATOM 2854 O O . GLY A 1 377 ? 7.203 -4.662 0.312 1.00 91.00 377 GLY A O 1
ATOM 2855 N N . ALA A 1 378 ? 9.403 -4.566 0.717 1.00 94.00 378 ALA A N 1
ATOM 2856 C CA . ALA A 1 378 ? 9.463 -3.105 0.823 1.00 94.00 378 ALA A CA 1
ATOM 2857 C C . ALA A 1 378 ? 9.384 -2.436 -0.560 1.00 94.00 378 ALA A C 1
ATOM 2859 O O . ALA A 1 378 ? 9.753 -3.043 -1.568 1.00 94.00 378 ALA A O 1
ATOM 2860 N N . LEU A 1 379 ? 8.952 -1.174 -0.617 1.00 96.44 379 LEU A N 1
ATOM 2861 C CA . LEU A 1 379 ? 9.004 -0.382 -1.848 1.00 96.44 379 LEU A CA 1
ATOM 2862 C C . LEU A 1 379 ? 10.346 0.351 -1.917 1.00 96.44 379 LEU A C 1
ATOM 2864 O O . LEU A 1 379 ? 10.713 1.073 -0.998 1.00 96.44 379 LEU A O 1
ATOM 2868 N N . TYR A 1 380 ? 11.073 0.180 -3.008 1.00 96.94 380 TYR A N 1
ATOM 2869 C CA . TYR A 1 380 ? 12.315 0.875 -3.311 1.00 96.94 380 TYR A CA 1
ATOM 2870 C C . TYR A 1 380 ? 12.096 1.847 -4.459 1.00 96.94 380 TYR A C 1
ATOM 2872 O O . TYR A 1 380 ? 11.317 1.565 -5.372 1.00 96.94 380 TYR A O 1
ATOM 2880 N N . TYR A 1 381 ? 12.821 2.958 -4.444 1.00 97.25 381 TYR A N 1
ATOM 2881 C CA . TYR A 1 381 ? 12.824 3.890 -5.557 1.00 97.25 381 TYR A CA 1
ATOM 2882 C C . TYR A 1 381 ? 14.192 4.518 -5.795 1.00 97.25 381 TYR A C 1
ATOM 2884 O O . TYR A 1 381 ? 15.037 4.587 -4.896 1.00 97.25 381 TYR A O 1
ATOM 2892 N N . VAL A 1 382 ? 14.399 4.937 -7.040 1.00 97.25 382 VAL A N 1
ATOM 2893 C CA . VAL A 1 382 ? 15.610 5.621 -7.495 1.00 97.25 382 VAL A CA 1
ATOM 2894 C C . VAL A 1 382 ? 15.361 7.121 -7.476 1.00 97.25 382 VAL A C 1
ATOM 2896 O O . VAL A 1 382 ? 14.413 7.579 -8.107 1.00 97.25 382 VAL A O 1
ATOM 2899 N N . ASP A 1 383 ? 16.225 7.849 -6.780 1.00 94.06 383 ASP A N 1
ATOM 2900 C CA . ASP A 1 383 ? 16.298 9.309 -6.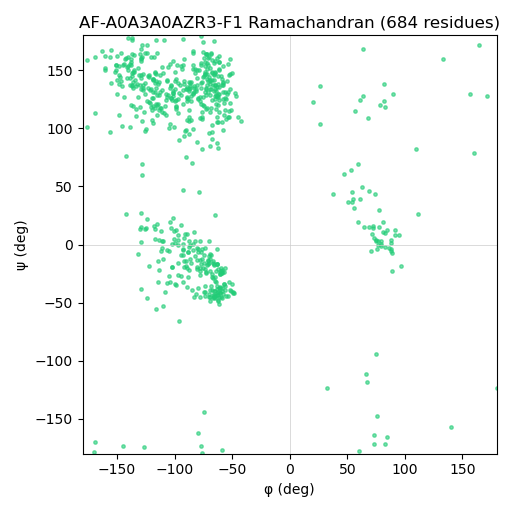756 1.00 94.06 383 ASP A CA 1
ATOM 2901 C C . ASP A 1 383 ? 17.544 9.745 -7.540 1.00 94.06 383 ASP A C 1
ATOM 2903 O O . ASP A 1 383 ? 18.679 9.445 -7.145 1.00 94.06 383 ASP A O 1
ATOM 2907 N N . VAL A 1 384 ? 17.333 10.384 -8.692 1.00 92.50 384 VAL A N 1
ATOM 2908 C CA . VAL A 1 384 ? 18.414 10.713 -9.634 1.00 92.50 384 VAL A CA 1
ATOM 2909 C C . VAL A 1 384 ? 19.201 11.971 -9.234 1.00 92.50 384 VAL A C 1
ATOM 2911 O O . VAL A 1 384 ? 20.367 12.088 -9.624 1.00 92.50 384 VAL A O 1
ATOM 2914 N N . ALA A 1 385 ? 18.609 12.846 -8.409 1.00 87.94 385 ALA A N 1
ATOM 2915 C CA . ALA A 1 385 ? 19.154 14.128 -7.953 1.00 87.94 385 ALA A CA 1
ATOM 2916 C C . ALA A 1 385 ? 19.606 15.054 -9.105 1.00 87.94 385 ALA A C 1
ATOM 2918 O O . ALA A 1 385 ? 20.798 15.358 -9.250 1.00 87.94 385 ALA A O 1
ATOM 2919 N N . LEU A 1 386 ? 18.655 15.482 -9.940 1.00 84.25 386 LEU A N 1
ATOM 2920 C CA . LEU A 1 386 ? 18.870 16.376 -11.082 1.00 84.25 386 LEU A CA 1
ATOM 2921 C C . LEU A 1 386 ? 18.068 17.670 -10.913 1.00 84.25 386 LEU A C 1
ATOM 2923 O O . LEU A 1 386 ? 16.917 17.640 -10.511 1.00 84.25 386 LEU A O 1
ATOM 2927 N N . ASP A 1 387 ? 18.625 18.813 -11.310 1.00 72.44 387 ASP A N 1
ATOM 2928 C CA . ASP A 1 387 ? 17.813 20.021 -11.461 1.00 72.44 387 ASP A CA 1
ATOM 2929 C C . ASP A 1 387 ? 16.948 19.962 -12.730 1.00 72.44 387 ASP A C 1
ATOM 2931 O O . ASP A 1 387 ? 17.081 19.097 -13.602 1.00 72.44 387 ASP A O 1
ATOM 2935 N N . ASN A 1 388 ? 16.087 20.965 -12.880 1.00 65.00 388 ASN A N 1
ATOM 2936 C CA . ASN A 1 388 ? 15.250 21.162 -14.060 1.00 65.00 388 ASN A CA 1
ATOM 2937 C C . ASN A 1 388 ? 16.024 21.424 -15.372 1.00 65.00 388 ASN A C 1
ATOM 2939 O O . ASN A 1 388 ? 15.401 21.538 -16.426 1.00 65.00 388 ASN A O 1
ATOM 2943 N N . THR A 1 389 ? 17.357 21.531 -15.336 1.00 64.88 389 THR A N 1
ATOM 2944 C CA . THR A 1 389 ? 18.226 21.619 -16.521 1.00 64.88 389 THR A CA 1
ATOM 2945 C C . THR A 1 389 ? 18.931 20.297 -16.840 1.00 64.88 389 THR A C 1
ATOM 2947 O O . THR A 1 389 ? 19.677 20.217 -17.819 1.00 64.88 389 THR A O 1
ATOM 2950 N N . GLY A 1 390 ? 18.686 19.251 -16.042 1.00 69.81 390 GLY A N 1
ATOM 2951 C CA . GLY A 1 390 ? 19.327 17.945 -16.163 1.00 69.81 390 GLY A CA 1
ATOM 2952 C C . GLY A 1 390 ? 20.752 17.910 -15.605 1.00 69.81 390 GLY A C 1
ATOM 2953 O O . GLY A 1 390 ? 21.506 16.983 -15.917 1.00 69.81 390 GLY A O 1
ATOM 2954 N N . GLN A 1 391 ? 21.155 18.906 -14.809 1.00 76.44 391 GLN A N 1
ATOM 2955 C CA . GLN A 1 391 ? 22.434 18.887 -14.105 1.00 76.44 391 GLN A CA 1
ATOM 2956 C C . GLN A 1 391 ? 22.296 18.197 -12.756 1.00 76.44 391 GLN A C 1
ATOM 2958 O O . GLN A 1 391 ? 21.329 18.393 -12.032 1.00 76.44 391 GLN A O 1
ATOM 2963 N N . GLN A 1 392 ? 23.300 17.399 -12.399 1.00 81.50 392 GLN A N 1
ATOM 2964 C CA . GLN A 1 392 ? 23.315 16.707 -11.119 1.00 81.50 392 GLN A CA 1
ATOM 2965 C C . GLN A 1 392 ? 23.477 17.706 -9.966 1.00 81.50 392 GLN A C 1
ATOM 2967 O O . GLN A 1 392 ? 24.501 18.384 -9.865 1.00 81.50 392 GLN A O 1
ATOM 2972 N N . THR A 1 393 ? 22.478 17.776 -9.090 1.00 80.00 393 THR A N 1
ATOM 2973 C CA . THR A 1 393 ? 22.421 18.703 -7.944 1.00 80.00 393 THR A CA 1
ATOM 2974 C C . THR A 1 393 ? 23.050 18.118 -6.686 1.00 80.00 393 THR A C 1
ATOM 2976 O O . THR A 1 393 ? 23.463 18.852 -5.786 1.00 80.00 393 THR A O 1
ATOM 2979 N N . GLY A 1 394 ? 23.174 16.793 -6.631 1.00 84.69 394 GLY A N 1
ATOM 2980 C CA . GLY A 1 394 ? 23.741 16.063 -5.509 1.00 84.69 394 GLY A CA 1
ATOM 2981 C C . GLY A 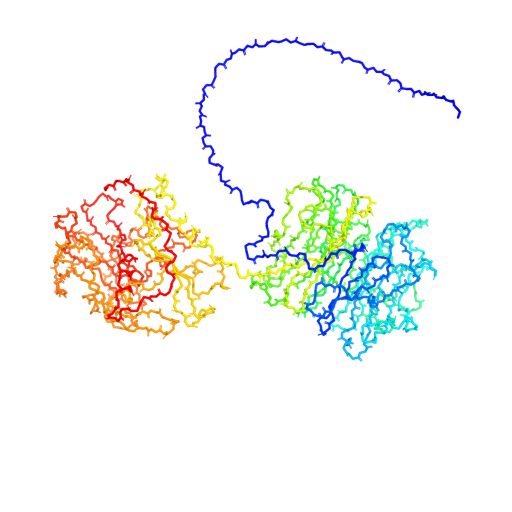1 394 ? 23.981 14.590 -5.837 1.00 84.69 394 GLY A C 1
ATOM 2982 O O . GLY A 1 394 ? 23.757 14.148 -6.965 1.00 84.69 394 GLY A O 1
ATOM 2983 N N . PRO A 1 395 ? 24.480 13.799 -4.876 1.00 88.62 395 PRO A N 1
ATOM 2984 C CA . PRO A 1 395 ? 24.615 12.366 -5.077 1.00 88.62 395 PRO A CA 1
ATOM 2985 C C . PRO A 1 395 ? 23.230 11.730 -5.234 1.00 88.62 395 PRO A C 1
ATOM 2987 O O . PRO A 1 395 ? 22.396 11.851 -4.337 1.00 88.62 395 PRO A O 1
ATOM 2990 N N . GLY A 1 396 ? 23.020 11.001 -6.330 1.00 93.69 396 GLY A N 1
ATOM 2991 C CA . GLY A 1 396 ? 21.822 10.186 -6.495 1.00 93.69 396 GLY A CA 1
ATOM 2992 C C . GLY A 1 396 ? 21.742 9.116 -5.405 1.00 93.69 396 GLY A C 1
ATOM 2993 O O . GLY A 1 396 ? 22.756 8.734 -4.795 1.00 93.69 396 GLY A O 1
ATOM 2994 N N . SER A 1 397 ? 20.534 8.629 -5.146 1.00 94.88 397 SER A N 1
ATOM 2995 C CA . SER A 1 397 ? 20.277 7.710 -4.045 1.00 94.88 397 SER A CA 1
ATOM 2996 C C . SER A 1 397 ? 19.290 6.602 -4.403 1.00 94.88 397 SER A C 1
ATOM 2998 O O . SER A 1 397 ? 18.451 6.741 -5.289 1.00 94.88 397 SER A O 1
ATOM 3000 N N . ILE A 1 398 ? 19.409 5.471 -3.705 1.00 96.56 398 ILE A N 1
ATOM 3001 C CA . ILE A 1 398 ? 18.330 4.489 -3.610 1.00 96.56 398 ILE A CA 1
ATOM 3002 C C . ILE A 1 398 ? 17.674 4.688 -2.256 1.00 96.56 398 ILE A C 1
ATOM 3004 O O . ILE A 1 398 ? 18.349 4.721 -1.217 1.00 96.56 398 ILE A O 1
ATOM 3008 N N . ARG A 1 399 ? 16.351 4.794 -2.265 1.00 94.38 399 ARG A N 1
ATOM 3009 C CA . ARG A 1 399 ? 15.539 4.931 -1.063 1.00 94.38 399 ARG A CA 1
ATOM 3010 C C . ARG A 1 399 ? 14.612 3.736 -0.916 1.00 94.38 399 ARG A C 1
ATOM 3012 O O . ARG A 1 399 ? 14.189 3.135 -1.900 1.00 94.38 399 ARG A O 1
ATOM 3019 N N . ARG A 1 400 ? 14.330 3.378 0.333 1.00 93.50 400 ARG A N 1
ATOM 3020 C CA . ARG A 1 400 ? 13.450 2.282 0.728 1.00 93.50 400 ARG A CA 1
ATOM 3021 C C . ARG A 1 400 ? 12.367 2.816 1.644 1.00 93.50 400 ARG A C 1
ATOM 3023 O O . ARG A 1 400 ? 12.668 3.359 2.710 1.00 93.50 400 ARG A O 1
ATOM 3030 N N . ILE A 1 401 ? 11.128 2.584 1.244 1.00 93.00 401 ILE A N 1
ATOM 3031 C CA . ILE A 1 401 ? 9.936 2.785 2.046 1.00 93.00 401 ILE A CA 1
ATOM 3032 C C . ILE A 1 401 ? 9.542 1.440 2.643 1.00 93.00 401 ILE A C 1
ATOM 3034 O O . ILE A 1 401 ? 9.153 0.512 1.928 1.00 93.00 401 ILE A O 1
ATOM 3038 N N . SER A 1 402 ? 9.657 1.344 3.962 1.00 89.69 402 SER A N 1
ATOM 3039 C CA . SER A 1 402 ? 9.266 0.161 4.717 1.00 89.69 402 SER A CA 1
ATOM 3040 C C . SER A 1 402 ? 8.089 0.462 5.619 1.00 89.69 402 SER A C 1
ATOM 3042 O O . SER A 1 402 ? 8.049 1.513 6.258 1.00 89.69 402 SER A O 1
ATOM 3044 N N . TYR A 1 403 ? 7.161 -0.488 5.706 1.00 84.81 403 TYR A N 1
ATOM 3045 C CA . TYR A 1 403 ? 6.216 -0.491 6.809 1.00 84.81 403 TYR A CA 1
ATOM 3046 C C . TYR A 1 403 ? 6.931 -1.046 8.035 1.00 84.81 403 TYR A C 1
ATOM 3048 O O . TYR A 1 403 ? 7.282 -2.225 8.101 1.00 84.81 403 TYR A O 1
ATOM 3056 N N . VAL A 1 404 ? 7.199 -0.164 8.982 1.00 73.75 404 VAL A N 1
ATOM 3057 C CA . VAL A 1 404 ? 7.573 -0.543 10.332 1.00 73.75 404 VAL A CA 1
ATOM 3058 C C . VAL A 1 404 ? 6.301 -0.425 11.143 1.00 73.75 404 VAL A C 1
ATOM 3060 O O . VAL A 1 404 ? 5.701 0.644 11.197 1.00 73.75 404 VAL A O 1
ATOM 3063 N N . GLU A 1 405 ? 5.846 -1.524 11.734 1.00 55.09 405 GLU A N 1
ATOM 3064 C CA . GLU A 1 405 ? 4.710 -1.492 12.651 1.00 55.09 405 GLU A CA 1
ATOM 3065 C C . GLU A 1 405 ? 4.908 -0.306 13.602 1.00 55.09 405 GLU A C 1
ATOM 3067 O O . GLU A 1 405 ? 5.891 -0.259 14.351 1.00 55.09 405 GLU A O 1
ATOM 3072 N N . ALA A 1 406 ? 4.082 0.739 13.438 1.00 47.81 406 ALA A N 1
ATOM 3073 C CA . ALA A 1 406 ? 4.323 1.991 14.137 1.00 47.81 406 ALA A CA 1
ATOM 3074 C C . ALA A 1 406 ? 4.381 1.652 15.628 1.00 47.81 406 ALA A C 1
ATOM 3076 O O . ALA A 1 406 ? 3.474 0.951 16.096 1.00 47.81 406 ALA A O 1
ATOM 3077 N N . PRO A 1 407 ? 5.393 2.108 16.393 1.00 47.84 407 PRO A N 1
ATOM 3078 C CA . PRO A 1 407 ? 5.294 2.007 17.836 1.00 47.84 407 PRO A CA 1
ATOM 3079 C C . PRO A 1 407 ? 3.957 2.631 18.221 1.00 47.84 407 PRO A C 1
ATOM 3081 O O . PRO A 1 407 ? 3.670 3.766 17.846 1.00 47.84 407 PRO A O 1
ATOM 3084 N N . PHE A 1 408 ? 3.116 1.838 18.881 1.00 54.69 408 PHE A N 1
ATOM 3085 C CA . PHE A 1 408 ? 1.778 2.249 19.259 1.00 54.69 408 PHE A CA 1
ATOM 3086 C C . PHE A 1 408 ? 1.854 3.565 20.044 1.00 54.69 408 PHE A C 1
ATOM 3088 O O . PHE A 1 408 ? 2.350 3.587 21.170 1.00 54.69 408 PHE A O 1
ATOM 3095 N N . ASP A 1 409 ? 1.401 4.661 19.441 1.00 58.47 409 ASP A N 1
ATOM 3096 C CA . ASP A 1 409 ? 1.481 6.016 19.997 1.00 58.47 409 ASP A CA 1
ATOM 3097 C C . ASP A 1 409 ? 0.165 6.468 20.646 1.00 58.47 409 ASP A C 1
ATOM 3099 O O . ASP A 1 409 ? 0.078 7.577 21.165 1.00 58.47 409 ASP A O 1
ATOM 3103 N N . GLY A 1 410 ? -0.855 5.601 20.646 1.00 65.88 410 GLY A N 1
ATOM 3104 C CA . GLY A 1 410 ? -2.164 5.904 21.215 1.00 65.88 410 GLY A CA 1
ATOM 3105 C C . GLY A 1 410 ? -3.139 6.608 20.271 1.00 65.88 410 GLY A C 1
ATOM 3106 O O . GLY A 1 410 ? -4.300 6.768 20.642 1.00 65.88 410 GLY A O 1
ATOM 3107 N N . THR A 1 411 ? -2.732 6.954 19.045 1.00 78.81 411 THR A N 1
ATOM 3108 C CA . THR A 1 411 ? -3.552 7.749 18.109 1.00 78.81 411 THR A CA 1
ATOM 3109 C C . THR A 1 411 ? -4.898 7.113 17.762 1.00 78.81 411 THR A C 1
ATOM 3111 O O . THR A 1 411 ? -5.904 7.812 17.666 1.00 78.81 411 THR A O 1
ATOM 3114 N N . ALA A 1 412 ? -4.959 5.785 17.627 1.00 82.00 412 ALA A N 1
ATOM 3115 C CA . ALA A 1 412 ? -6.218 5.079 17.373 1.00 82.00 412 ALA A CA 1
ATOM 3116 C C . ALA A 1 412 ? -7.201 5.191 18.553 1.00 82.00 412 ALA A C 1
ATOM 3118 O O . ALA A 1 412 ? -8.396 5.400 18.352 1.00 82.00 412 ALA A O 1
ATOM 3119 N N . PHE A 1 413 ? -6.702 5.110 19.790 1.00 89.25 413 PHE A N 1
ATOM 3120 C CA . PHE A 1 413 ? -7.522 5.334 20.981 1.00 89.25 413 PHE A CA 1
ATOM 3121 C C . PHE A 1 413 ? -7.971 6.799 21.076 1.00 89.25 413 PHE A C 1
ATOM 3123 O O . PHE A 1 413 ? -9.126 7.065 21.406 1.00 89.25 413 PHE A O 1
ATOM 3130 N N . ASP A 1 414 ? -7.094 7.748 20.736 1.00 87.44 414 ASP A N 1
ATOM 3131 C CA . ASP A 1 414 ? -7.426 9.178 20.720 1.00 87.44 414 ASP A CA 1
ATOM 3132 C C . ASP A 1 414 ? -8.517 9.504 19.691 1.00 87.44 414 ASP A C 1
ATOM 3134 O O . ASP A 1 414 ? -9.417 10.287 19.988 1.00 87.44 414 ASP A O 1
ATOM 3138 N N . ALA A 1 415 ? -8.497 8.870 18.516 1.00 84.75 415 ALA A N 1
ATOM 3139 C CA . ALA A 1 415 ? -9.522 9.046 17.487 1.00 84.75 415 ALA A CA 1
ATOM 3140 C C . ALA A 1 415 ? -10.911 8.569 17.953 1.00 84.75 415 ALA A C 1
ATOM 3142 O O . ALA A 1 415 ? -11.914 9.271 17.774 1.00 84.75 415 ALA A O 1
ATOM 3143 N N . VAL A 1 416 ? -10.980 7.406 18.611 1.00 87.50 416 VAL A N 1
ATOM 3144 C CA . VAL A 1 416 ? -12.238 6.901 19.187 1.00 87.50 416 VAL A CA 1
ATOM 3145 C C . VAL A 1 416 ? -12.712 7.803 20.323 1.00 87.50 416 VAL A C 1
ATOM 3147 O O . VAL A 1 416 ? -13.889 8.161 20.370 1.00 87.50 416 VAL A O 1
ATOM 3150 N N . TRP A 1 417 ? -11.806 8.229 21.206 1.00 90.44 417 TRP A N 1
ATOM 3151 C CA . TRP A 1 417 ? -12.137 9.151 22.293 1.00 90.44 417 TRP A CA 1
ATOM 3152 C C . TRP A 1 417 ? -12.670 10.482 21.749 1.00 90.44 417 TRP A C 1
ATOM 3154 O O . TRP A 1 417 ? -13.681 10.991 22.231 1.00 90.44 417 TRP A O 1
ATOM 3164 N N . ALA A 1 418 ? -12.055 11.012 20.688 1.00 87.25 418 ALA A N 1
ATOM 3165 C CA . ALA A 1 418 ? -12.462 12.265 20.065 1.00 87.25 418 ALA A CA 1
ATOM 3166 C C . ALA A 1 418 ? -13.861 12.205 19.433 1.00 87.25 418 ALA A C 1
ATOM 3168 O O . ALA A 1 418 ? -14.554 13.221 19.386 1.00 87.25 418 ALA A O 1
ATOM 3169 N N . THR A 1 419 ? -14.305 11.026 18.995 1.00 85.00 419 THR A N 1
ATOM 3170 C CA . THR A 1 419 ? -15.626 10.847 18.372 1.00 85.00 419 THR A CA 1
ATOM 3171 C C . THR A 1 419 ? -16.779 11.074 19.358 1.00 85.00 419 THR A C 1
ATOM 3173 O O . THR A 1 419 ? -17.851 11.525 18.948 1.00 85.00 419 THR A O 1
ATOM 3176 N N . THR A 1 420 ? -16.564 10.812 20.653 1.00 84.62 420 THR A N 1
ATOM 3177 C CA . THR A 1 420 ? -17.595 10.949 21.697 1.00 84.62 420 THR A CA 1
ATOM 3178 C C . THR A 1 420 ? -17.260 12.028 22.729 1.00 84.62 420 THR A C 1
ATOM 3180 O O . THR A 1 420 ? -18.042 12.956 22.938 1.00 84.62 420 THR A O 1
ATOM 3183 N N . ASP A 1 421 ? -16.089 11.933 23.360 1.00 90.00 421 ASP A N 1
ATOM 3184 C CA . ASP A 1 421 ? -15.750 12.644 24.595 1.00 90.00 421 ASP A CA 1
ATOM 3185 C C . ASP A 1 421 ? -15.113 14.017 24.348 1.00 90.00 421 ASP A C 1
ATOM 3187 O O . ASP A 1 421 ? -15.177 14.875 25.228 1.00 90.00 421 ASP A O 1
ATOM 3191 N N . ALA A 1 422 ? -14.578 14.296 23.152 1.00 88.19 422 ALA A N 1
ATOM 3192 C CA . ALA A 1 422 ? -14.015 15.619 22.854 1.00 88.19 422 ALA A CA 1
ATOM 3193 C C . ALA A 1 422 ? -15.058 16.745 22.947 1.00 88.19 422 ALA A C 1
ATOM 3195 O O . ALA A 1 422 ? -14.740 17.825 23.443 1.00 88.19 422 ALA A O 1
ATOM 3196 N N . LEU A 1 423 ? -16.304 16.495 22.524 1.00 83.56 423 LEU A N 1
ATOM 3197 C CA . LEU A 1 423 ? -17.390 17.477 22.637 1.00 83.56 423 LEU A CA 1
ATOM 3198 C C . LEU A 1 423 ? -17.794 17.722 24.093 1.00 83.56 423 LEU A C 1
ATOM 3200 O O . LEU A 1 423 ? -18.101 18.855 24.459 1.00 83.56 423 LEU A O 1
ATOM 3204 N N . VAL A 1 424 ? -17.764 16.687 24.935 1.00 86.69 424 VAL A N 1
ATOM 3205 C CA . VAL A 1 424 ? -18.001 16.831 26.380 1.00 86.69 424 VAL A CA 1
ATOM 3206 C C . VAL A 1 424 ? -16.859 17.635 27.005 1.00 86.69 424 VAL A C 1
ATOM 3208 O O . VAL A 1 424 ? -17.100 18.608 27.718 1.00 86.69 424 VAL A O 1
ATOM 3211 N N . ALA A 1 425 ? -15.611 17.305 26.659 1.00 87.06 425 ALA A N 1
ATOM 3212 C CA . ALA A 1 425 ? -14.412 17.981 27.150 1.00 87.06 425 ALA A CA 1
ATOM 3213 C C . ALA A 1 425 ? -14.359 19.470 26.791 1.00 87.06 425 ALA A C 1
ATOM 3215 O O . ALA A 1 425 ? -13.902 20.283 27.593 1.00 87.06 425 ALA A O 1
ATOM 3216 N N . SER A 1 426 ? -14.837 19.838 25.601 1.00 87.75 426 SER A N 1
ATOM 3217 C CA . SER A 1 426 ? -14.890 21.229 25.153 1.00 87.75 426 SER A CA 1
ATOM 3218 C C . SER A 1 426 ? -16.135 21.985 25.637 1.00 87.75 426 SER A C 1
ATOM 3220 O O . SER A 1 426 ? -16.309 23.145 25.267 1.00 87.75 426 SER A O 1
ATOM 3222 N N . GLY A 1 427 ? -17.030 21.344 26.401 1.00 85.69 427 GLY A N 1
ATOM 3223 C CA . GLY A 1 427 ? -18.320 21.912 26.812 1.00 85.69 427 GLY A CA 1
ATOM 3224 C C . GLY A 1 427 ? -19.327 22.087 25.666 1.00 85.69 427 GLY A C 1
ATOM 3225 O O . GLY A 1 427 ? -20.305 22.815 25.815 1.00 85.69 427 GLY A O 1
ATOM 3226 N N . GLY A 1 428 ? -19.084 21.449 24.516 1.00 83.56 428 GLY A N 1
ATOM 3227 C CA . GLY A 1 428 ? -19.966 21.458 23.345 1.00 83.56 428 GLY A CA 1
ATOM 3228 C C . GLY A 1 428 ? -21.122 20.455 23.428 1.00 83.56 428 GLY A C 1
ATOM 3229 O O . GLY A 1 428 ? -22.037 20.515 22.611 1.00 83.56 428 GLY A O 1
ATOM 3230 N N . ALA A 1 429 ? -21.097 19.556 24.412 1.00 84.69 429 ALA A N 1
ATOM 3231 C CA . ALA A 1 429 ? -22.144 18.583 24.695 1.00 84.69 429 ALA A CA 1
ATOM 3232 C C . ALA A 1 429 ? -22.506 18.567 26.186 1.00 84.69 429 ALA A C 1
ATOM 3234 O O . ALA A 1 429 ? -21.674 18.860 27.042 1.00 84.69 429 ALA A O 1
ATOM 3235 N N . SER A 1 430 ? -23.755 18.206 26.489 1.00 83.75 430 SER A N 1
ATOM 3236 C CA . SER A 1 430 ? -24.299 18.140 27.854 1.00 83.75 430 SER A CA 1
ATOM 3237 C C . SER A 1 430 ? -24.568 16.716 28.357 1.00 83.75 430 SER A C 1
ATOM 3239 O O . SER A 1 430 ? -25.087 16.558 29.458 1.00 83.75 430 SER A O 1
ATOM 3241 N N . TYR A 1 431 ? -24.241 15.684 27.574 1.00 84.75 431 TYR A N 1
ATOM 3242 C CA . TYR A 1 431 ? -24.344 14.281 27.988 1.00 84.75 431 TYR A CA 1
ATOM 3243 C C . TYR A 1 431 ? -23.107 13.820 28.785 1.00 84.75 431 TYR A C 1
ATOM 3245 O O . TYR A 1 431 ? -22.076 14.490 28.802 1.00 84.75 431 TYR A O 1
ATOM 3253 N N . SER A 1 432 ? -23.223 12.676 29.472 1.00 84.31 432 SER A N 1
ATOM 3254 C CA . SER A 1 432 ? -22.159 12.106 30.320 1.00 84.31 432 SER A CA 1
ATOM 3255 C C . SER A 1 432 ? -20.979 11.541 29.509 1.00 84.31 432 SER A C 1
ATOM 3257 O O . SER A 1 432 ? -21.112 11.227 28.327 1.00 84.31 432 SER A O 1
ATOM 3259 N N . TRP A 1 433 ? -19.820 11.380 30.154 1.00 88.31 433 TRP A N 1
ATOM 3260 C CA . TRP A 1 433 ? -18.607 10.822 29.541 1.00 88.31 433 TRP A CA 1
ATOM 3261 C C . TRP A 1 433 ? -18.798 9.365 29.096 1.00 88.31 433 TRP A C 1
ATOM 3263 O O . TRP A 1 433 ? -19.274 8.538 29.876 1.00 88.31 433 TRP A O 1
ATOM 3273 N N . PHE A 1 434 ? -18.341 9.024 27.888 1.00 89.00 434 PHE A N 1
ATOM 3274 C CA . PHE A 1 434 ? -18.309 7.649 27.384 1.00 89.00 434 PHE A CA 1
ATOM 3275 C C . PHE A 1 434 ? -17.102 6.882 27.896 1.00 89.00 434 PHE A C 1
ATOM 3277 O O . PHE A 1 434 ? -17.222 5.714 28.247 1.00 89.00 434 PHE A O 1
ATOM 3284 N N . TRP A 1 435 ? -15.928 7.492 27.926 1.00 91.50 435 TRP A N 1
ATOM 3285 C CA . TRP A 1 435 ? -14.695 6.838 28.357 1.00 91.50 435 TRP A CA 1
ATOM 3286 C C . TRP A 1 435 ? -14.268 7.433 29.684 1.00 91.50 435 TRP A C 1
ATOM 3288 O O . TRP A 1 435 ? -14.109 6.718 30.673 1.00 91.50 435 TRP A O 1
ATOM 3298 N N . GLY A 1 436 ? -14.171 8.755 29.714 1.00 89.81 436 GLY A N 1
ATOM 3299 C CA . GLY A 1 436 ? -13.723 9.525 30.857 1.00 89.81 436 GLY A CA 1
ATOM 3300 C C . GLY A 1 436 ? -12.692 10.575 30.445 1.00 89.81 436 GLY A C 1
ATOM 3301 O O . GLY A 1 436 ? -12.040 10.449 29.405 1.00 89.81 436 GLY A O 1
ATOM 3302 N N . PRO A 1 437 ? -12.512 11.612 31.272 1.00 88.00 437 PRO A N 1
ATOM 3303 C CA . PRO A 1 437 ? -11.641 12.738 30.953 1.00 88.00 437 PRO A CA 1
ATOM 3304 C C . PRO A 1 437 ? -10.146 12.412 31.072 1.00 88.00 437 PRO A C 1
ATOM 3306 O O . PRO A 1 437 ? -9.315 13.191 30.613 1.00 88.00 437 PRO A O 1
ATOM 3309 N N . THR A 1 438 ? -9.783 11.307 31.735 1.00 87.25 438 THR A N 1
ATOM 3310 C CA . THR A 1 438 ? -8.390 10.971 32.059 1.00 87.25 438 THR A CA 1
ATOM 3311 C C . THR A 1 438 ? -8.075 9.524 31.704 1.00 87.25 438 THR A C 1
ATOM 3313 O O . THR A 1 438 ? -8.864 8.618 31.969 1.00 87.25 438 THR A O 1
ATOM 3316 N N . VAL A 1 439 ? -6.888 9.309 31.135 1.00 90.19 439 VAL A N 1
ATOM 3317 C CA . VAL A 1 439 ? -6.304 7.976 30.974 1.00 90.19 439 VAL A CA 1
ATOM 3318 C C . VAL A 1 439 ? -5.763 7.514 32.324 1.00 90.19 439 VAL A C 1
ATOM 3320 O O . VAL A 1 439 ? -4.815 8.093 32.853 1.00 90.19 439 VAL A O 1
ATOM 3323 N N . ASN A 1 440 ? -6.367 6.468 32.880 1.00 87.56 440 ASN A N 1
ATOM 3324 C CA . ASN A 1 440 ? -6.004 5.925 34.187 1.00 87.56 440 ASN A CA 1
ATOM 3325 C C . ASN A 1 440 ? -4.758 5.035 34.121 1.00 87.56 440 ASN A C 1
ATOM 3327 O O . ASN A 1 440 ? -3.942 5.052 35.041 1.00 87.56 440 ASN A O 1
ATOM 3331 N N . ALA A 1 441 ? -4.617 4.255 33.047 1.00 87.25 441 ALA A N 1
ATOM 3332 C CA . ALA A 1 441 ? -3.456 3.407 32.795 1.00 87.25 441 ALA A CA 1
ATOM 3333 C C . ALA A 1 441 ? -3.366 3.017 31.315 1.00 87.25 441 ALA A C 1
ATOM 3335 O O . ALA A 1 441 ? -4.387 2.855 30.649 1.00 87.25 441 ALA A O 1
ATOM 3336 N N . GLU A 1 442 ? -2.151 2.773 30.835 1.00 87.88 442 GLU A N 1
ATOM 3337 C CA . GLU A 1 442 ? -1.879 2.104 29.562 1.00 87.88 442 GLU A CA 1
ATOM 3338 C C . GLU A 1 442 ? -0.919 0.952 29.802 1.00 87.88 442 GLU A C 1
ATOM 3340 O O . GLU A 1 442 ? 0.047 1.096 30.556 1.00 87.88 442 GLU A O 1
ATOM 3345 N N . ARG A 1 443 ? -1.176 -0.196 29.176 1.00 84.62 443 ARG A N 1
ATOM 3346 C CA . ARG A 1 443 ? -0.302 -1.364 29.299 1.00 84.62 443 ARG A CA 1
ATOM 3347 C C . ARG A 1 443 ? -0.510 -2.369 28.179 1.00 84.62 443 ARG A C 1
ATOM 3349 O O . ARG A 1 443 ? -1.551 -2.380 27.524 1.00 84.62 443 ARG A O 1
ATOM 3356 N N . ASP A 1 444 ? 0.484 -3.231 28.026 1.00 85.88 444 ASP A N 1
ATOM 3357 C CA . ASP A 1 444 ? 0.374 -4.462 27.255 1.00 85.88 444 ASP A CA 1
ATOM 3358 C C . ASP A 1 444 ? -0.150 -5.577 28.162 1.00 85.88 444 ASP A C 1
ATOM 3360 O O . ASP A 1 444 ? 0.319 -5.756 29.289 1.00 85.88 444 ASP A O 1
ATOM 3364 N N . GLU A 1 445 ? -1.155 -6.306 27.691 1.00 88.94 445 GLU A N 1
ATOM 3365 C CA . GLU A 1 445 ? -1.746 -7.434 28.406 1.00 88.94 445 GLU A CA 1
ATOM 3366 C C . GLU A 1 445 ? -1.593 -8.718 27.598 1.00 88.94 445 GLU A C 1
ATOM 3368 O O . GLU A 1 445 ? -1.778 -8.674 26.385 1.00 88.94 445 GLU A O 1
ATOM 3373 N N . PRO A 1 446 ? -1.337 -9.877 28.230 1.00 88.94 446 PRO A N 1
ATOM 3374 C CA . PRO A 1 446 ? -1.283 -11.144 27.513 1.00 88.94 446 PRO A CA 1
ATOM 3375 C C . PRO A 1 446 ? -2.577 -11.421 26.736 1.00 88.94 446 PRO A C 1
ATOM 3377 O O . PRO A 1 446 ? -3.667 -11.429 27.320 1.00 88.94 446 PRO A O 1
ATOM 3380 N N . TYR A 1 447 ? -2.434 -11.682 25.438 1.00 91.94 447 TYR A N 1
ATOM 3381 C CA . TYR A 1 447 ? -3.511 -12.084 24.539 1.00 91.94 447 TYR A CA 1
ATOM 3382 C C . TYR A 1 447 ? -2.937 -13.009 23.465 1.00 91.94 447 TYR A C 1
ATOM 3384 O O . TYR A 1 447 ? -2.110 -12.593 22.659 1.00 91.94 447 TYR A O 1
ATOM 3392 N N . SER A 1 448 ? -3.322 -14.284 23.508 1.00 89.25 448 SER A N 1
ATOM 3393 C CA . SER A 1 448 ? -2.587 -15.371 22.843 1.00 89.25 448 SER A CA 1
ATOM 3394 C C . SER A 1 448 ? -2.549 -15.238 21.320 1.00 89.25 448 SER A C 1
ATOM 3396 O O . SER A 1 448 ? -1.547 -15.595 20.710 1.00 89.25 448 SER A O 1
ATOM 3398 N N . GLU A 1 449 ? -3.627 -14.737 20.725 1.00 88.31 449 GLU A N 1
ATOM 3399 C CA . GLU A 1 449 ? -3.786 -14.580 19.279 1.00 88.31 449 GLU A CA 1
ATOM 3400 C C . GLU A 1 449 ? -3.265 -13.229 18.755 1.00 88.31 449 GLU A C 1
ATOM 3402 O O . GLU A 1 449 ? -3.180 -13.045 17.546 1.00 88.31 449 GLU A O 1
ATOM 3407 N N . SER A 1 450 ? -2.866 -12.304 19.636 1.00 84.56 450 SER A N 1
ATOM 3408 C CA . SER A 1 450 ? -2.287 -11.021 19.217 1.00 84.56 450 SER A CA 1
ATOM 3409 C C . SER A 1 450 ? -0.843 -11.203 18.734 1.00 84.56 450 SER A C 1
ATOM 3411 O O . SER A 1 450 ? -0.100 -11.989 19.342 1.00 84.56 450 SER A O 1
ATOM 3413 N N . PRO A 1 451 ? -0.380 -10.455 17.713 1.00 76.44 451 PRO A N 1
ATOM 3414 C CA . PRO A 1 451 ? 1.039 -10.341 17.392 1.00 76.44 451 PRO A CA 1
ATOM 3415 C C . PRO A 1 451 ? 1.895 -10.076 18.643 1.00 76.44 451 PRO A C 1
ATOM 3417 O O . PRO A 1 451 ? 1.606 -9.209 19.465 1.00 76.44 451 PRO A O 1
ATOM 3420 N N . GLY A 1 452 ? 2.939 -10.887 18.840 1.00 78.12 452 GLY A N 1
ATOM 3421 C CA . GLY A 1 452 ? 3.787 -10.814 20.039 1.00 78.12 452 GLY A CA 1
ATOM 3422 C C . GLY A 1 452 ? 3.147 -11.350 21.331 1.00 78.12 452 GLY A C 1
ATOM 3423 O O . GLY A 1 452 ? 3.759 -11.251 22.393 1.00 78.12 452 GLY A O 1
ATOM 3424 N N . GLY A 1 453 ? 1.950 -11.941 21.264 1.00 82.88 453 GLY A N 1
ATOM 3425 C CA . GLY A 1 453 ? 1.245 -12.542 22.401 1.00 82.88 453 GLY A CA 1
ATOM 3426 C C . GLY A 1 453 ? 0.670 -11.529 23.394 1.00 82.88 453 GLY A C 1
ATOM 3427 O O . GLY A 1 453 ? 0.351 -11.897 24.531 1.00 82.88 453 GLY A O 1
ATOM 3428 N N . VAL A 1 454 ? 0.564 -10.256 23.001 1.00 84.75 454 VAL A N 1
ATOM 3429 C CA . VAL A 1 454 ? 0.068 -9.171 23.853 1.00 84.75 454 VAL A CA 1
ATOM 3430 C C . VAL A 1 454 ? -0.880 -8.248 23.100 1.00 84.75 454 VAL A C 1
ATOM 3432 O O . VAL A 1 454 ? -0.593 -7.845 21.980 1.00 84.75 454 VAL A O 1
ATOM 3435 N N . ARG A 1 455 ? -1.995 -7.872 23.726 1.00 90.56 455 ARG A N 1
ATOM 3436 C CA . ARG A 1 455 ? -2.868 -6.788 23.261 1.00 90.56 455 ARG A CA 1
ATOM 3437 C C . ARG A 1 455 ? -2.484 -5.480 23.938 1.00 90.56 455 ARG A C 1
ATOM 3439 O O . ARG A 1 455 ? -2.066 -5.475 25.099 1.00 90.56 455 ARG A O 1
ATOM 3446 N N . ARG A 1 456 ? -2.718 -4.363 23.260 1.00 90.56 456 ARG A N 1
ATOM 3447 C CA . ARG A 1 456 ? -2.539 -3.029 23.842 1.00 90.56 456 ARG A CA 1
ATOM 3448 C C . ARG A 1 456 ? -3.839 -2.574 24.488 1.00 90.56 456 ARG A C 1
ATOM 3450 O O . ARG A 1 456 ? -4.887 -2.664 23.857 1.00 90.56 456 ARG A O 1
ATOM 3457 N N . VAL A 1 457 ? -3.779 -2.045 25.710 1.00 93.31 457 VAL A N 1
ATOM 3458 C CA . VAL A 1 457 ? -4.969 -1.619 26.463 1.00 93.31 457 VAL A CA 1
ATOM 3459 C C . VAL A 1 457 ? -4.778 -0.237 27.083 1.00 93.31 457 VAL A C 1
ATOM 3461 O O . VAL A 1 457 ? -3.742 0.039 27.691 1.00 93.31 457 VAL A O 1
ATOM 3464 N N . ARG A 1 458 ? -5.809 0.609 26.989 1.00 93.19 458 ARG A N 1
ATOM 3465 C CA . ARG A 1 458 ? -5.919 1.912 27.656 1.00 93.19 458 ARG A CA 1
ATOM 3466 C C . ARG A 1 458 ? -7.166 1.963 28.535 1.00 93.19 458 ARG A C 1
ATOM 3468 O O . ARG A 1 458 ? -8.281 1.781 28.058 1.00 93.19 458 ARG A O 1
ATOM 3475 N N . TYR A 1 459 ? -6.983 2.238 29.818 1.00 94.19 459 TYR A N 1
ATOM 3476 C CA . TYR A 1 459 ? -8.045 2.297 30.818 1.00 94.19 459 TYR A CA 1
ATOM 3477 C C . TYR A 1 459 ? -8.517 3.728 31.062 1.00 94.19 459 TYR A C 1
ATOM 3479 O O . TYR A 1 459 ? -7.703 4.638 31.217 1.00 94.19 459 TYR A O 1
ATOM 3487 N N . TYR A 1 460 ? -9.829 3.886 31.195 1.00 94.94 460 TYR A N 1
ATOM 3488 C CA . TYR A 1 460 ? -10.499 5.111 31.618 1.00 94.94 460 TYR A CA 1
ATOM 3489 C C . TYR A 1 460 ? -11.438 4.812 32.800 1.00 94.94 460 TYR A C 1
ATOM 3491 O O . TYR A 1 460 ? -11.454 3.697 33.330 1.00 94.94 460 TYR A O 1
ATOM 3499 N N . ASP A 1 461 ? -12.219 5.798 33.240 1.00 91.69 461 ASP A N 1
ATOM 3500 C CA . ASP A 1 461 ? -13.169 5.624 34.344 1.00 91.69 461 ASP A CA 1
ATOM 3501 C C . ASP A 1 461 ? -14.339 4.721 33.941 1.00 91.69 461 ASP A C 1
ATOM 3503 O O . ASP A 1 461 ? -14.684 3.771 34.646 1.00 91.69 461 ASP A O 1
ATOM 3507 N N . LYS A 1 462 ? -14.935 4.999 32.778 1.00 92.94 462 LYS A N 1
ATOM 3508 C CA . LYS A 1 462 ? -16.195 4.403 32.314 1.00 92.94 462 LYS A CA 1
ATOM 3509 C C . LYS A 1 462 ? -16.008 3.146 31.469 1.00 92.94 462 LYS A C 1
ATOM 3511 O O . LYS A 1 462 ? -16.977 2.431 31.246 1.00 92.94 462 LYS A O 1
ATOM 3516 N N . SER A 1 463 ? -14.793 2.871 30.990 1.00 94.06 463 SER A N 1
ATOM 3517 C CA . SER A 1 463 ? -14.466 1.678 30.195 1.00 94.06 463 SER A CA 1
ATOM 3518 C C . SER A 1 463 ? -12.949 1.517 30.019 1.00 94.06 463 SER A C 1
ATOM 3520 O O . SER A 1 463 ? -12.155 2.232 30.632 1.00 94.06 463 SER A O 1
ATOM 3522 N N . ARG A 1 464 ? -12.542 0.601 29.142 1.00 94.06 464 ARG A N 1
ATOM 3523 C CA . ARG A 1 464 ? -11.214 0.561 28.528 1.00 94.06 464 ARG A CA 1
ATOM 3524 C C . ARG A 1 464 ? -11.339 0.523 27.004 1.00 94.06 464 ARG A C 1
ATOM 3526 O O . ARG A 1 464 ? -12.414 0.244 26.479 1.00 94.06 464 ARG A O 1
ATOM 3533 N N . MET A 1 465 ? -10.236 0.790 26.324 1.00 94.81 465 MET A N 1
ATOM 3534 C CA . MET A 1 465 ? -10.033 0.548 24.901 1.00 94.81 465 MET A CA 1
ATOM 3535 C C . MET A 1 465 ? -8.927 -0.489 24.729 1.00 94.81 465 MET A C 1
ATOM 3537 O O . MET A 1 465 ? -7.942 -0.453 25.468 1.00 94.81 465 MET A O 1
ATOM 3541 N N . GLU A 1 466 ? -9.068 -1.401 23.775 1.00 93.94 466 GLU A N 1
ATOM 3542 C CA . GLU A 1 466 ? -8.057 -2.416 23.484 1.00 93.94 466 GLU A CA 1
ATOM 3543 C C . GLU A 1 466 ? -7.904 -2.681 21.986 1.00 93.94 466 GLU A C 1
ATOM 3545 O O . GLU A 1 466 ? -8.883 -2.666 21.243 1.00 93.94 466 GLU A O 1
ATOM 3550 N N . ILE A 1 467 ? -6.666 -2.932 21.560 1.00 91.75 467 ILE A N 1
ATOM 3551 C CA . ILE A 1 467 ? -6.321 -3.404 20.216 1.00 91.75 467 ILE A CA 1
ATOM 3552 C C . ILE A 1 467 ? -5.725 -4.796 20.373 1.00 91.75 467 ILE A C 1
ATOM 3554 O O . ILE A 1 467 ? -4.642 -4.951 20.947 1.00 91.75 467 ILE A O 1
ATOM 3558 N N . ASN A 1 468 ? -6.471 -5.788 19.888 1.00 89.69 468 ASN A N 1
ATOM 3559 C CA . ASN A 1 468 ? -6.108 -7.204 19.953 1.00 89.69 468 ASN A CA 1
ATOM 3560 C C . ASN A 1 468 ? -5.257 -7.648 18.758 1.00 89.69 468 ASN A C 1
ATOM 3562 O O . ASN A 1 468 ? -4.559 -8.642 18.875 1.00 89.69 468 ASN A O 1
ATOM 3566 N N . ASP A 1 469 ? -5.305 -6.922 17.638 1.00 85.44 469 ASP A N 1
ATOM 3567 C CA . ASP A 1 469 ? -4.449 -7.142 16.471 1.00 85.44 469 ASP A CA 1
ATOM 3568 C C . ASP A 1 469 ? -3.996 -5.782 15.908 1.00 85.44 469 ASP A C 1
ATOM 3570 O O . ASP A 1 469 ? -4.778 -5.100 15.239 1.00 85.44 469 ASP A O 1
ATOM 3574 N N . PRO A 1 470 ? -2.754 -5.345 16.189 1.00 77.19 470 PRO A N 1
ATOM 3575 C CA . PRO A 1 470 ? -2.207 -4.101 15.646 1.00 77.19 470 PRO A CA 1
ATOM 3576 C C . PRO A 1 470 ? -2.092 -4.072 14.114 1.00 77.19 470 PRO A C 1
ATOM 3578 O O . PRO A 1 470 ? -2.025 -2.981 13.540 1.00 77.19 470 PRO A O 1
ATOM 3581 N N . GLY A 1 471 ? -2.067 -5.242 13.464 1.00 69.00 471 GLY A N 1
ATOM 3582 C CA . GLY A 1 471 ? -2.084 -5.396 12.008 1.00 69.00 471 GLY A CA 1
ATOM 3583 C C . GLY A 1 471 ? -3.492 -5.423 11.404 1.00 69.00 471 GLY A C 1
ATOM 3584 O O . GLY A 1 471 ? -3.626 -5.540 10.186 1.00 69.00 471 GLY A O 1
ATOM 3585 N N . GLY A 1 472 ? -4.534 -5.316 12.236 1.00 68.56 472 GLY A N 1
ATOM 3586 C CA . GLY A 1 472 ? -5.927 -5.304 11.805 1.00 68.56 472 GLY A CA 1
ATOM 3587 C C . GLY A 1 472 ? -6.324 -4.041 11.029 1.00 68.56 472 GLY A C 1
ATOM 3588 O O . GLY A 1 472 ? -5.644 -3.014 11.056 1.00 68.56 472 GLY A O 1
ATOM 3589 N N . ASP A 1 473 ? -7.474 -4.106 10.354 1.00 73.56 473 ASP A N 1
ATOM 3590 C CA . ASP A 1 473 ? -8.029 -2.995 9.571 1.00 73.56 473 ASP A CA 1
ATOM 3591 C C . ASP A 1 473 ? -8.373 -1.788 10.458 1.00 73.56 473 ASP A C 1
ATOM 3593 O O . ASP A 1 473 ? -9.398 -1.778 11.138 1.00 73.56 473 ASP A O 1
ATOM 3597 N N . ARG A 1 474 ? -7.544 -0.739 10.400 1.00 75.62 474 ARG A N 1
ATOM 3598 C CA . ARG A 1 474 ? -7.714 0.505 11.173 1.00 75.62 474 ARG A CA 1
ATOM 3599 C C . ARG A 1 474 ? -8.951 1.320 10.801 1.00 75.62 474 ARG A C 1
ATOM 3601 O O . ARG A 1 474 ? -9.315 2.216 11.560 1.00 75.62 474 ARG A O 1
ATOM 3608 N N . SER A 1 475 ? -9.565 1.060 9.647 1.00 70.88 475 SER A N 1
ATOM 3609 C CA . SER A 1 475 ? -10.808 1.724 9.245 1.00 70.88 475 SER A CA 1
ATOM 3610 C C . SER A 1 475 ? -12.042 1.103 9.904 1.00 70.88 475 SER A C 1
ATOM 3612 O O . SER A 1 475 ? -13.081 1.755 10.016 1.00 70.88 475 SER A O 1
ATOM 3614 N N . SER A 1 476 ? -11.921 -0.132 10.397 1.00 78.44 476 SER A N 1
ATOM 3615 C CA . SER A 1 476 ? -12.975 -0.798 11.150 1.00 78.44 476 SER A CA 1
ATOM 3616 C C . SER A 1 476 ? -13.175 -0.136 12.509 1.00 78.44 476 SER A C 1
ATOM 3618 O O . SER A 1 476 ? -12.226 0.046 13.275 1.00 78.44 476 SER A O 1
ATOM 3620 N N . ILE A 1 477 ? -14.435 0.122 12.879 1.00 77.25 477 ILE A N 1
ATOM 3621 C CA . ILE A 1 477 ? -14.762 0.601 14.229 1.00 77.25 477 ILE A CA 1
ATOM 3622 C C . ILE A 1 477 ? -14.342 -0.405 15.311 1.00 77.25 477 ILE A C 1
ATOM 3624 O O . ILE A 1 477 ? -14.074 -0.014 16.439 1.00 77.25 477 ILE A O 1
ATOM 3628 N N . PHE A 1 478 ? -14.224 -1.690 14.958 1.00 85.69 478 PHE A N 1
ATOM 3629 C CA . PHE A 1 478 ? -13.779 -2.757 15.853 1.00 85.69 478 PHE A CA 1
ATOM 3630 C C . PHE A 1 478 ? -12.258 -2.942 15.889 1.00 85.69 478 PHE A C 1
ATOM 3632 O O . PHE A 1 478 ? -11.789 -3.835 16.591 1.00 85.69 478 PHE A O 1
ATOM 3639 N N . TYR A 1 479 ? -11.477 -2.109 15.189 1.00 87.81 479 TYR A N 1
ATOM 3640 C CA . TYR A 1 479 ? -10.026 -2.069 15.390 1.00 87.81 479 TYR A CA 1
ATOM 3641 C C . TYR A 1 479 ? -9.686 -1.743 16.849 1.00 87.81 479 TYR A C 1
ATOM 3643 O O . TYR A 1 479 ? -8.835 -2.380 17.467 1.00 87.81 479 TYR A O 1
ATOM 3651 N N . VAL A 1 480 ? -10.420 -0.786 17.424 1.00 91.75 480 VAL A N 1
ATOM 3652 C CA . VAL A 1 480 ? -10.443 -0.528 18.862 1.00 91.75 480 VAL A CA 1
ATOM 3653 C C . VAL A 1 480 ? -11.687 -1.191 19.437 1.00 91.75 480 VAL A C 1
ATOM 3655 O O . VAL A 1 480 ? -12.802 -0.900 19.028 1.00 91.75 480 VAL A O 1
ATOM 3658 N N . THR A 1 481 ? -11.526 -2.070 20.419 1.00 91.81 481 THR A N 1
ATOM 3659 C CA . THR A 1 481 ? -12.654 -2.685 21.132 1.00 91.81 481 THR A CA 1
ATOM 3660 C C . THR A 1 481 ? -12.657 -2.276 22.604 1.00 91.81 481 THR A C 1
ATOM 3662 O O . THR A 1 481 ? -11.795 -1.528 23.054 1.00 91.81 481 THR A O 1
ATOM 3665 N N . ASN A 1 482 ? -13.671 -2.698 23.363 1.00 90.38 482 ASN A N 1
ATOM 3666 C CA . ASN A 1 482 ? -13.895 -2.253 24.749 1.00 90.38 482 ASN A CA 1
ATOM 3667 C C . ASN A 1 482 ? -13.661 -3.368 25.791 1.00 90.38 482 ASN A C 1
ATOM 3669 O O . ASN A 1 482 ? -13.797 -3.123 26.990 1.00 90.38 482 ASN A O 1
ATOM 3673 N N . GLY A 1 483 ? -13.347 -4.593 25.346 1.00 89.56 483 GLY A N 1
ATOM 3674 C CA . GLY A 1 483 ? -13.368 -5.798 26.182 1.00 89.56 483 GLY A CA 1
ATOM 3675 C C . GLY A 1 483 ? -14.768 -6.158 26.713 1.00 89.56 483 GLY A C 1
ATOM 3676 O O . GLY A 1 483 ? -15.707 -5.366 26.643 1.00 89.56 483 GLY A O 1
ATOM 3677 N N . LEU A 1 484 ? -14.927 -7.357 27.281 1.00 94.00 484 LEU A N 1
ATOM 3678 C CA . LEU A 1 484 ? -16.197 -7.846 27.848 1.00 94.00 484 LEU A CA 1
ATOM 3679 C C . LEU A 1 484 ? -16.308 -7.529 29.352 1.00 94.00 484 LEU A C 1
ATOM 3681 O O . LEU A 1 484 ? -16.621 -8.402 30.161 1.00 94.00 484 LEU A O 1
ATOM 3685 N N . LEU A 1 485 ? -16.001 -6.289 29.755 1.00 96.44 485 LEU A N 1
ATOM 3686 C CA . LEU A 1 485 ? -15.663 -5.954 31.151 1.00 96.44 485 LEU A CA 1
ATOM 3687 C C . LEU A 1 485 ? -16.706 -6.394 32.180 1.00 96.44 485 LEU A C 1
ATOM 3689 O O . LEU A 1 485 ? -16.336 -6.934 33.221 1.00 96.44 485 LEU A O 1
ATOM 3693 N N . ALA A 1 486 ? -17.993 -6.180 31.903 1.00 96.94 486 ALA A N 1
ATOM 3694 C CA . ALA A 1 486 ? -19.063 -6.585 32.811 1.00 96.94 486 ALA A CA 1
ATOM 3695 C C . ALA A 1 486 ? -19.131 -8.107 32.948 1.00 96.94 486 ALA A C 1
ATOM 3697 O O . ALA A 1 486 ? -19.162 -8.623 34.065 1.00 96.94 486 ALA A O 1
ATOM 3698 N N . SER A 1 487 ? -19.068 -8.825 31.827 1.00 96.00 487 SER A N 1
ATOM 3699 C CA . SER A 1 487 ? -19.055 -10.291 31.817 1.00 96.00 487 SER A CA 1
ATOM 3700 C C . SER A 1 487 ? -17.861 -10.842 32.600 1.00 96.00 487 SER A C 1
ATOM 3702 O O . SER A 1 487 ? -18.012 -11.744 33.426 1.00 96.00 487 SER A O 1
ATOM 3704 N N . GLU A 1 488 ? -16.676 -10.270 32.393 1.00 96.75 488 GLU A N 1
ATOM 3705 C CA . GLU A 1 488 ? -15.443 -10.680 33.064 1.00 96.75 488 GLU A CA 1
ATOM 3706 C C . GLU A 1 488 ? -15.475 -10.384 34.575 1.00 96.75 488 GLU A C 1
ATOM 3708 O O . GLU A 1 488 ? -15.117 -11.252 35.367 1.00 96.75 488 GLU A O 1
ATOM 3713 N N . LEU A 1 489 ? -15.959 -9.208 34.998 1.00 97.50 489 LEU A N 1
ATOM 3714 C CA . LEU A 1 489 ? -16.095 -8.841 36.417 1.00 97.50 489 LEU A CA 1
ATOM 3715 C C . LEU A 1 489 ? -17.085 -9.744 37.160 1.00 97.50 489 LEU A C 1
ATOM 3717 O O . LEU A 1 489 ? -16.828 -10.147 38.295 1.00 97.50 489 LEU A O 1
ATOM 3721 N N . ILE A 1 490 ? -18.214 -10.066 36.527 1.00 97.44 490 ILE A N 1
ATOM 3722 C CA . ILE A 1 490 ? -19.283 -10.867 37.134 1.00 97.44 490 ILE A CA 1
ATOM 3723 C C . ILE A 1 490 ? -18.883 -12.343 37.234 1.00 97.44 490 ILE A C 1
ATOM 3725 O O . ILE A 1 490 ? -19.143 -12.991 38.244 1.00 97.44 490 ILE A O 1
ATOM 3729 N N . THR A 1 491 ? -18.234 -12.886 36.202 1.00 96.31 491 THR A N 1
ATOM 3730 C CA . THR A 1 491 ? -17.867 -14.316 36.146 1.00 96.31 491 THR A CA 1
ATOM 3731 C C . THR A 1 491 ? -16.477 -14.613 36.704 1.00 96.31 491 THR A C 1
ATOM 3733 O O . THR A 1 491 ? -16.145 -15.763 36.997 1.00 96.31 491 THR A O 1
ATOM 3736 N N . GLY A 1 492 ? -15.630 -13.593 36.803 1.00 96.19 492 GLY A N 1
ATOM 3737 C CA . GLY A 1 492 ? -14.210 -13.729 37.081 1.00 96.19 492 GLY A CA 1
ATOM 3738 C C . GLY A 1 492 ? -13.385 -14.312 35.927 1.00 96.19 492 GLY A C 1
ATOM 3739 O O . GLY A 1 492 ? -12.222 -14.644 36.138 1.00 96.19 492 GLY A O 1
ATOM 3740 N N . ARG A 1 493 ? -13.947 -14.477 34.724 1.00 95.25 493 ARG A N 1
ATOM 3741 C CA . ARG A 1 493 ? -13.254 -15.071 33.568 1.00 95.25 493 ARG A CA 1
ATOM 3742 C C . ARG A 1 493 ? -12.581 -13.990 32.734 1.00 95.25 493 ARG A C 1
ATOM 3744 O O . ARG A 1 493 ? -13.206 -13.429 31.847 1.00 95.25 493 ARG A O 1
ATOM 3751 N N . VAL A 1 494 ? -11.309 -13.718 32.995 1.00 95.00 494 VAL A N 1
ATOM 3752 C CA . VAL A 1 494 ? -10.542 -12.707 32.259 1.00 95.00 494 VAL A CA 1
ATOM 3753 C C . VAL A 1 494 ? -10.156 -13.232 30.884 1.00 95.00 494 VAL A C 1
ATOM 3755 O O . VAL A 1 494 ? -9.532 -14.288 30.794 1.00 95.00 494 VAL A O 1
ATOM 3758 N N . GLN A 1 495 ? -10.460 -12.499 29.816 1.00 94.25 495 GLN A N 1
ATOM 3759 C CA . GLN A 1 495 ? -10.085 -12.914 28.464 1.00 94.25 495 GLN A CA 1
ATOM 3760 C C . GLN A 1 495 ? -8.569 -12.752 28.229 1.00 94.25 495 GLN A C 1
ATOM 3762 O O . GLN A 1 495 ? -7.992 -11.692 28.482 1.00 94.25 495 GLN A O 1
ATOM 3767 N N . ARG A 1 496 ? -7.921 -13.823 27.755 1.00 93.06 496 ARG A N 1
ATOM 3768 C CA . ARG A 1 496 ? -6.477 -13.940 27.436 1.00 93.06 496 ARG A CA 1
ATOM 3769 C C . ARG A 1 496 ? -6.228 -14.425 26.005 1.00 93.06 496 ARG A C 1
ATOM 3771 O O . ARG A 1 496 ? -5.126 -14.864 25.666 1.00 93.06 496 ARG A O 1
ATOM 3778 N N . GLY A 1 497 ? -7.276 -14.405 25.203 1.00 91.75 497 GLY A N 1
ATOM 3779 C CA . GLY A 1 497 ? -7.314 -14.865 23.833 1.00 91.75 497 GLY A CA 1
ATOM 3780 C C . GLY A 1 497 ? -8.752 -15.050 23.370 1.00 91.75 497 GLY A C 1
ATOM 3781 O O . GLY A 1 497 ? -9.668 -15.013 24.198 1.00 91.75 497 GLY A O 1
ATOM 3782 N N . ASP A 1 498 ? -8.959 -15.306 22.084 1.00 89.38 498 ASP A N 1
ATOM 3783 C CA . ASP A 1 498 ? -10.303 -15.357 21.484 1.00 89.38 498 ASP A CA 1
ATOM 3784 C C . ASP A 1 498 ? -11.213 -16.373 22.189 1.00 89.38 498 ASP A C 1
ATOM 3786 O O . ASP A 1 498 ? -12.378 -16.097 22.469 1.00 89.38 498 ASP A O 1
ATOM 3790 N N . ALA A 1 499 ? -10.646 -17.522 22.569 1.00 89.56 499 ALA A N 1
ATOM 3791 C CA . ALA A 1 499 ? -11.326 -18.572 23.330 1.00 89.56 499 ALA A CA 1
ATOM 3792 C C . ALA A 1 499 ? -10.595 -18.956 24.633 1.00 89.56 499 ALA A C 1
ATOM 3794 O O . ALA A 1 499 ? -10.880 -19.999 25.230 1.00 89.56 499 ALA A O 1
ATOM 3795 N N . ARG A 1 500 ? -9.631 -18.143 25.087 1.00 92.19 500 ARG A N 1
ATOM 3796 C CA . ARG A 1 500 ? -8.795 -18.440 26.263 1.00 92.19 500 ARG A CA 1
ATOM 3797 C C . ARG A 1 500 ? -9.116 -17.503 27.413 1.00 92.19 500 ARG A C 1
ATOM 3799 O O . ARG A 1 500 ? -9.151 -16.289 27.243 1.00 92.19 500 ARG A O 1
ATOM 3806 N N . PHE A 1 501 ? -9.280 -18.072 28.604 1.00 93.75 501 PHE A N 1
ATOM 3807 C CA . PHE A 1 501 ? -9.677 -17.325 29.793 1.00 93.75 501 PHE A CA 1
ATOM 3808 C C . PHE A 1 501 ? -8.824 -17.696 31.009 1.00 93.75 501 PHE A C 1
ATOM 3810 O O . PHE A 1 501 ? -8.512 -18.865 31.228 1.00 93.75 501 PHE A O 1
ATOM 3817 N N . GLU A 1 502 ? -8.491 -16.699 31.822 1.00 93.69 502 GLU A N 1
ATOM 3818 C CA . GLU A 1 502 ? -7.912 -16.849 33.158 1.00 93.69 502 GLU A CA 1
ATOM 3819 C C . GLU A 1 502 ? -9.033 -16.712 34.196 1.00 93.69 502 GLU A C 1
ATOM 3821 O O . GLU A 1 502 ? -9.738 -15.705 34.224 1.00 93.69 502 GLU A O 1
ATOM 3826 N N . GLN A 1 503 ? -9.206 -17.712 35.062 1.00 95.12 503 GLN A N 1
ATOM 3827 C CA . GLN A 1 503 ? -10.212 -17.651 36.122 1.00 95.12 503 GLN A CA 1
ATOM 3828 C C . GLN A 1 503 ? -9.684 -16.892 37.345 1.00 95.12 503 GLN A C 1
ATOM 3830 O O . GLN A 1 503 ? -8.619 -17.199 37.878 1.00 95.12 503 GLN A O 1
ATOM 3835 N N . ARG A 1 504 ? -10.490 -15.955 37.840 1.00 93.31 504 ARG A N 1
ATOM 3836 C CA . ARG A 1 504 ? -10.306 -15.209 39.088 1.00 93.31 504 ARG A CA 1
ATOM 3837 C C . ARG A 1 504 ? -11.562 -15.276 39.949 1.00 93.31 504 ARG A C 1
ATOM 3839 O O . ARG A 1 504 ? -12.607 -15.757 39.509 1.00 93.31 504 ARG A O 1
ATOM 3846 N N . ALA A 1 505 ? -11.458 -14.786 41.182 1.00 94.94 505 ALA A N 1
ATOM 3847 C CA . ALA A 1 505 ? -12.635 -14.532 42.001 1.00 94.94 505 ALA A CA 1
ATOM 3848 C C . ALA A 1 505 ? -13.478 -13.410 41.359 1.00 94.94 505 ALA A C 1
ATOM 3850 O O . ALA A 1 505 ? -12.898 -12.385 40.983 1.00 94.94 505 ALA A O 1
ATOM 3851 N N . PRO A 1 506 ? -14.809 -13.576 41.242 1.00 96.38 506 PRO A N 1
ATOM 3852 C CA . PRO A 1 506 ? -15.708 -12.509 40.818 1.00 96.38 506 PRO A CA 1
ATOM 3853 C C . PRO A 1 506 ? -15.525 -11.219 41.621 1.00 96.38 506 PRO A C 1
ATOM 3855 O O . PRO A 1 506 ? -15.206 -11.242 42.813 1.00 96.38 506 PRO A O 1
ATOM 3858 N N . ALA A 1 507 ? -15.733 -10.087 40.962 1.00 96.50 507 ALA A N 1
ATOM 3859 C CA . ALA A 1 507 ? -15.481 -8.771 41.524 1.00 96.50 507 ALA A CA 1
ATOM 3860 C C . ALA A 1 507 ? -16.489 -8.393 42.620 1.00 96.50 507 ALA A C 1
ATOM 3862 O O . ALA A 1 507 ? -17.704 -8.478 42.443 1.00 96.50 507 ALA A O 1
ATOM 3863 N N . THR A 1 508 ? -15.988 -7.927 43.763 1.00 94.69 508 THR A N 1
ATOM 3864 C CA . THR A 1 508 ? -16.811 -7.511 44.911 1.00 94.69 508 THR A CA 1
ATOM 3865 C C . THR A 1 508 ? -17.149 -6.021 44.904 1.00 94.69 508 THR A C 1
ATOM 3867 O O . THR A 1 508 ? -17.912 -5.566 45.754 1.00 94.69 508 THR A O 1
ATOM 3870 N N . GLN A 1 509 ? -16.622 -5.263 43.941 1.00 94.56 509 GLN A N 1
ATOM 3871 C CA . GLN A 1 509 ? -16.946 -3.857 43.730 1.00 94.56 509 GLN A CA 1
ATOM 3872 C C . GLN A 1 509 ? -18.451 -3.684 43.490 1.00 94.56 509 GLN A C 1
ATOM 3874 O O . GLN A 1 509 ? -19.081 -4.486 42.795 1.00 94.56 509 GLN A O 1
ATOM 3879 N N . LEU A 1 510 ? -19.013 -2.624 44.067 1.00 95.38 510 LEU A N 1
ATOM 3880 C CA . LEU A 1 510 ? -20.419 -2.261 43.914 1.00 95.38 510 LEU A CA 1
ATOM 3881 C C . LEU A 1 510 ? -20.676 -1.728 42.503 1.00 95.38 510 LEU A C 1
ATOM 3883 O O . LEU A 1 510 ? -19.829 -1.047 41.921 1.00 95.38 510 LEU A O 1
ATOM 3887 N N . VAL A 1 511 ? -21.835 -2.058 41.935 1.00 94.44 511 VAL A N 1
ATOM 3888 C CA . VAL A 1 511 ? -22.131 -1.749 40.524 1.00 94.44 511 VAL A CA 1
ATOM 3889 C C . VAL A 1 511 ? -22.518 -0.289 40.282 1.00 94.44 511 VAL A C 1
ATOM 3891 O O . VAL A 1 511 ? -22.418 0.185 39.153 1.00 94.44 511 VAL A O 1
ATOM 3894 N N . ALA A 1 512 ? -22.941 0.426 41.326 1.00 93.62 512 ALA A N 1
ATOM 3895 C CA . ALA A 1 512 ? -23.367 1.821 41.266 1.00 93.62 512 ALA A CA 1
ATOM 3896 C C . ALA A 1 512 ? -23.205 2.526 42.626 1.00 93.62 512 ALA A C 1
ATOM 3898 O O . ALA A 1 512 ? -23.022 1.882 43.658 1.00 93.62 512 ALA A O 1
ATOM 3899 N N . GLY A 1 513 ? -23.323 3.854 42.628 1.00 91.50 513 GLY A N 1
ATOM 3900 C CA . GLY A 1 513 ? -23.292 4.673 43.841 1.00 91.50 513 GLY A CA 1
ATOM 3901 C C . GLY A 1 513 ? -21.912 4.814 44.486 1.00 91.50 513 GLY A C 1
ATOM 3902 O O . GLY A 1 513 ? -20.876 4.569 43.868 1.00 91.50 513 GLY A O 1
ATOM 3903 N N . ASP A 1 514 ? -21.918 5.257 45.738 1.00 90.31 514 ASP A N 1
ATOM 3904 C CA . ASP A 1 514 ? -20.732 5.568 46.520 1.00 90.31 514 ASP A CA 1
ATOM 3905 C C . ASP A 1 514 ? -19.915 4.287 46.791 1.00 90.31 514 ASP A C 1
ATOM 3907 O O . ASP A 1 514 ? -20.488 3.225 47.070 1.00 90.31 514 ASP A O 1
ATOM 3911 N N . PRO A 1 515 ? -18.569 4.358 46.750 1.00 86.06 515 PRO A N 1
ATOM 3912 C CA . PRO A 1 515 ? -17.699 3.188 46.908 1.00 86.06 515 PRO A CA 1
ATOM 3913 C C . PRO A 1 515 ? -17.666 2.634 48.342 1.00 86.06 515 PRO A C 1
ATOM 3915 O O . PRO A 1 515 ? -17.161 1.537 48.574 1.00 86.06 515 PRO A O 1
ATOM 3918 N N . SER A 1 516 ? -18.173 3.390 49.317 1.00 86.81 516 SER A N 1
ATOM 3919 C CA . SER A 1 516 ? -18.283 3.006 50.724 1.00 86.81 516 SER A CA 1
ATOM 3920 C C . SER A 1 516 ? -19.641 3.439 51.280 1.00 86.81 516 SER A C 1
ATOM 3922 O O . SER A 1 516 ? -20.302 4.304 50.714 1.00 86.81 516 SER A O 1
ATOM 3924 N N . ASN A 1 517 ? -20.074 2.827 52.389 1.00 90.12 517 ASN A N 1
ATOM 3925 C CA . ASN A 1 517 ? -21.369 3.113 53.031 1.00 90.12 517 ASN A CA 1
ATOM 3926 C C . ASN A 1 517 ? -22.581 2.975 52.085 1.00 90.12 517 ASN A C 1
ATOM 3928 O O . ASN A 1 517 ? -23.539 3.744 52.151 1.00 90.12 517 ASN A O 1
ATOM 3932 N N . ASN A 1 518 ? -22.544 1.959 51.221 1.00 93.19 518 ASN A N 1
ATOM 3933 C CA . ASN A 1 518 ? -23.568 1.695 50.213 1.00 93.19 518 ASN A CA 1
ATOM 3934 C C . ASN A 1 518 ? -24.071 0.232 50.276 1.00 93.19 518 ASN A C 1
ATOM 3936 O O . ASN A 1 518 ? -23.922 -0.530 49.321 1.00 93.19 518 ASN A O 1
ATOM 3940 N N . PRO A 1 519 ? -24.629 -0.210 51.423 1.00 92.00 519 PRO A N 1
ATOM 3941 C CA . PRO A 1 519 ? -24.984 -1.614 51.654 1.00 92.00 519 PRO A CA 1
ATOM 3942 C C . PRO A 1 519 ? -26.188 -2.095 50.828 1.00 92.00 519 PRO A C 1
ATOM 3944 O O . PRO A 1 519 ? -26.413 -3.299 50.720 1.00 92.00 519 PRO A O 1
ATOM 3947 N N . GLY A 1 520 ? -26.980 -1.172 50.273 1.00 93.12 520 GLY A N 1
ATOM 3948 C CA . GLY A 1 520 ? -28.141 -1.491 49.444 1.00 93.12 520 GLY A CA 1
ATOM 3949 C C . GLY A 1 520 ? -27.792 -1.927 48.019 1.00 93.12 520 GLY A C 1
ATOM 3950 O O . GLY A 1 520 ? -28.640 -2.526 47.356 1.00 93.12 520 GLY A O 1
ATOM 3951 N N . THR A 1 521 ? -26.563 -1.663 47.563 1.00 96.62 521 THR A N 1
ATOM 3952 C CA . THR A 1 521 ? -26.147 -1.899 46.178 1.00 96.62 521 THR A CA 1
ATOM 3953 C C . THR A 1 521 ? -25.522 -3.286 46.013 1.00 96.62 521 THR A C 1
ATOM 3955 O O . THR A 1 521 ? -24.657 -3.654 46.807 1.00 96.62 521 THR A O 1
ATOM 3958 N N . PRO A 1 522 ? -25.902 -4.067 44.985 1.00 96.81 522 PRO A N 1
ATOM 3959 C CA . PRO A 1 522 ? -25.246 -5.337 44.688 1.00 96.81 522 PRO A CA 1
ATOM 3960 C C . PRO A 1 522 ? -23.817 -5.139 44.158 1.00 96.81 522 PRO A C 1
ATOM 3962 O O . PRO A 1 522 ? -23.495 -4.147 43.501 1.00 96.81 522 PRO A O 1
ATOM 3965 N N . SER A 1 523 ? -22.951 -6.121 44.401 1.00 96.44 523 SER A N 1
ATOM 3966 C CA . SER A 1 523 ? -21.649 -6.209 43.728 1.00 96.44 523 SER A CA 1
ATOM 3967 C C . SER A 1 523 ? -21.755 -6.889 42.361 1.00 96.44 523 SER A C 1
ATOM 3969 O O . SER A 1 523 ? -22.745 -7.568 42.083 1.00 96.44 523 SER A O 1
ATOM 3971 N N . TYR A 1 524 ? -20.715 -6.789 41.525 1.00 97.31 524 TYR A N 1
ATOM 3972 C CA . TYR A 1 524 ? -20.651 -7.567 40.277 1.00 97.31 524 TYR A CA 1
ATOM 3973 C C . TYR A 1 524 ? -20.810 -9.074 40.534 1.00 97.31 524 TYR A C 1
ATOM 3975 O O . TYR A 1 524 ? -21.603 -9.731 39.868 1.00 97.31 524 TYR A O 1
ATOM 3983 N N . ALA A 1 525 ? -20.139 -9.621 41.551 1.00 96.50 525 ALA A N 1
ATOM 3984 C CA . ALA A 1 525 ? -20.264 -11.026 41.940 1.00 96.50 525 ALA A CA 1
ATOM 3985 C C . ALA A 1 525 ? -21.711 -11.434 42.271 1.00 96.50 525 ALA A C 1
ATOM 3987 O O . ALA A 1 525 ? -22.127 -12.555 41.990 1.00 96.50 525 ALA A O 1
ATOM 3988 N N . THR A 1 526 ? -22.492 -10.512 42.837 1.00 96.62 526 THR A N 1
ATOM 3989 C CA . THR A 1 526 ? -23.894 -10.747 43.213 1.00 96.62 526 THR A CA 1
ATOM 3990 C C . THR A 1 526 ? -24.806 -10.899 41.989 1.00 96.62 526 THR A C 1
ATOM 3992 O O . THR A 1 526 ? -25.860 -11.524 42.080 1.00 96.62 526 THR A O 1
ATOM 3995 N N . LEU A 1 527 ? -24.399 -10.370 40.829 1.00 96.94 527 LEU A N 1
ATOM 3996 C CA . LEU A 1 527 ? -25.166 -10.439 39.582 1.00 96.94 527 LEU A CA 1
ATOM 3997 C C . LEU A 1 527 ? -25.019 -11.770 38.835 1.00 96.94 527 LEU A C 1
ATOM 3999 O O . LEU A 1 527 ? -25.807 -12.035 37.931 1.00 96.94 527 LEU A O 1
ATOM 4003 N N . ALA A 1 528 ? -24.048 -12.616 39.192 1.00 95.56 528 ALA A N 1
ATOM 4004 C CA . ALA A 1 528 ? -23.746 -13.851 38.462 1.00 95.56 528 ALA A CA 1
ATOM 4005 C C . ALA A 1 528 ? -24.958 -14.779 38.212 1.00 95.56 528 ALA A C 1
ATOM 4007 O O . ALA A 1 528 ? -25.063 -15.304 37.103 1.00 95.56 528 ALA A O 1
ATOM 4008 N N . PRO A 1 529 ? -25.909 -14.957 39.154 1.00 96.06 529 PRO A N 1
ATOM 4009 C CA . PRO A 1 529 ? -27.098 -15.785 38.924 1.00 96.06 529 PRO A CA 1
ATOM 4010 C C . PRO 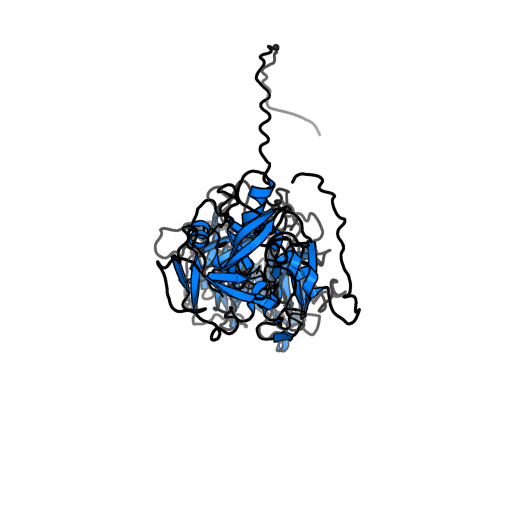A 1 529 ? -28.109 -15.199 37.928 1.00 96.06 529 PRO A C 1
ATOM 4012 O O . PRO A 1 529 ? -29.071 -15.871 37.574 1.00 96.06 529 PRO A O 1
ATOM 4015 N N . TYR A 1 530 ? -27.934 -13.944 37.517 1.00 96.88 530 TYR A N 1
ATOM 4016 C CA . TYR A 1 530 ? -28.927 -13.181 36.761 1.00 96.88 530 TYR A CA 1
ATOM 4017 C C . TYR A 1 530 ? -28.447 -12.776 35.368 1.00 96.88 530 TYR A C 1
ATOM 4019 O O . TYR A 1 530 ? -29.155 -12.039 34.681 1.00 96.88 530 TYR A O 1
ATOM 4027 N N . VAL A 1 531 ? -27.254 -13.229 34.963 1.00 97.00 531 VAL A N 1
ATOM 4028 C CA . VAL A 1 531 ? -26.666 -12.880 33.668 1.00 97.00 531 VAL A CA 1
ATOM 4029 C C . VAL A 1 531 ? -26.482 -14.072 32.736 1.00 97.00 531 VAL A C 1
ATOM 4031 O O . VAL A 1 531 ? -26.152 -15.174 33.182 1.00 97.00 531 VAL A O 1
ATOM 4034 N N . THR A 1 532 ? -26.629 -13.829 31.434 1.00 96.94 532 THR A N 1
ATOM 4035 C CA . THR A 1 532 ? -26.296 -14.777 30.360 1.00 96.94 532 THR A CA 1
ATOM 4036 C C . THR A 1 532 ? -24.947 -14.424 29.744 1.00 96.94 532 THR A C 1
ATOM 4038 O O . THR A 1 532 ? -24.856 -13.528 28.912 1.00 96.94 532 THR A O 1
ATOM 4041 N N . THR A 1 533 ? -23.891 -15.140 30.129 1.00 91.50 533 THR A N 1
ATOM 4042 C CA . THR A 1 533 ? -22.531 -14.966 29.572 1.00 91.50 533 THR A CA 1
ATOM 4043 C C . THR A 1 533 ? -22.062 -16.155 28.730 1.00 91.50 533 THR A C 1
ATOM 4045 O O . THR A 1 533 ? -21.012 -16.090 28.098 1.00 91.50 533 THR A O 1
ATOM 4048 N N . ASP A 1 534 ? -22.846 -17.233 28.693 1.00 88.56 534 ASP A N 1
ATOM 4049 C CA . ASP A 1 534 ? -22.609 -18.465 27.928 1.00 88.56 534 ASP A CA 1
ATOM 4050 C C . ASP A 1 534 ? -23.601 -18.647 26.759 1.00 88.56 534 ASP A C 1
ATOM 4052 O O . ASP A 1 534 ? -23.584 -19.670 26.077 1.00 88.56 534 ASP A O 1
ATOM 4056 N N . GLY A 1 535 ? -24.493 -17.671 26.547 1.00 85.62 535 GLY A N 1
ATOM 4057 C CA . GLY A 1 535 ? -25.551 -17.694 25.528 1.00 85.62 535 GLY A CA 1
ATOM 4058 C C . GLY A 1 535 ? -26.764 -18.578 25.855 1.00 85.62 535 GLY A C 1
ATOM 4059 O O . GLY A 1 535 ? -27.738 -18.590 25.094 1.00 85.62 535 GLY A O 1
ATOM 4060 N N . VAL A 1 536 ? -26.751 -19.312 26.975 1.00 88.75 536 VAL A N 1
ATOM 4061 C CA . VAL A 1 536 ? -27.770 -20.334 27.279 1.00 88.75 536 VAL A CA 1
ATOM 4062 C C . VAL A 1 536 ? -28.396 -20.202 28.667 1.00 88.75 536 VAL A C 1
ATOM 4064 O O . VAL A 1 536 ? -29.605 -20.393 28.797 1.00 88.75 536 VAL A O 1
ATOM 4067 N N . SER A 1 537 ? -27.625 -19.851 29.692 1.00 92.06 537 SER A N 1
ATOM 4068 C CA . SER A 1 537 ? -28.081 -19.802 31.085 1.00 92.06 537 SER A CA 1
ATOM 4069 C C . SER A 1 537 ? -28.782 -18.484 31.416 1.00 92.06 537 SER A C 1
ATOM 4071 O O . SER A 1 537 ? -28.495 -17.461 30.808 1.00 92.06 537 SER A O 1
ATOM 4073 N N . ASN A 1 538 ? -29.675 -18.488 32.413 1.00 94.31 538 ASN A N 1
ATOM 4074 C CA . ASN A 1 538 ? -30.308 -17.289 33.000 1.00 94.31 538 ASN A CA 1
ATOM 4075 C C . ASN A 1 538 ? -31.049 -16.369 32.013 1.00 94.31 538 ASN A C 1
ATOM 4077 O O . ASN A 1 538 ? -31.112 -15.161 32.216 1.00 94.31 538 ASN A O 1
ATOM 4081 N N . ARG A 1 539 ? -31.615 -16.934 30.945 1.00 96.75 539 ARG A N 1
ATOM 4082 C CA . ARG A 1 539 ? -32.378 -16.193 29.931 1.00 96.75 539 ARG A CA 1
ATOM 4083 C C . ARG A 1 539 ? -33.803 -15.890 30.407 1.00 96.75 539 ARG A C 1
ATOM 4085 O O . ARG A 1 539 ? -34.399 -16.686 31.132 1.00 96.75 539 ARG A O 1
ATOM 4092 N N . ALA A 1 540 ? -34.371 -14.785 29.937 1.00 95.88 540 ALA A N 1
ATOM 4093 C CA . ALA A 1 540 ? -35.754 -14.375 30.156 1.00 95.88 540 ALA A CA 1
ATOM 4094 C C . ALA A 1 540 ? -36.590 -14.455 28.856 1.00 95.88 540 ALA A C 1
ATOM 4096 O O . ALA A 1 540 ? -36.049 -14.339 27.748 1.00 95.88 540 ALA A O 1
ATOM 4097 N N . PRO A 1 541 ? -37.918 -14.664 28.952 1.00 97.19 541 PRO A N 1
ATOM 4098 C CA . PRO A 1 541 ? -38.808 -14.537 27.801 1.00 97.19 541 PRO A CA 1
ATOM 4099 C C . PRO A 1 541 ? -38.942 -13.071 27.363 1.00 97.19 541 PRO A C 1
ATOM 4101 O O . PRO A 1 541 ? -38.681 -12.153 28.146 1.00 97.19 541 PRO A O 1
ATOM 4104 N N . ASP A 1 542 ? -39.389 -12.859 26.126 1.00 98.25 542 ASP A N 1
ATOM 4105 C CA . ASP A 1 542 ? -39.795 -11.535 25.649 1.00 98.25 542 ASP A CA 1
ATOM 4106 C C . ASP A 1 542 ? -41.014 -11.055 26.443 1.00 98.25 542 ASP A C 1
ATOM 4108 O O . ASP A 1 542 ? -42.052 -11.720 26.483 1.00 98.25 542 ASP A O 1
ATOM 4112 N N . ARG A 1 543 ? -40.849 -9.914 27.107 1.00 97.94 543 ARG A N 1
ATOM 4113 C CA . ARG A 1 543 ? -41.851 -9.255 27.950 1.00 97.94 543 ARG A CA 1
ATOM 4114 C C . ARG A 1 543 ? -42.005 -7.789 27.560 1.00 97.94 543 ARG A C 1
ATOM 4116 O O . ARG A 1 543 ? -42.331 -6.940 28.389 1.00 97.94 543 ARG A O 1
ATOM 4123 N N . THR A 1 544 ? -41.722 -7.465 26.301 1.00 98.19 544 THR A N 1
ATOM 4124 C CA . THR A 1 544 ? -41.827 -6.101 25.786 1.00 98.19 544 THR A CA 1
ATOM 4125 C C . THR A 1 544 ? -43.228 -5.531 26.053 1.00 98.19 544 THR A C 1
ATOM 4127 O O . THR A 1 544 ? -44.244 -6.155 25.757 1.00 98.19 544 THR A O 1
ATOM 4130 N N . GLY A 1 545 ? -43.282 -4.334 26.638 1.00 97.69 545 GLY A N 1
ATOM 4131 C CA . GLY A 1 545 ? -44.500 -3.658 27.089 1.00 97.69 545 GLY A CA 1
ATOM 4132 C C . GLY A 1 545 ? -44.822 -3.844 28.577 1.00 97.69 545 GLY A C 1
ATOM 4133 O O . GLY A 1 545 ? -45.557 -3.027 29.133 1.00 97.69 545 GLY A O 1
ATOM 4134 N N . GLU A 1 546 ? -44.256 -4.849 29.249 1.00 98.50 546 GLU A N 1
ATOM 4135 C CA . GLU A 1 546 ? -44.470 -5.068 30.685 1.00 98.50 546 GLU A CA 1
ATOM 4136 C C . GLU A 1 546 ? -43.721 -4.039 31.557 1.00 98.50 546 GLU A C 1
ATOM 4138 O O . GLU A 1 546 ? -42.692 -3.491 31.142 1.00 98.50 546 GLU A O 1
ATOM 4143 N N . PRO A 1 547 ? -44.206 -3.749 32.781 1.00 98.50 547 PRO A N 1
ATOM 4144 C CA . PRO A 1 547 ? -43.519 -2.855 33.710 1.00 98.50 547 PRO A CA 1
ATOM 4145 C C . PRO A 1 547 ? -42.215 -3.474 34.246 1.00 98.50 547 PRO A C 1
ATOM 4147 O O . PRO A 1 547 ? -42.173 -4.640 34.638 1.00 98.50 547 PRO A O 1
ATOM 4150 N N . ALA A 1 548 ? -41.150 -2.672 34.333 1.00 98.06 548 ALA A N 1
ATOM 4151 C CA . ALA A 1 548 ? -39.863 -3.099 34.887 1.00 98.06 548 ALA A CA 1
ATOM 4152 C C . ALA A 1 548 ? -39.892 -3.050 36.427 1.00 98.06 548 ALA A C 1
ATOM 4154 O O . ALA A 1 548 ? -39.568 -2.029 37.032 1.00 98.06 548 ALA A O 1
ATOM 4155 N N . THR A 1 549 ? -40.329 -4.139 37.064 1.00 98.12 549 THR A N 1
ATOM 4156 C CA . THR A 1 549 ? -40.602 -4.201 38.516 1.00 98.12 549 THR A CA 1
ATOM 4157 C C . THR A 1 549 ? -39.576 -4.986 39.329 1.00 98.12 549 THR A C 1
ATOM 4159 O O . THR A 1 549 ? -39.681 -5.020 40.554 1.00 98.12 549 THR A O 1
ATOM 4162 N N . ALA A 1 550 ? -38.593 -5.628 38.697 1.00 98.06 550 ALA A N 1
ATOM 4163 C CA . ALA A 1 550 ? -37.609 -6.436 39.409 1.00 98.06 550 ALA A CA 1
ATOM 4164 C C . ALA A 1 550 ? -36.765 -5.554 40.343 1.00 98.06 550 ALA A C 1
ATOM 4166 O O . ALA A 1 550 ? -36.217 -4.545 39.908 1.00 98.06 550 ALA A O 1
ATOM 4167 N N . PHE A 1 551 ? -36.658 -5.928 41.617 1.00 98.38 551 PHE A N 1
ATOM 4168 C CA . PHE A 1 551 ? -35.812 -5.265 42.607 1.00 98.38 551 PHE A CA 1
ATOM 4169 C C . PHE A 1 551 ? -34.738 -6.231 43.100 1.00 98.38 551 PHE A C 1
ATOM 4171 O O . PHE A 1 551 ? -35.060 -7.352 43.491 1.00 98.38 551 PHE A O 1
ATOM 4178 N N . LEU A 1 552 ? -33.480 -5.798 43.118 1.00 98.12 552 LEU A N 1
ATOM 4179 C CA . LEU A 1 552 ? -32.347 -6.591 43.582 1.00 98.12 552 LEU A CA 1
ATOM 4180 C C . LEU A 1 552 ? -31.712 -5.921 44.806 1.00 98.12 552 LEU A C 1
ATOM 4182 O O . LEU A 1 552 ? -31.215 -4.800 44.730 1.00 98.12 552 LEU A O 1
ATOM 4186 N N . SER A 1 553 ? -31.727 -6.602 45.953 1.00 96.94 553 SER A N 1
ATOM 4187 C CA . SER A 1 553 ? -31.059 -6.093 47.156 1.00 96.94 553 SER A CA 1
ATOM 4188 C C . SER A 1 553 ? -29.533 -6.183 47.041 1.00 96.94 553 SER A C 1
ATOM 4190 O O . SER A 1 553 ? -28.997 -6.980 46.270 1.00 96.94 553 SER A O 1
ATOM 4192 N N . GLY A 1 554 ? -28.814 -5.459 47.904 1.00 94.12 554 GLY A N 1
ATOM 4193 C CA . GLY A 1 554 ? -27.355 -5.576 48.017 1.00 94.12 554 GLY A CA 1
ATOM 4194 C C . GLY A 1 554 ? -26.851 -6.977 48.389 1.00 94.12 554 GLY A C 1
ATOM 4195 O O . GLY A 1 554 ? -25.710 -7.318 48.098 1.00 94.12 554 GLY A O 1
ATOM 4196 N N . THR A 1 555 ? -27.709 -7.826 48.967 1.00 94.44 555 THR A N 1
ATOM 4197 C CA . THR A 1 555 ? -27.408 -9.243 49.246 1.00 94.44 555 THR A CA 1
ATOM 4198 C C . THR A 1 555 ? -27.722 -10.179 48.076 1.00 94.44 555 THR A C 1
ATOM 4200 O O . THR A 1 555 ? -27.515 -11.384 48.195 1.00 94.44 555 THR A O 1
ATOM 4203 N N . GLY A 1 556 ? -28.261 -9.657 46.971 1.00 95.00 556 GLY A N 1
ATOM 4204 C CA . GLY A 1 556 ? -28.644 -10.431 45.792 1.00 95.00 556 GLY A CA 1
ATOM 4205 C C . GLY A 1 556 ? -30.025 -11.070 45.857 1.00 95.00 556 GLY A C 1
ATOM 4206 O O . GLY A 1 556 ? -30.325 -11.928 45.030 1.00 95.00 556 GLY A O 1
ATOM 4207 N N . ALA A 1 557 ? -30.866 -10.687 46.821 1.00 96.50 557 ALA A N 1
ATOM 4208 C CA . ALA A 1 557 ? -32.230 -11.192 46.908 1.00 96.50 557 ALA A CA 1
ATOM 4209 C C . ALA A 1 557 ? -33.134 -10.445 45.921 1.00 96.50 557 ALA A C 1
ATOM 4211 O O . ALA A 1 557 ? -33.209 -9.213 45.948 1.00 96.50 557 ALA A O 1
ATOM 4212 N N . LEU A 1 558 ? -33.826 -11.205 45.072 1.00 97.19 558 LEU A N 1
ATOM 4213 C CA . LEU A 1 558 ? -34.772 -10.673 44.101 1.00 97.19 558 LEU A CA 1
ATOM 4214 C C . LEU A 1 558 ? -36.164 -10.508 44.730 1.00 97.19 558 LEU A C 1
ATOM 4216 O O . LEU A 1 558 ? -36.671 -11.409 45.399 1.00 97.19 558 LEU A O 1
ATOM 4220 N N . SER A 1 559 ? -36.796 -9.365 44.492 1.00 97.56 559 SER A N 1
ATOM 4221 C CA . SER A 1 559 ? -38.185 -9.078 44.855 1.00 97.56 559 SER A CA 1
ATOM 4222 C C . SER A 1 559 ? -38.848 -8.197 43.787 1.00 97.56 559 SER A C 1
ATOM 4224 O O . SER A 1 559 ? -38.274 -7.964 42.724 1.00 97.56 559 SER A O 1
ATOM 4226 N N . SER A 1 560 ? -40.078 -7.740 44.034 1.00 97.12 560 SER A N 1
ATOM 4227 C CA . SER A 1 560 ? -40.798 -6.828 43.138 1.00 97.12 560 SER A CA 1
ATOM 4228 C C . SER A 1 560 ? -40.972 -5.461 43.794 1.00 97.12 560 SER A C 1
ATOM 4230 O O . SER A 1 560 ? -41.191 -5.359 45.000 1.00 97.12 560 SER A O 1
ATOM 4232 N N . THR A 1 561 ? -40.936 -4.408 42.986 1.00 97.00 561 THR A N 1
ATOM 4233 C CA . THR A 1 561 ? -41.178 -3.018 43.384 1.00 97.00 561 THR A CA 1
ATOM 4234 C C . THR A 1 561 ? -42.063 -2.310 42.352 1.00 97.00 561 THR A C 1
ATOM 4236 O O . THR A 1 561 ? -42.423 -2.890 41.329 1.00 97.00 561 THR A O 1
ATOM 4239 N N . ASP A 1 562 ? -42.437 -1.063 42.631 1.00 94.56 562 ASP A N 1
ATOM 4240 C CA . ASP A 1 562 ? -43.083 -0.179 41.659 1.00 94.56 562 ASP A CA 1
ATOM 4241 C C . ASP A 1 562 ? -42.131 0.085 40.479 1.00 94.56 562 ASP A C 1
ATOM 4243 O O . ASP A 1 562 ? -40.937 0.302 40.685 1.00 94.56 562 ASP A O 1
ATOM 4247 N N . SER A 1 563 ? -42.616 0.073 39.238 1.00 94.50 563 SER A N 1
ATOM 4248 C CA . SER A 1 563 ? -41.735 0.274 38.082 1.00 94.50 563 SER A CA 1
ATOM 4249 C C . SER A 1 563 ? -41.276 1.715 37.887 1.00 94.50 563 SER A C 1
ATOM 4251 O O . SER A 1 563 ? -40.425 1.968 37.036 1.00 94.50 563 SER A O 1
ATOM 4253 N N . ARG A 1 564 ? -41.846 2.667 38.638 1.00 95.56 564 ARG A N 1
ATOM 4254 C CA . ARG A 1 564 ? -41.564 4.107 38.564 1.00 95.56 564 ARG A CA 1
ATOM 4255 C C . ARG A 1 564 ? -41.734 4.642 37.138 1.00 95.56 564 ARG A C 1
ATOM 4257 O O . ARG A 1 564 ? -40.976 5.489 36.678 1.00 95.56 564 ARG A O 1
ATOM 4264 N N . GLY A 1 565 ? -42.722 4.101 36.421 1.00 95.38 565 GLY A N 1
ATOM 4265 C CA . GLY A 1 565 ? -43.026 4.455 35.032 1.00 95.38 565 GLY A CA 1
ATOM 4266 C C . GLY A 1 565 ? -42.124 3.803 33.977 1.00 95.38 565 GLY A C 1
ATOM 4267 O O . GLY A 1 565 ? -42.306 4.069 32.791 1.00 95.38 565 GLY A O 1
ATOM 4268 N N . VAL A 1 566 ? -41.182 2.938 34.366 1.00 98.38 566 VAL A N 1
ATOM 4269 C CA . VAL A 1 566 ? -40.312 2.219 33.426 1.00 98.38 566 VAL A CA 1
ATOM 4270 C C . VAL A 1 566 ? -40.985 0.931 32.945 1.00 98.38 566 VAL A C 1
ATOM 4272 O O . VAL A 1 566 ? -41.603 0.194 33.716 1.00 98.38 566 VAL A O 1
ATOM 4275 N N . THR A 1 567 ? -40.845 0.643 31.656 1.00 98.69 567 THR A N 1
ATOM 4276 C CA . THR A 1 567 ? -41.326 -0.581 30.999 1.00 98.69 567 THR A CA 1
ATOM 4277 C C . THR A 1 567 ? -40.171 -1.290 30.302 1.00 98.69 567 THR A C 1
ATOM 4279 O O . THR A 1 567 ? -39.065 -0.760 30.221 1.00 98.69 567 THR A O 1
ATOM 4282 N N . LEU A 1 568 ? -40.407 -2.493 29.799 1.00 98.69 568 LEU A N 1
ATOM 4283 C CA . LEU A 1 568 ? -39.492 -3.206 28.913 1.00 98.69 568 LEU A CA 1
ATOM 4284 C C . LEU A 1 568 ? -39.795 -2.799 27.466 1.00 98.69 568 LEU A C 1
ATOM 4286 O O . LEU A 1 568 ? -40.945 -2.869 27.044 1.00 98.69 568 LEU A O 1
ATOM 4290 N N . ALA A 1 569 ? -38.798 -2.327 26.717 1.00 97.94 569 ALA A N 1
ATOM 4291 C CA . ALA A 1 569 ? -39.019 -1.737 25.388 1.00 97.94 569 ALA A CA 1
ATOM 4292 C C . ALA A 1 569 ? -38.425 -2.531 24.226 1.00 97.94 569 ALA A C 1
ATOM 4294 O O . ALA A 1 569 ? -38.862 -2.346 23.094 1.00 97.94 569 ALA A O 1
ATOM 4295 N N . HIS A 1 570 ? -37.425 -3.372 24.481 1.00 97.75 570 HIS A N 1
ATOM 4296 C CA . HIS A 1 570 ? -36.726 -4.082 23.415 1.00 97.75 570 HIS A CA 1
ATOM 4297 C C . HIS A 1 570 ? -36.205 -5.434 23.902 1.00 97.75 570 HIS A C 1
ATOM 4299 O O . HIS A 1 570 ? -35.504 -5.476 24.907 1.00 97.75 570 HIS A O 1
ATOM 4305 N N . TYR A 1 571 ? -36.474 -6.521 23.177 1.00 98.00 571 TYR A N 1
ATOM 4306 C CA . TYR A 1 571 ? -35.964 -7.861 23.492 1.00 98.00 571 TYR A CA 1
ATOM 4307 C C . TYR A 1 571 ? -34.805 -8.272 22.577 1.00 98.00 571 TYR A C 1
ATOM 4309 O O . TYR A 1 571 ? -34.842 -8.076 21.359 1.00 98.00 571 TYR A O 1
ATOM 4317 N N . ARG A 1 572 ? -33.751 -8.859 23.153 1.00 96.31 572 ARG A N 1
ATOM 4318 C CA . ARG A 1 572 ? -32.615 -9.420 22.407 1.00 96.31 572 ARG A CA 1
ATOM 4319 C C . ARG A 1 572 ? -32.645 -10.931 22.485 1.00 96.31 572 ARG A C 1
ATOM 4321 O O . ARG A 1 572 ? -32.441 -11.510 23.546 1.00 96.31 572 ARG A O 1
ATOM 4328 N N . SER A 1 573 ? -32.884 -11.568 21.345 1.00 94.88 573 SER A N 1
ATOM 4329 C CA . SER A 1 573 ? -33.000 -13.023 21.236 1.00 94.88 573 SER A CA 1
ATOM 4330 C C . SER A 1 573 ? -31.667 -13.760 21.378 1.00 94.88 573 SER A C 1
ATOM 4332 O O . SER A 1 573 ? -31.649 -14.929 21.747 1.00 94.88 573 SER A O 1
ATOM 4334 N N . GLU A 1 574 ? -30.557 -13.085 21.107 1.00 92.69 574 GLU A N 1
ATOM 4335 C CA . GLU A 1 574 ? -29.202 -13.626 21.113 1.00 92.69 574 GLU A CA 1
ATOM 4336 C C . GLU A 1 574 ? -28.758 -13.942 22.544 1.00 92.69 574 GLU A C 1
ATOM 4338 O O . GLU A 1 574 ? -28.229 -15.017 22.814 1.00 92.69 574 GLU A O 1
ATOM 4343 N N . THR A 1 575 ? -29.062 -13.040 23.476 1.00 95.50 575 THR A N 1
ATOM 4344 C CA . THR A 1 575 ? -28.780 -13.191 24.910 1.00 95.50 575 THR A CA 1
ATOM 4345 C C . THR A 1 575 ? -30.016 -13.585 25.716 1.00 95.50 575 THR A C 1
ATOM 4347 O O . THR A 1 575 ? -29.891 -14.122 26.808 1.00 95.50 575 THR A O 1
ATOM 4350 N N . GLY A 1 576 ? -31.217 -13.373 25.176 1.00 97.19 576 GLY A N 1
ATOM 4351 C CA . GLY A 1 576 ? -32.489 -13.667 25.826 1.00 97.19 576 GLY A CA 1
ATOM 4352 C C . GLY A 1 576 ? -32.866 -12.685 26.931 1.00 97.19 576 GLY A C 1
ATOM 4353 O O . GLY A 1 576 ? -33.312 -13.138 27.976 1.00 97.19 576 GLY A O 1
ATOM 4354 N N . HIS A 1 577 ? -32.684 -11.378 26.727 1.00 98.25 577 HIS A N 1
ATOM 4355 C CA . HIS A 1 577 ? -32.982 -10.357 27.745 1.00 98.25 577 HIS A CA 1
ATOM 4356 C C . HIS A 1 577 ? -33.715 -9.145 27.181 1.00 98.25 577 HIS A C 1
ATOM 4358 O O . HIS A 1 577 ? -33.515 -8.743 26.031 1.00 98.25 577 HIS A O 1
ATOM 4364 N N . ASN A 1 578 ? -34.553 -8.549 28.023 1.00 98.50 578 ASN A N 1
ATOM 4365 C CA . ASN A 1 578 ? -35.309 -7.336 27.750 1.00 98.50 578 ASN A CA 1
ATOM 4366 C C . ASN A 1 578 ? -34.524 -6.103 28.202 1.00 98.50 578 ASN A C 1
ATOM 4368 O O . ASN A 1 578 ? -33.931 -6.088 29.275 1.00 98.50 578 ASN A O 1
ATOM 4372 N N . MET A 1 579 ? -34.570 -5.028 27.426 1.00 98.25 579 MET A N 1
ATOM 4373 C CA . MET A 1 579 ? -33.962 -3.735 27.726 1.00 98.25 579 MET A CA 1
ATOM 4374 C C . MET A 1 579 ? -35.009 -2.764 28.268 1.00 98.25 579 MET A C 1
ATOM 4376 O O . MET A 1 579 ? -36.104 -2.639 27.708 1.00 98.25 579 MET A O 1
ATOM 4380 N N . ALA A 1 580 ? -34.671 -2.058 29.349 1.00 98.69 580 ALA A N 1
ATOM 4381 C CA . ALA A 1 580 ? -35.561 -1.054 29.927 1.00 98.69 580 ALA A CA 1
ATOM 4382 C C . ALA A 1 580 ? -35.838 0.091 28.943 1.00 98.69 580 ALA A C 1
ATOM 4384 O O . ALA A 1 580 ? -34.945 0.537 28.220 1.00 98.69 580 ALA A O 1
ATOM 4385 N N . SER A 1 581 ? -37.056 0.628 28.971 1.00 98.50 581 SER A N 1
ATOM 4386 C CA . SER A 1 581 ? -37.507 1.695 28.077 1.00 98.50 581 SER A CA 1
ATOM 4387 C C . SER A 1 581 ? -36.679 2.962 28.207 1.00 98.50 581 SER A C 1
ATOM 4389 O O . SER A 1 581 ? -36.351 3.580 27.201 1.00 98.50 581 SER A O 1
ATOM 4391 N N . VAL A 1 582 ? -36.251 3.308 29.418 1.00 98.00 582 VAL A N 1
ATOM 4392 C CA . VAL A 1 582 ? -35.365 4.453 29.665 1.00 98.00 582 VAL A CA 1
ATOM 4393 C C . VAL A 1 582 ? -34.004 4.296 28.982 1.00 98.00 582 VAL A C 1
ATOM 4395 O O . VAL A 1 582 ? -33.522 5.248 28.373 1.00 98.00 582 VAL A O 1
ATOM 4398 N N . PHE A 1 583 ? -33.418 3.095 28.997 1.00 97.62 583 PHE A N 1
ATOM 4399 C CA . PHE A 1 583 ? -32.148 2.827 28.320 1.00 97.62 583 PHE A CA 1
ATOM 4400 C C . PHE A 1 583 ? -32.327 2.732 26.809 1.00 97.62 583 PHE A C 1
ATOM 4402 O O . PHE A 1 583 ? -31.502 3.261 26.071 1.00 97.62 583 PHE A O 1
ATOM 4409 N N . TRP A 1 584 ? -33.404 2.096 26.341 1.00 97.25 584 TRP A N 1
ATOM 4410 C CA . TRP A 1 584 ? -33.713 1.995 24.916 1.00 97.25 584 TRP A CA 1
ATOM 4411 C C . TRP A 1 584 ? -33.946 3.373 24.291 1.00 97.25 584 TRP A C 1
ATOM 4413 O O . TRP A 1 584 ? -33.355 3.706 23.265 1.00 97.25 584 TRP A O 1
ATOM 4423 N N . ASN A 1 585 ? -34.760 4.205 24.940 1.00 95.94 585 ASN A N 1
ATOM 4424 C CA . ASN A 1 585 ? -35.049 5.558 24.481 1.00 95.94 585 ASN A CA 1
ATOM 4425 C C . ASN A 1 585 ? -33.797 6.434 24.511 1.00 95.94 585 ASN A C 1
ATOM 4427 O O . ASN A 1 585 ? -33.574 7.200 23.579 1.00 95.94 585 ASN A O 1
ATOM 4431 N N . TRP A 1 586 ? -32.964 6.304 25.549 1.00 94.88 586 TRP A N 1
ATOM 4432 C CA . TRP A 1 586 ? -31.673 6.983 25.593 1.00 94.88 586 TRP A CA 1
ATOM 4433 C C . TRP A 1 586 ? -30.770 6.527 24.443 1.00 94.88 586 TRP A C 1
ATOM 4435 O O . TRP A 1 586 ? -30.331 7.373 23.679 1.00 94.88 586 TRP A O 1
ATOM 4445 N N . ALA A 1 587 ? -30.570 5.225 24.228 1.00 93.94 587 ALA A N 1
ATOM 4446 C CA . ALA A 1 587 ? -29.687 4.709 23.176 1.00 93.94 587 ALA A CA 1
ATOM 4447 C C . ALA A 1 587 ? -30.103 5.130 21.751 1.00 93.94 587 ALA A C 1
ATOM 4449 O O . ALA A 1 587 ? -29.264 5.200 20.857 1.00 93.94 587 ALA A O 1
ATOM 4450 N N . ASN A 1 588 ? -31.388 5.432 21.543 1.00 92.31 588 ASN A N 1
ATOM 4451 C CA . ASN A 1 588 ? -31.936 5.915 20.272 1.00 92.31 588 ASN A CA 1
ATOM 4452 C C . ASN A 1 588 ? -32.161 7.440 20.241 1.00 92.31 588 ASN A C 1
ATOM 4454 O O . ASN A 1 588 ? -32.710 7.972 19.277 1.00 92.31 588 ASN A O 1
ATOM 4458 N N . SER A 1 589 ? -31.762 8.158 21.292 1.00 90.12 589 SER A N 1
ATOM 4459 C CA . SER A 1 589 ? -31.882 9.611 21.375 1.00 90.12 589 SER A CA 1
ATOM 4460 C C . SER A 1 589 ? -30.679 10.297 20.723 1.00 90.12 589 SER A C 1
ATOM 4462 O O . SER A 1 589 ? -29.539 9.898 20.987 1.00 90.12 589 SER A O 1
ATOM 4464 N N . PRO A 1 590 ? -30.884 11.400 19.975 1.00 83.75 590 PRO A N 1
ATOM 4465 C CA . PRO A 1 590 ? -29.781 12.214 19.460 1.00 83.75 590 PRO A CA 1
ATOM 4466 C C . PRO A 1 590 ? -28.946 12.862 20.578 1.00 83.75 590 PRO A C 1
ATOM 4468 O O . PRO A 1 590 ? -27.816 13.275 20.343 1.00 83.75 590 PRO A O 1
ATOM 4471 N N . ASN A 1 591 ? -29.475 12.927 21.805 1.00 83.75 591 ASN A N 1
ATOM 4472 C CA . ASN A 1 591 ? -28.792 13.510 22.962 1.00 83.75 591 ASN A CA 1
ATOM 4473 C C . ASN A 1 591 ? -27.992 12.484 23.779 1.00 83.75 591 ASN A C 1
ATOM 4475 O O . ASN A 1 591 ? -27.500 12.818 24.852 1.00 83.75 591 ASN A O 1
ATOM 4479 N N . SER A 1 592 ? -27.886 11.236 23.320 1.00 87.62 592 SER A N 1
ATOM 4480 C CA . SER A 1 592 ? -27.133 10.190 24.027 1.00 87.62 592 SER A CA 1
ATOM 4481 C C . SER A 1 592 ? -25.620 10.343 23.929 1.00 87.62 592 SER A C 1
ATOM 4483 O O . SER A 1 592 ? -24.904 9.777 24.749 1.00 87.62 592 SER A O 1
ATOM 4485 N N . GLY A 1 593 ? -25.144 11.072 22.918 1.00 85.50 593 GLY A N 1
ATOM 4486 C CA . GLY A 1 593 ? -23.732 11.137 22.547 1.00 85.50 593 GLY A CA 1
ATOM 4487 C C . GLY A 1 593 ? -23.242 9.941 21.728 1.00 85.50 593 GLY A C 1
ATOM 4488 O O . GLY A 1 593 ? -22.088 9.935 21.305 1.00 85.50 593 GLY A O 1
ATOM 4489 N N . LEU A 1 594 ? -24.108 8.955 21.456 1.00 89.25 594 LEU A N 1
ATOM 4490 C CA . LEU A 1 594 ? -23.826 7.908 20.478 1.00 89.25 594 LEU A CA 1
ATOM 4491 C C . LEU A 1 594 ? -23.749 8.515 19.076 1.00 89.25 594 LEU A C 1
ATOM 4493 O O . LEU A 1 594 ? -24.472 9.459 18.747 1.00 89.25 594 LEU A O 1
ATOM 4497 N N . ARG A 1 595 ? -22.892 7.939 18.233 1.00 83.19 595 ARG A N 1
ATOM 4498 C CA . ARG A 1 595 ? -22.648 8.384 16.859 1.00 83.19 595 ARG A CA 1
ATOM 4499 C C . ARG A 1 595 ? -22.769 7.219 15.871 1.00 83.19 595 ARG A C 1
ATOM 4501 O O . ARG A 1 595 ? -21.763 6.785 15.304 1.00 83.19 595 ARG A O 1
ATOM 4508 N N . PRO A 1 596 ? -23.992 6.686 15.654 1.00 83.19 596 PRO A N 1
ATOM 4509 C CA . PRO A 1 596 ? -24.213 5.586 14.714 1.00 83.19 596 PRO A CA 1
ATOM 4510 C C . PRO A 1 596 ? -23.815 5.938 13.275 1.00 83.19 596 PRO A C 1
ATOM 4512 O O . PRO A 1 596 ? -23.462 5.052 12.506 1.00 83.19 596 PRO A O 1
ATOM 4515 N N . ASP A 1 597 ? -23.822 7.228 12.924 1.00 78.81 597 ASP A N 1
ATOM 4516 C CA . ASP A 1 597 ? -23.391 7.755 11.625 1.00 78.81 597 ASP A CA 1
ATOM 4517 C C . ASP A 1 597 ? -21.924 7.445 11.292 1.00 78.81 597 ASP A C 1
ATOM 4519 O O . ASP A 1 597 ? -21.558 7.397 10.121 1.00 78.81 597 ASP A O 1
ATOM 4523 N N . VAL A 1 598 ? -21.102 7.192 12.312 1.00 75.94 598 VAL A N 1
ATOM 4524 C CA . VAL A 1 598 ? -19.695 6.786 12.178 1.00 75.94 598 VAL A CA 1
ATOM 4525 C C . VAL A 1 598 ? -19.408 5.466 12.906 1.00 75.94 598 VAL A C 1
ATOM 4527 O O . VAL A 1 598 ? -18.269 5.177 13.259 1.00 75.94 598 VAL A O 1
ATOM 4530 N N . GLY A 1 599 ? -20.445 4.657 13.149 1.00 78.62 599 GLY A N 1
ATOM 4531 C CA . GLY A 1 599 ? -20.324 3.310 13.716 1.00 78.62 599 GLY A CA 1
ATOM 4532 C C . GLY A 1 599 ? -20.208 3.219 15.243 1.00 78.62 599 GLY A C 1
ATOM 4533 O O . GLY A 1 599 ? -20.194 2.110 15.770 1.00 78.62 599 GLY A O 1
ATOM 4534 N N . VAL A 1 600 ? -20.179 4.336 15.984 1.00 86.50 600 VAL A N 1
ATOM 4535 C CA . VAL A 1 600 ? -20.177 4.329 17.464 1.00 86.50 600 VAL A CA 1
ATOM 4536 C C . VAL A 1 600 ? -21.614 4.237 17.982 1.00 86.50 600 VAL A C 1
ATOM 4538 O O . VAL A 1 600 ? -22.181 5.200 18.504 1.00 86.50 600 VAL A O 1
ATOM 4541 N N . ASP A 1 601 ? -22.235 3.077 17.792 1.00 90.69 601 ASP A N 1
ATOM 4542 C CA . ASP A 1 601 ? -23.583 2.788 18.278 1.00 90.69 601 ASP A CA 1
ATOM 4543 C C . ASP A 1 601 ? -23.587 2.118 19.666 1.00 90.69 601 ASP A C 1
ATOM 4545 O O . ASP A 1 601 ? -22.550 1.845 20.279 1.00 90.69 601 ASP A O 1
ATOM 4549 N N . TRP A 1 602 ? -24.784 1.881 20.210 1.00 91.56 602 TRP A N 1
ATOM 4550 C CA . TRP A 1 602 ? -24.916 1.280 21.535 1.00 91.56 602 TRP A CA 1
ATOM 4551 C C . TRP A 1 602 ? -24.433 -0.179 21.567 1.00 91.56 602 TRP A C 1
ATOM 4553 O O . TRP A 1 602 ? -24.005 -0.627 22.627 1.00 91.56 602 TRP A O 1
ATOM 4563 N N . VAL A 1 603 ? -24.450 -0.915 20.447 1.00 92.38 603 VAL A N 1
ATOM 4564 C CA . VAL A 1 603 ? -23.943 -2.298 20.385 1.00 92.38 603 VAL A CA 1
ATOM 4565 C C . VAL A 1 603 ? -22.427 -2.292 20.528 1.00 92.38 603 VAL A C 1
ATOM 4567 O O . VAL A 1 603 ? -21.884 -3.053 21.327 1.00 92.38 603 VAL A O 1
ATOM 4570 N N . TYR A 1 604 ? -21.748 -1.398 19.814 1.00 92.81 604 TYR A N 1
ATOM 4571 C CA . TYR A 1 604 ? -20.307 -1.211 19.924 1.00 92.81 604 TYR A CA 1
ATOM 4572 C C . TYR A 1 604 ? -19.891 -0.833 21.357 1.00 92.81 604 TYR A C 1
ATOM 4574 O O . TYR A 1 604 ? -18.969 -1.428 21.922 1.00 92.81 604 TYR A O 1
ATOM 4582 N N . VAL A 1 605 ? -20.603 0.115 21.978 1.00 92.19 605 VAL A N 1
ATOM 4583 C CA . VAL A 1 605 ? -20.249 0.656 23.304 1.00 92.19 605 VAL A CA 1
ATOM 4584 C C . VAL A 1 605 ? -20.648 -0.270 24.461 1.00 92.19 605 VAL A C 1
ATOM 4586 O O . VAL A 1 605 ? -19.866 -0.458 25.397 1.00 92.19 605 VAL A O 1
ATOM 4589 N N . LEU A 1 606 ? -21.865 -0.824 24.442 1.00 93.88 606 LEU A N 1
ATOM 4590 C CA . LEU A 1 606 ? -22.439 -1.610 25.545 1.00 93.88 606 LEU A CA 1
ATOM 4591 C C . LEU A 1 606 ? -22.305 -3.119 25.329 1.00 93.88 606 LEU A C 1
ATOM 4593 O O . LEU A 1 606 ? -22.122 -3.866 26.291 1.00 93.88 606 LEU A O 1
ATOM 4597 N N . GLY A 1 607 ? -22.410 -3.571 24.081 1.00 94.44 607 GLY A N 1
ATOM 4598 C CA . GLY A 1 607 ? -22.794 -4.940 23.757 1.00 94.44 607 GLY A CA 1
ATOM 4599 C C . GLY A 1 607 ? -24.266 -5.226 23.982 1.00 94.44 607 GLY A C 1
ATOM 4600 O O . GLY A 1 607 ? -25.062 -4.328 24.252 1.00 94.44 607 GLY A O 1
ATOM 4601 N N . PHE A 1 608 ? -24.634 -6.497 23.872 1.00 96.44 608 PHE A N 1
ATOM 4602 C CA . PHE A 1 608 ? -26.008 -6.916 24.122 1.00 96.44 608 PHE A CA 1
ATOM 4603 C C . PHE A 1 608 ? -26.346 -6.910 25.622 1.00 96.44 608 PHE A C 1
ATOM 4605 O O . PHE A 1 608 ? -25.463 -7.131 26.453 1.00 96.44 608 PHE A O 1
ATOM 4612 N N . PRO A 1 609 ? -27.610 -6.634 26.003 1.00 97.94 609 PRO A N 1
ATOM 4613 C CA . PRO A 1 609 ? -28.066 -6.806 27.374 1.00 97.94 609 PRO A CA 1
ATOM 4614 C C . PRO A 1 609 ? -27.932 -8.278 27.751 1.00 97.94 609 PRO A C 1
ATOM 4616 O O . PRO A 1 609 ? -28.398 -9.151 27.023 1.00 97.94 609 PRO A O 1
ATOM 4619 N N . ILE A 1 610 ? -27.305 -8.549 28.887 1.00 97.94 610 ILE A N 1
ATOM 4620 C CA . ILE A 1 610 ? -27.125 -9.906 29.414 1.00 97.94 610 ILE A CA 1
ATOM 4621 C C . ILE A 1 610 ? -27.905 -10.126 30.704 1.00 97.94 610 ILE A C 1
ATOM 4623 O O . ILE A 1 610 ? -27.777 -11.191 31.287 1.00 97.94 610 ILE A O 1
ATOM 4627 N N . SER A 1 611 ? -28.687 -9.142 31.151 1.00 98.31 611 SER A N 1
ATOM 4628 C CA . SER A 1 611 ? -29.613 -9.254 32.277 1.00 98.31 611 SER A CA 1
ATOM 4629 C C . SER A 1 611 ? -30.915 -8.511 31.997 1.00 98.31 611 SER A C 1
ATOM 4631 O O . SER A 1 611 ? -30.945 -7.559 31.209 1.00 98.31 611 SER A O 1
ATOM 4633 N N . GLU A 1 612 ? -31.956 -8.851 32.753 1.00 98.19 612 GLU A N 1
ATOM 4634 C CA . GLU A 1 612 ? -33.109 -7.972 32.949 1.00 98.19 612 GLU A CA 1
ATOM 4635 C C . GLU A 1 612 ? -32.693 -6.688 33.702 1.00 98.19 612 GLU A C 1
ATOM 4637 O O . GLU A 1 612 ? -31.652 -6.672 34.373 1.00 98.19 612 GLU A O 1
ATOM 4642 N N . PRO A 1 613 ? -33.462 -5.591 33.599 1.00 98.31 613 PRO A N 1
ATOM 4643 C CA . PRO A 1 613 ? -33.210 -4.389 34.385 1.00 98.31 613 PRO A CA 1
ATOM 4644 C C . PRO A 1 613 ? -33.701 -4.561 35.833 1.00 98.31 613 PRO A C 1
ATOM 4646 O O . PRO A 1 613 ? -34.822 -5.017 36.067 1.00 98.31 613 PRO A O 1
ATOM 4649 N N . PHE A 1 614 ? -32.882 -4.155 36.805 1.00 98.25 614 PHE A N 1
ATOM 4650 C CA . PHE A 1 614 ? -33.175 -4.265 38.237 1.00 98.25 614 PHE A CA 1
ATOM 4651 C C . PHE A 1 614 ? -33.205 -2.895 38.902 1.00 98.25 614 PHE A C 1
ATOM 4653 O O . PHE A 1 614 ? -32.261 -2.122 38.782 1.00 98.25 614 PHE A O 1
ATOM 4660 N N . TRP A 1 615 ? -34.241 -2.609 39.679 1.00 98.31 615 TRP A N 1
ATOM 4661 C CA . TRP A 1 615 ? -34.194 -1.538 40.665 1.00 98.31 615 TRP A CA 1
ATOM 4662 C C . TRP A 1 615 ? -33.318 -1.963 41.841 1.00 98.31 615 TRP A C 1
ATOM 4664 O O . TRP A 1 615 ? -33.451 -3.069 42.359 1.00 98.31 615 TRP A O 1
ATOM 4674 N N . ILE A 1 616 ? -32.445 -1.072 42.286 1.00 97.69 616 ILE A N 1
ATOM 4675 C CA . ILE A 1 616 ? -31.598 -1.250 43.465 1.00 97.69 616 ILE A CA 1
ATOM 4676 C C . ILE A 1 616 ? -31.718 -0.021 44.363 1.00 97.69 616 ILE A C 1
ATOM 4678 O O . ILE A 1 616 ? -32.155 1.045 43.918 1.00 97.69 616 ILE A O 1
ATOM 4682 N N . ARG A 1 617 ? -31.277 -0.153 45.616 1.00 96.31 617 ARG A N 1
ATOM 4683 C CA . ARG A 1 617 ? -31.049 1.003 46.486 1.00 96.31 617 ARG A CA 1
ATOM 4684 C C . ARG A 1 617 ? -29.568 1.351 46.492 1.00 96.31 617 ARG A C 1
ATOM 4686 O O . ARG A 1 617 ? -28.767 0.531 46.925 1.00 96.31 617 ARG A O 1
ATOM 4693 N N . ALA A 1 618 ? -29.213 2.549 46.045 1.00 95.62 618 ALA A N 1
ATOM 4694 C CA . ALA A 1 618 ? -27.830 3.009 46.015 1.00 95.62 618 ALA A CA 1
ATOM 4695 C C . ALA A 1 618 ? -27.655 4.306 46.803 1.00 95.62 618 ALA A C 1
ATOM 4697 O O . ALA A 1 618 ? -28.433 5.245 46.648 1.00 95.62 618 ALA A O 1
ATOM 4698 N N . THR A 1 619 ? -26.610 4.381 47.623 1.00 95.06 619 THR A N 1
ATOM 4699 C CA . THR A 1 619 ? -26.152 5.648 48.202 1.00 95.06 619 THR A CA 1
ATOM 4700 C C . THR A 1 619 ? -25.426 6.434 47.116 1.00 95.06 619 THR A C 1
ATOM 4702 O O . THR A 1 619 ? -24.442 5.941 46.579 1.00 95.06 619 THR A O 1
ATOM 4705 N N . VAL A 1 620 ? -25.893 7.632 46.771 1.00 89.25 620 VAL A N 1
ATOM 4706 C CA . VAL A 1 620 ? -25.269 8.521 45.780 1.00 89.25 620 VAL A CA 1
ATOM 4707 C C . VAL A 1 620 ? -25.047 9.881 46.427 1.00 89.25 620 VAL A C 1
ATOM 4709 O O . VAL A 1 620 ? -26.009 10.565 46.796 1.00 89.25 620 VAL A O 1
ATOM 4712 N N . GLY A 1 621 ? -23.784 10.269 46.606 1.00 87.75 621 GLY A N 1
ATOM 4713 C CA . GLY A 1 621 ? -23.431 11.513 47.293 1.00 87.75 621 GLY A CA 1
ATOM 4714 C C . GLY A 1 621 ? -23.924 11.533 48.744 1.00 87.75 621 GLY A C 1
ATOM 4715 O O . GLY A 1 621 ? -24.439 12.548 49.214 1.00 87.75 621 GLY A O 1
ATOM 4716 N N . GLY A 1 622 ? -23.843 10.392 49.434 1.00 91.06 622 GLY A N 1
ATOM 4717 C CA . GLY A 1 622 ? -24.307 10.212 50.810 1.00 91.06 622 GLY A CA 1
ATOM 4718 C C . GLY A 1 622 ? -25.826 10.110 50.988 1.00 91.06 622 GLY A C 1
ATOM 4719 O O . GLY A 1 622 ? -26.287 10.023 52.123 1.00 91.06 622 GLY A O 1
ATOM 4720 N N . THR A 1 623 ? -26.613 10.121 49.907 1.00 92.38 623 THR A N 1
ATOM 4721 C CA . THR A 1 623 ? -28.082 10.020 49.961 1.00 92.38 623 THR A CA 1
ATOM 4722 C C . THR A 1 623 ? -28.550 8.728 49.306 1.00 92.38 623 THR A C 1
ATOM 4724 O O . THR A 1 623 ? -28.179 8.459 48.168 1.00 92.38 623 THR A O 1
ATOM 4727 N N . GLU A 1 624 ? -29.383 7.939 49.985 1.00 93.88 624 GLU A N 1
ATOM 4728 C CA . GLU A 1 624 ? -29.999 6.758 49.370 1.00 93.88 624 GLU A CA 1
ATOM 4729 C C . GLU A 1 624 ? -31.001 7.155 48.284 1.00 93.88 624 GLU A C 1
ATOM 4731 O O . GLU A 1 624 ? -31.847 8.029 48.480 1.00 93.88 624 GLU A O 1
ATOM 4736 N N . ARG A 1 625 ? -30.908 6.484 47.138 1.00 94.19 625 ARG A N 1
ATOM 4737 C CA . ARG A 1 625 ? -31.765 6.677 45.970 1.00 94.19 625 ARG A CA 1
ATOM 4738 C C . ARG A 1 625 ? -32.133 5.337 45.355 1.00 94.19 625 ARG A C 1
ATOM 4740 O O . ARG A 1 625 ? -31.400 4.355 45.487 1.00 94.19 625 ARG A O 1
ATOM 4747 N N . ASP A 1 626 ? -33.256 5.322 44.650 1.00 94.75 626 ASP A N 1
ATOM 4748 C CA . ASP A 1 626 ? -33.615 4.202 43.791 1.00 94.75 626 ASP A CA 1
ATOM 4749 C C . ASP A 1 626 ? -32.980 4.387 42.419 1.00 94.75 626 ASP A C 1
ATOM 4751 O O . ASP A 1 626 ? -33.183 5.405 41.756 1.00 94.75 626 ASP A O 1
ATOM 4755 N N . VAL A 1 627 ? -32.207 3.389 42.007 1.00 97.19 627 VAL A N 1
ATOM 4756 C CA . VAL A 1 627 ? -31.473 3.396 40.742 1.00 97.19 627 VAL A CA 1
ATOM 4757 C C . VAL A 1 627 ? -31.849 2.140 39.981 1.00 97.19 627 VAL A C 1
ATOM 4759 O O . VAL A 1 627 ? -31.809 1.044 40.534 1.00 97.19 627 VAL A O 1
ATOM 4762 N N . LEU A 1 628 ? -32.228 2.278 38.718 1.00 98.38 628 LEU A N 1
ATOM 4763 C CA . LEU A 1 628 ? -32.382 1.132 37.834 1.00 98.38 628 LEU A CA 1
ATOM 4764 C C . LEU A 1 628 ? -31.012 0.792 37.250 1.00 98.38 628 LEU A C 1
ATOM 4766 O O . LEU A 1 628 ? -30.345 1.672 36.715 1.00 98.38 628 LEU A O 1
ATOM 4770 N N . VAL A 1 629 ? -30.591 -0.463 37.324 1.00 98.00 629 VAL A N 1
ATOM 4771 C CA . VAL A 1 629 ? -29.342 -0.953 36.735 1.00 98.00 629 VAL A CA 1
ATOM 4772 C C . VAL A 1 629 ? -29.636 -2.022 35.701 1.00 98.00 629 VAL A C 1
ATOM 4774 O O . VAL A 1 629 ? -30.512 -2.863 35.901 1.00 98.00 629 VAL A O 1
ATOM 4777 N N . GLN A 1 630 ? -28.893 -2.017 34.601 1.00 98.31 630 GLN A N 1
ATOM 4778 C CA . GLN A 1 630 ? -28.937 -3.108 33.635 1.00 98.31 630 GLN A CA 1
ATOM 4779 C C . GLN A 1 630 ? -27.540 -3.459 33.139 1.00 98.31 630 GLN A C 1
ATOM 4781 O O . GLN A 1 630 ? -26.725 -2.579 32.852 1.00 98.31 630 GLN A O 1
ATOM 4786 N N . VAL A 1 631 ? -27.283 -4.763 33.045 1.00 97.94 631 VAL A N 1
ATOM 4787 C CA . VAL A 1 631 ? -25.997 -5.313 32.632 1.00 97.94 631 VAL A CA 1
ATOM 4788 C C . VAL A 1 631 ? -26.011 -5.599 31.136 1.00 97.94 631 VAL A C 1
ATOM 4790 O O . VAL A 1 631 ? -26.885 -6.302 30.628 1.00 97.94 631 VAL A O 1
ATOM 4793 N N . PHE A 1 632 ? -24.997 -5.093 30.448 1.00 97.75 632 PHE A N 1
ATOM 4794 C CA . PHE A 1 632 ? -24.654 -5.415 29.068 1.00 97.75 632 PHE A CA 1
ATOM 4795 C C . PHE A 1 632 ? -23.292 -6.113 29.045 1.00 97.75 632 PHE A C 1
ATOM 4797 O O . PHE A 1 632 ? -22.558 -6.054 30.028 1.00 97.75 632 PHE A O 1
ATOM 4804 N N . GLU A 1 633 ? -22.929 -6.767 27.943 1.00 96.19 633 GLU A N 1
ATOM 4805 C CA . GLU A 1 633 ? -21.680 -7.546 27.842 1.00 96.19 633 GLU A CA 1
ATOM 4806 C C . GLU A 1 633 ? -20.429 -6.764 28.278 1.00 96.19 633 GLU A C 1
ATOM 4808 O O . GLU A 1 633 ? -19.540 -7.318 28.937 1.00 96.19 633 GLU A O 1
ATOM 4813 N N . ARG A 1 634 ? -20.370 -5.478 27.907 1.00 95.75 634 ARG A N 1
ATOM 4814 C CA . ARG A 1 634 ? -19.204 -4.602 28.075 1.00 95.75 634 ARG A CA 1
ATOM 4815 C C . ARG A 1 634 ? -19.382 -3.610 29.222 1.00 95.75 634 ARG A C 1
ATOM 4817 O O . ARG A 1 634 ? -18.388 -3.185 29.804 1.00 95.75 634 ARG A O 1
ATOM 4824 N N . ARG A 1 635 ? -20.622 -3.226 29.560 1.00 94.25 635 ARG A N 1
ATOM 4825 C CA . ARG A 1 635 ? -20.916 -2.117 30.490 1.00 94.25 635 ARG A CA 1
ATOM 4826 C C . ARG A 1 635 ? -22.168 -2.334 31.336 1.00 94.25 635 ARG A C 1
ATOM 4828 O O . ARG A 1 635 ? -23.019 -3.154 31.018 1.00 94.25 635 ARG A O 1
ATOM 4835 N N . ILE A 1 636 ? -22.301 -1.530 32.390 1.00 95.00 636 ILE A N 1
ATOM 4836 C CA . ILE A 1 636 ? -23.540 -1.382 33.164 1.00 95.00 636 ILE A CA 1
ATOM 4837 C C . ILE A 1 636 ? -24.079 0.033 32.954 1.00 95.00 636 ILE A C 1
ATOM 4839 O O . ILE A 1 636 ? -23.327 1.006 33.082 1.00 95.00 636 ILE A O 1
ATOM 4843 N N . LEU A 1 637 ? -25.373 0.132 32.647 1.00 96.06 637 LEU A N 1
ATOM 4844 C CA . LEU A 1 637 ? -26.105 1.397 32.631 1.00 96.06 637 LEU A CA 1
ATOM 4845 C C . LEU A 1 637 ? -26.884 1.581 33.929 1.00 96.06 637 LEU A C 1
ATOM 4847 O O . LEU A 1 637 ? -27.459 0.627 34.458 1.00 96.06 637 LEU A O 1
ATOM 4851 N N . THR A 1 638 ? -26.930 2.823 34.402 1.00 96.25 638 THR A N 1
ATOM 4852 C CA . THR A 1 638 ? -27.731 3.249 35.553 1.00 96.25 638 THR A CA 1
ATOM 4853 C C . THR A 1 638 ? -28.772 4.269 35.114 1.00 96.25 638 THR A C 1
ATOM 4855 O O . THR A 1 638 ? -28.439 5.156 34.330 1.00 96.25 638 THR A O 1
ATOM 4858 N N . TYR A 1 639 ? -29.997 4.183 35.636 1.00 97.12 639 TYR A N 1
ATOM 4859 C CA . TYR A 1 639 ? -31.025 5.212 35.505 1.00 97.12 639 TYR A CA 1
ATOM 4860 C C . TYR A 1 639 ? -31.484 5.723 36.873 1.00 97.12 639 TYR A C 1
ATOM 4862 O O . TYR A 1 639 ? -31.973 4.944 37.692 1.00 97.12 639 TYR A O 1
ATOM 4870 N N . THR A 1 640 ? -31.346 7.030 37.103 1.00 95.12 640 THR A N 1
ATOM 4871 C CA . THR A 1 640 ? -31.760 7.708 38.341 1.00 95.12 640 THR A CA 1
ATOM 4872 C C . THR A 1 640 ? -32.828 8.755 38.007 1.00 95.12 640 THR A C 1
ATOM 4874 O O . THR A 1 640 ? -32.478 9.813 37.479 1.00 95.12 640 THR A O 1
ATOM 4877 N N . PRO A 1 641 ? -34.119 8.509 38.306 1.00 93.31 641 PRO A N 1
ATOM 4878 C CA . PRO A 1 641 ? -35.216 9.408 37.928 1.00 93.31 641 PRO A CA 1
ATOM 4879 C C . PRO A 1 641 ? -35.043 10.847 38.428 1.00 93.31 641 PRO A C 1
ATOM 4881 O O . PRO A 1 641 ? -35.386 11.795 37.724 1.00 93.31 641 PRO A O 1
ATOM 4884 N N . ASP A 1 642 ? -34.472 11.001 39.624 1.00 89.75 642 ASP A N 1
ATOM 4885 C CA . ASP A 1 642 ? -34.320 12.289 40.309 1.00 89.75 642 ASP A CA 1
ATOM 4886 C C . ASP A 1 642 ? -33.182 13.161 39.751 1.00 89.75 642 ASP A C 1
ATOM 4888 O O . ASP A 1 642 ? -33.005 14.303 40.183 1.00 89.75 642 ASP A O 1
ATOM 4892 N N . ASN A 1 643 ? -32.374 12.638 38.824 1.00 90.44 643 ASN A N 1
ATOM 4893 C CA . ASN A 1 643 ? -31.318 13.413 38.183 1.00 90.44 643 ASN A CA 1
ATOM 4894 C C . ASN A 1 643 ? -31.895 14.350 37.103 1.00 90.44 643 ASN A C 1
ATOM 4896 O O . ASN A 1 643 ? -32.956 14.073 36.534 1.00 90.44 643 ASN A O 1
ATOM 4900 N N . PRO A 1 644 ? -31.191 15.448 36.759 1.00 89.56 644 PRO A N 1
ATOM 4901 C CA . PRO A 1 644 ? -31.516 16.234 35.571 1.00 89.56 644 PRO A CA 1
ATOM 4902 C C . PRO A 1 644 ? -31.581 15.341 34.329 1.00 89.56 644 PRO A C 1
ATOM 4904 O O . PRO A 1 644 ? -30.791 14.407 34.218 1.00 89.56 644 PRO A O 1
ATOM 4907 N N . ALA A 1 645 ? -32.475 15.646 33.384 1.00 87.81 645 ALA A N 1
ATOM 4908 C CA . ALA A 1 645 ? -32.783 14.779 32.239 1.00 87.81 645 ALA A CA 1
ATOM 4909 C C . ALA A 1 645 ? -31.539 14.249 31.497 1.00 87.81 645 ALA A C 1
ATOM 4911 O O . ALA A 1 645 ? -31.475 13.065 31.178 1.00 87.81 645 ALA A O 1
ATOM 4912 N N . GLN A 1 646 ? -30.522 15.091 31.275 1.00 83.19 646 GLN A N 1
ATOM 4913 C CA . GLN A 1 646 ? -29.285 14.687 30.591 1.00 83.19 646 GLN A CA 1
ATOM 4914 C C . GLN A 1 646 ? -28.368 13.739 31.395 1.00 83.19 646 GLN A C 1
ATOM 4916 O O . GLN A 1 646 ? -27.483 13.119 30.816 1.00 83.19 646 GLN A O 1
ATOM 4921 N N . TYR A 1 647 ? -28.583 13.617 32.708 1.00 87.56 647 TYR A N 1
ATOM 4922 C CA . TYR A 1 647 ? -27.835 12.757 33.638 1.00 87.56 647 TYR A CA 1
ATOM 4923 C C . TYR A 1 647 ? -28.723 11.677 34.260 1.00 87.56 647 TYR A C 1
ATOM 4925 O O . TYR A 1 647 ? -28.363 11.058 35.259 1.00 87.56 647 TYR A O 1
ATOM 4933 N N . GLN A 1 648 ? -29.923 11.472 33.715 1.00 92.56 648 GLN A N 1
ATOM 4934 C CA . GLN A 1 648 ? -30.784 10.402 34.186 1.00 92.56 648 GLN A CA 1
ATOM 4935 C C . GLN A 1 648 ? -30.213 9.041 33.819 1.00 92.56 648 GLN A C 1
ATOM 4937 O O . GLN A 1 648 ? -30.303 8.151 34.648 1.00 92.56 648 GLN A O 1
ATOM 4942 N N . VAL A 1 649 ? -29.625 8.884 32.627 1.00 94.38 649 VAL A N 1
ATOM 4943 C CA . VAL A 1 649 ? -28.909 7.669 32.213 1.00 94.38 649 VAL A CA 1
ATOM 4944 C C . VAL A 1 649 ? -27.412 7.938 32.210 1.00 94.38 649 VAL A C 1
ATOM 4946 O O . VAL A 1 649 ? -26.951 8.878 31.566 1.00 94.38 649 VAL A O 1
ATOM 4949 N N . GLU A 1 650 ? -26.655 7.096 32.904 1.00 90.62 650 GLU A N 1
ATOM 4950 C CA . GLU A 1 650 ? -25.205 7.234 33.022 1.00 90.62 650 GLU A CA 1
ATOM 4951 C C . GLU A 1 650 ? -24.493 5.886 32.890 1.00 90.62 650 GLU A C 1
ATOM 4953 O O . GLU A 1 650 ? -25.047 4.823 33.189 1.00 90.62 650 GLU A O 1
ATOM 4958 N N . PHE A 1 651 ? -23.232 5.944 32.460 1.00 90.50 651 PHE A N 1
ATOM 4959 C CA . PHE A 1 651 ? -22.327 4.802 32.507 1.00 90.50 651 PHE A CA 1
ATOM 4960 C C . PHE A 1 651 ? -21.732 4.654 33.910 1.00 90.50 651 PHE A C 1
ATOM 4962 O O . PHE A 1 651 ? -21.209 5.620 34.484 1.00 90.50 651 PHE A O 1
ATOM 4969 N N . GLY A 1 652 ? -21.731 3.425 34.431 1.00 86.25 652 GLY A N 1
ATOM 4970 C CA . GLY A 1 652 ? -20.972 3.090 35.635 1.00 86.25 652 GLY A CA 1
ATOM 4971 C C . GLY A 1 652 ? -19.458 3.256 35.435 1.00 86.25 652 GLY A C 1
ATOM 4972 O O . GLY A 1 652 ? -18.955 3.231 34.311 1.00 86.25 652 GLY A O 1
ATOM 4973 N N . ASN A 1 653 ? -18.702 3.378 36.530 1.00 91.69 653 ASN A N 1
ATOM 4974 C CA . ASN A 1 653 ? -17.232 3.489 36.511 1.00 91.69 653 ASN A CA 1
ATOM 4975 C C . ASN A 1 653 ? -16.548 2.120 36.312 1.00 91.69 653 ASN A C 1
ATOM 4977 O O . ASN A 1 653 ? -15.610 1.745 37.020 1.00 91.69 653 ASN A O 1
ATOM 4981 N N . ILE A 1 654 ? -17.055 1.324 35.369 1.00 94.94 654 ILE A N 1
ATOM 4982 C CA . ILE A 1 654 ? -16.640 -0.068 35.190 1.00 94.94 654 ILE A CA 1
ATOM 4983 C C . ILE A 1 654 ? -15.177 -0.198 34.755 1.00 94.94 654 ILE A C 1
ATOM 4985 O O . ILE A 1 654 ? -14.513 -1.142 35.174 1.00 94.94 654 ILE A O 1
ATOM 4989 N N . GLY A 1 655 ? -14.642 0.764 33.996 1.00 94.25 655 GLY A N 1
ATOM 4990 C CA . GLY A 1 655 ? -13.228 0.790 33.611 1.00 94.25 655 GLY A CA 1
ATOM 4991 C C . GLY A 1 655 ? -12.307 0.895 34.827 1.00 94.25 655 GLY A C 1
ATOM 4992 O O . GLY A 1 655 ? -11.368 0.108 34.977 1.00 94.25 655 GLY A O 1
ATOM 4993 N N . GLN A 1 656 ? -12.642 1.791 35.758 1.00 93.19 656 GLN A N 1
ATOM 4994 C CA . GLN A 1 656 ? -11.937 1.936 37.030 1.00 93.19 656 GLN A CA 1
ATOM 4995 C C . GLN A 1 656 ? -12.091 0.691 37.918 1.00 93.19 656 GLN A C 1
ATOM 4997 O O . GLN A 1 656 ? -11.109 0.216 38.496 1.00 93.19 656 GLN A O 1
ATOM 5002 N N . HIS A 1 657 ? -13.307 0.139 38.021 1.00 94.94 657 HIS A N 1
ATOM 5003 C CA . HIS A 1 657 ? -13.574 -1.063 38.821 1.00 94.94 657 HIS A CA 1
ATOM 5004 C C . HIS A 1 657 ? -12.783 -2.261 38.280 1.00 94.94 657 HIS A C 1
ATOM 5006 O O . HIS A 1 657 ? -12.148 -2.980 39.053 1.00 94.94 657 HIS A O 1
ATOM 5012 N N . TYR A 1 658 ? -12.747 -2.424 36.955 1.00 95.38 658 TYR A N 1
ATOM 5013 C CA . TYR A 1 658 ? -11.982 -3.466 36.283 1.00 95.38 658 TYR A CA 1
ATOM 5014 C C . TYR A 1 658 ? -10.484 -3.315 36.529 1.00 95.38 658 TYR A C 1
ATOM 5016 O O . TYR A 1 658 ? -9.833 -4.279 36.931 1.00 95.38 658 TYR A O 1
ATOM 5024 N N . LEU A 1 659 ? -9.928 -2.112 36.344 1.00 93.62 659 LEU A N 1
ATOM 5025 C CA . LEU A 1 659 ? -8.507 -1.862 36.581 1.00 93.62 659 LEU A CA 1
ATOM 5026 C C . LEU A 1 659 ? -8.109 -2.181 38.033 1.00 93.62 659 LEU A C 1
ATOM 5028 O O . LEU A 1 659 ? -7.061 -2.784 38.265 1.00 93.62 659 LEU A O 1
ATOM 5032 N N . SER A 1 660 ? -8.955 -1.843 39.008 1.00 91.69 660 SER A N 1
ATOM 5033 C CA . SER A 1 660 ? -8.747 -2.189 40.421 1.00 91.69 660 SER A CA 1
ATOM 5034 C C . SER A 1 660 ? -8.811 -3.703 40.672 1.00 91.69 660 SER A C 1
ATOM 5036 O O . SER A 1 660 ? -7.946 -4.264 41.350 1.00 91.69 660 SER A O 1
ATOM 5038 N N . TRP A 1 661 ? -9.801 -4.383 40.094 1.00 93.56 661 TRP A N 1
ATOM 5039 C CA . TRP A 1 661 ? -10.002 -5.822 40.255 1.00 93.56 661 TRP A CA 1
ATOM 5040 C C . TRP A 1 661 ? -8.868 -6.644 39.634 1.00 93.56 661 TRP A C 1
ATOM 5042 O O . TRP A 1 661 ? -8.315 -7.536 40.270 1.00 93.56 661 TRP A O 1
ATOM 5052 N N . ILE A 1 662 ? -8.437 -6.306 38.420 1.00 88.69 662 ILE A N 1
ATOM 5053 C CA . ILE A 1 662 ? -7.374 -7.053 37.741 1.00 88.69 662 ILE A CA 1
ATOM 5054 C C . ILE A 1 662 ? -5.986 -6.792 38.353 1.00 88.69 662 ILE A C 1
ATOM 5056 O O . ILE A 1 662 ? -5.098 -7.643 38.260 1.00 88.69 662 ILE A O 1
ATOM 5060 N N . SER A 1 663 ? -5.803 -5.644 39.009 1.00 83.62 663 SER A N 1
ATOM 5061 C CA . SER A 1 663 ? -4.546 -5.284 39.678 1.00 83.62 663 SER A CA 1
ATOM 5062 C C . SER A 1 663 ? -4.445 -5.838 41.103 1.00 83.62 663 SER A C 1
ATOM 5064 O O . SER A 1 663 ? -3.351 -5.918 41.655 1.00 83.62 663 SER A O 1
ATOM 5066 N N . SER A 1 664 ? -5.557 -6.273 41.699 1.00 72.00 664 SER A N 1
ATOM 5067 C CA . SER A 1 664 ? -5.559 -6.973 42.984 1.00 72.00 664 SER A CA 1
ATOM 5068 C C . SER A 1 664 ? -5.464 -8.488 42.752 1.00 72.00 664 SER A C 1
ATOM 5070 O O . SER A 1 664 ? -6.447 -9.154 42.452 1.00 72.00 664 SER A O 1
ATOM 5072 N N . SER A 1 665 ? -4.256 -9.056 42.853 1.00 51.16 665 SER A N 1
ATOM 5073 C CA . SER A 1 665 ? -4.049 -10.515 42.840 1.00 51.16 665 SER A CA 1
ATOM 5074 C C . SER A 1 665 ? -3.316 -10.982 44.113 1.00 51.16 665 SER A C 1
ATOM 5076 O O . SER A 1 665 ? -2.452 -10.250 44.600 1.00 51.16 665 SER A O 1
ATOM 5078 N N . PRO A 1 666 ? -3.609 -12.182 44.665 1.00 44.66 666 PRO A N 1
ATOM 5079 C CA . PRO A 1 666 ? -3.192 -12.606 46.014 1.00 44.66 666 PRO A CA 1
ATOM 5080 C C . PRO A 1 666 ? -1.687 -12.864 46.200 1.00 44.66 666 PRO A C 1
ATOM 5082 O O . PRO A 1 666 ? -1.247 -13.089 47.323 1.00 44.66 666 PRO A O 1
ATOM 5085 N N . ASN A 1 667 ? -0.900 -12.852 45.118 1.00 35.16 667 ASN A N 1
ATOM 5086 C CA . ASN A 1 667 ? 0.469 -13.386 45.096 1.00 35.16 667 ASN A CA 1
ATOM 5087 C C . ASN A 1 667 ? 1.584 -12.338 44.937 1.00 35.16 667 ASN A C 1
ATOM 5089 O O . ASN A 1 667 ? 2.723 -12.717 44.692 1.00 35.16 667 ASN A O 1
ATOM 5093 N N . GLY A 1 668 ? 1.302 -11.037 45.068 1.00 29.56 668 GLY A N 1
ATOM 5094 C CA . GLY A 1 668 ? 2.358 -10.017 45.202 1.00 29.56 668 GLY A CA 1
ATOM 5095 C C . GLY A 1 668 ? 3.373 -9.923 44.049 1.00 29.56 668 GLY A C 1
ATOM 5096 O O . GLY A 1 668 ? 4.451 -9.368 44.242 1.00 29.56 668 GLY A O 1
ATOM 5097 N N . LEU A 1 669 ? 3.062 -10.442 42.856 1.00 31.41 669 LEU A N 1
ATOM 5098 C CA . LEU A 1 669 ? 3.909 -10.270 41.675 1.00 31.41 669 LEU A CA 1
ATOM 5099 C C . LEU A 1 669 ? 3.528 -8.966 40.974 1.00 31.41 669 LEU A C 1
ATOM 5101 O O . LEU A 1 669 ? 2.477 -8.867 40.341 1.00 31.41 669 LEU A O 1
ATOM 5105 N N . SER A 1 670 ? 4.391 -7.959 41.113 1.00 29.89 670 SER A N 1
ATOM 5106 C CA . SER A 1 670 ? 4.352 -6.740 40.309 1.00 29.89 670 SER A CA 1
ATOM 5107 C C . SER A 1 670 ? 4.552 -7.084 38.832 1.00 29.89 670 SER A C 1
ATOM 5109 O O . SER A 1 670 ? 5.567 -7.687 38.471 1.00 29.89 670 SER A O 1
ATOM 5111 N N . PHE A 1 671 ? 3.617 -6.677 37.977 1.00 36.03 671 PHE A N 1
ATOM 5112 C CA . PHE A 1 671 ? 3.811 -6.718 36.531 1.00 36.03 671 PHE A CA 1
ATOM 5113 C C . PHE A 1 671 ? 4.895 -5.707 36.128 1.00 36.03 671 PHE A C 1
ATOM 5115 O O . PHE A 1 671 ? 5.009 -4.626 36.708 1.00 36.03 671 PHE A O 1
ATOM 5122 N N . SER A 1 672 ? 5.731 -6.084 35.164 1.00 37.19 672 SER A N 1
ATOM 5123 C CA . SER A 1 672 ? 6.845 -5.276 34.672 1.00 37.19 672 SER A CA 1
ATOM 5124 C C . SER A 1 672 ? 6.380 -4.008 33.948 1.00 37.19 672 SER A C 1
ATOM 5126 O O . SER A 1 672 ? 5.500 -4.072 33.095 1.00 37.19 672 SER A O 1
ATOM 5128 N N . ALA A 1 673 ? 7.070 -2.901 34.245 1.00 35.09 673 ALA A N 1
ATOM 5129 C CA . ALA A 1 673 ? 7.064 -1.609 33.551 1.00 35.09 673 ALA A CA 1
ATOM 5130 C C . ALA A 1 673 ? 5.707 -0.884 33.455 1.00 35.09 673 ALA A C 1
ATOM 5132 O O . ALA A 1 673 ? 5.166 -0.651 32.378 1.00 35.09 673 ALA A O 1
ATOM 5133 N N . GLU A 1 674 ? 5.217 -0.411 34.600 1.00 35.88 674 GLU A N 1
ATOM 5134 C CA . GLU A 1 674 ? 4.289 0.720 34.656 1.00 35.88 674 GLU A CA 1
ATOM 5135 C C . GLU A 1 674 ? 4.968 1.951 34.015 1.00 35.88 674 GLU A C 1
ATOM 5137 O O . GLU A 1 674 ? 5.859 2.562 34.609 1.00 35.88 674 GLU A O 1
ATOM 5142 N N . ARG A 1 675 ? 4.574 2.348 32.797 1.00 37.53 675 ARG A N 1
ATOM 5143 C CA . ARG A 1 675 ? 4.813 3.725 32.335 1.00 37.53 675 ARG A CA 1
ATOM 5144 C C . ARG A 1 675 ? 3.796 4.617 33.036 1.00 37.53 675 ARG A C 1
ATOM 5146 O O . ARG A 1 675 ? 2.743 4.938 32.499 1.00 37.53 675 ARG A O 1
ATOM 5153 N N . THR A 1 676 ? 4.101 4.993 34.271 1.00 31.09 676 THR A N 1
ATOM 5154 C CA . THR A 1 676 ? 3.357 6.031 34.981 1.00 31.09 676 THR A CA 1
ATOM 5155 C C . THR A 1 676 ? 3.608 7.367 34.283 1.00 31.09 676 THR A C 1
ATOM 5157 O O . THR A 1 676 ? 4.666 7.978 34.427 1.00 31.09 676 THR A O 1
ATOM 5160 N N . LEU A 1 677 ? 2.640 7.830 33.490 1.00 34.62 677 LEU A N 1
ATOM 5161 C CA . LEU A 1 677 ? 2.624 9.217 33.036 1.00 34.62 677 LEU A CA 1
ATOM 5162 C C . LEU A 1 677 ? 2.329 10.132 34.240 1.00 34.62 677 LEU A C 1
ATOM 5164 O O . LEU A 1 677 ? 1.529 9.772 35.111 1.00 34.62 677 LEU A O 1
ATOM 5168 N N . PRO A 1 678 ? 2.973 11.309 34.334 1.00 28.11 678 PRO A N 1
ATOM 5169 C CA . PRO A 1 678 ? 2.790 12.203 35.466 1.00 28.11 678 PRO A CA 1
ATOM 5170 C C . PRO A 1 678 ? 1.334 12.668 35.552 1.00 28.11 678 PRO A C 1
ATOM 5172 O O . PRO A 1 678 ? 0.781 13.207 34.592 1.00 28.11 678 PRO A O 1
ATOM 5175 N N . ARG A 1 679 ? 0.727 12.490 36.733 1.00 28.00 679 ARG A N 1
ATOM 5176 C CA . ARG A 1 679 ? -0.596 13.026 37.070 1.00 28.00 679 ARG A CA 1
ATOM 5177 C C . ARG A 1 679 ? -0.611 14.531 36.797 1.00 28.00 679 ARG A C 1
ATOM 5179 O O . ARG A 1 679 ? 0.009 15.297 37.533 1.00 28.00 679 ARG A O 1
ATOM 5186 N N . ARG A 1 680 ? -1.342 14.978 35.774 1.00 28.42 680 ARG A N 1
ATOM 5187 C CA . ARG A 1 680 ? -1.744 16.385 35.691 1.00 28.42 680 ARG A CA 1
ATOM 5188 C C . ARG A 1 680 ? -2.890 16.583 36.676 1.00 28.42 680 ARG A C 1
ATOM 5190 O O . ARG A 1 680 ? -3.974 16.045 36.483 1.00 28.42 680 ARG A O 1
ATOM 5197 N N . CYS A 1 681 ? -2.627 17.313 37.758 1.00 25.17 681 CYS A N 1
ATOM 5198 C CA . CYS A 1 681 ? -3.663 17.788 38.669 1.00 25.17 681 CYS A CA 1
ATOM 5199 C C . CYS A 1 681 ? -4.743 18.534 37.875 1.00 25.17 681 CYS A C 1
ATOM 5201 O O . CYS A 1 681 ? -4.468 19.599 37.326 1.00 25.17 681 CYS A O 1
ATOM 5203 N N . SER A 1 682 ? -5.964 18.003 37.855 1.00 26.72 682 SER A N 1
ATOM 5204 C CA . SER A 1 682 ? -7.161 18.773 37.527 1.00 26.72 682 SER A CA 1
ATOM 5205 C C . SER A 1 682 ? -7.908 19.051 38.824 1.00 26.72 682 SER A C 1
ATOM 5207 O O . SER A 1 682 ? -8.536 18.176 39.415 1.00 26.72 682 SER A O 1
ATOM 5209 N N . SER A 1 683 ? -7.783 20.283 39.299 1.00 27.94 683 SER A N 1
ATOM 5210 C CA . SER A 1 683 ? -8.719 20.881 40.237 1.00 27.94 683 SER A CA 1
ATOM 5211 C C . SER A 1 683 ? -9.845 21.528 39.429 1.00 27.94 683 SER A C 1
ATOM 5213 O O . SER A 1 683 ? -9.678 22.668 39.005 1.00 27.94 683 SER A O 1
ATOM 5215 N N . ALA A 1 684 ? -10.969 20.842 39.208 1.00 23.83 684 ALA A N 1
ATOM 5216 C CA . ALA A 1 684 ? -12.239 21.495 38.876 1.00 23.83 684 ALA A CA 1
ATOM 5217 C C . ALA A 1 684 ? -13.443 20.533 38.936 1.00 23.83 684 ALA A C 1
ATOM 5219 O O . ALA A 1 684 ? -13.621 19.690 38.069 1.00 23.83 684 ALA A O 1
ATOM 5220 N N . MET A 1 685 ? -14.293 20.823 39.924 1.00 27.36 685 MET A N 1
ATOM 5221 C CA . MET A 1 685 ? -15.756 20.684 39.969 1.00 27.36 685 MET A CA 1
ATOM 5222 C C . MET A 1 685 ? -16.401 19.327 40.291 1.00 27.36 685 MET A C 1
ATOM 5224 O O . MET A 1 685 ? -15.947 18.259 39.905 1.00 27.36 685 MET A O 1
ATOM 5228 N N . ARG A 1 686 ? -17.433 19.484 41.129 1.00 29.69 686 ARG A N 1
ATOM 5229 C CA . ARG A 1 686 ? -18.266 18.515 41.841 1.00 29.69 686 ARG A CA 1
ATOM 5230 C C . ARG A 1 686 ? -19.382 17.968 40.972 1.00 29.69 686 ARG A C 1
ATOM 5232 O O . ARG A 1 686 ? -19.789 18.717 40.056 1.00 29.69 686 ARG A O 1
#

Solvent-accessible surface area (backbone atoms only — not comparable to full-atom values): 37340 Å² total; per-residue (Å²): 136,89,87,85,87,89,84,88,87,84,91,85,87,88,85,91,85,84,91,84,91,78,93,73,82,90,74,84,73,80,72,75,76,70,78,66,78,74,75,53,59,51,57,91,32,51,46,81,41,80,51,36,69,77,38,66,44,37,31,38,68,45,72,46,98,84,53,28,40,38,39,31,18,28,80,31,38,25,40,28,22,53,56,94,53,64,52,69,50,95,59,54,26,38,72,57,80,67,55,31,61,92,42,76,72,37,13,30,49,18,56,36,67,44,99,57,27,96,80,64,27,34,38,38,36,24,30,22,26,47,80,69,46,19,41,30,35,34,37,33,36,41,61,89,73,33,49,46,77,86,54,57,40,81,40,46,65,57,95,54,72,57,56,44,41,39,57,30,26,27,49,47,73,46,93,87,67,29,39,35,37,26,25,6,35,32,69,60,80,55,96,90,40,91,49,38,16,68,40,52,72,43,72,24,2,24,35,31,40,26,36,87,82,37,48,62,50,89,83,34,69,47,60,56,85,87,51,75,42,48,35,38,38,27,26,31,8,36,45,19,31,40,22,58,32,62,26,89,86,78,58,50,32,44,35,9,27,28,44,67,94,54,87,85,24,34,29,34,36,31,71,63,49,87,57,37,25,47,34,20,87,82,40,76,59,80,56,92,54,88,82,46,48,57,48,68,42,68,47,66,41,64,102,50,67,66,36,34,28,27,29,44,50,36,80,47,80,43,52,60,76,91,50,57,69,22,37,35,31,32,25,33,67,55,15,30,35,33,30,37,37,59,45,99,86,69,46,71,69,47,79,44,82,44,36,46,50,60,80,56,86,54,29,97,68,32,29,43,57,37,53,47,74,44,99,76,20,31,45,30,36,30,19,25,26,54,46,100,84,72,47,76,74,50,60,3,33,36,34,36,41,35,57,46,84,53,77,86,79,53,60,72,58,50,54,58,43,49,74,49,37,45,39,41,76,70,66,74,44,78,39,70,66,69,41,51,98,50,81,75,47,62,49,77,40,66,17,64,80,12,74,93,37,35,20,45,38,40,29,17,39,36,27,40,42,30,30,55,44,90,85,48,61,77,86,44,72,71,36,54,38,51,64,52,48,40,45,24,35,22,64,11,45,40,75,34,30,96,89,36,67,48,82,50,79,42,30,75,58,59,63,55,59,41,99,62,92,32,77,39,28,32,24,33,38,52,43,46,82,47,37,22,86,79,60,68,51,57,54,49,74,85,50,68,73,39,68,44,25,41,25,36,37,30,87,49,52,76,49,77,50,82,35,85,88,34,26,22,62,44,66,39,83,74,34,21,19,37,36,37,32,67,59,51,53,38,68,73,34,90,72,52,57,62,38,60,94,74,58,45,29,55,58,72,67,25,38,59,47,21,18,59,46,28,37,28,39,26,19,48,92,88,38,80,40,70,32,37,36,35,40,18,36,31,33,44,43,37,36,30,82,92,41,60,80,58,60,20,59,40,67,29,54,50,17,44,52,47,56,54,50,75,68,62,60,101,76,81,76,80,77,84,80,79,70,77,71,82,82,76,87,77,89,78,88,132

pLDDT: mean 85.61, std 19.61, range [23.83, 98.88]

Nearest PDB structures (foldseek):
  1c9u-assembly1_A  TM=8.317E-01  e=8.112E-26  Acinetobacter calcoaceticus
  1qbi-assembly1_A  TM=8.240E-01  e=4.344E-25  Acinetobacter calcoaceticus
  1cru-assembly1_A  TM=8.249E-01  e=5.693E-25  Acinetobacter calcoaceticus
  3das-assembly1_A  TM=8.444E-01  e=2.087E-24  Streptomyces coelicolor
  8rg1-assembly1_B  TM=8.221E-01  e=1.282E-24  Acinetobacter calcoaceticus